Protein AF-X6L8P1-F1 (afdb_monomer_lite)

Structure (mmCIF, N/CA/C/O backbone):
data_AF-X6L8P1-F1
#
_entry.id   AF-X6L8P1-F1
#
loop_
_atom_site.group_PDB
_atom_site.id
_atom_site.type_symbol
_atom_site.label_atom_id
_atom_site.label_alt_id
_atom_site.label_comp_id
_atom_site.label_asym_id
_atom_site.label_entity_id
_atom_site.label_seq_id
_atom_site.pdbx_PDB_ins_code
_atom_site.Cartn_x
_atom_site.Cartn_y
_atom_site.Cartn_z
_atom_site.occupancy
_atom_site.B_iso_or_equiv
_atom_site.auth_seq_id
_atom_site.auth_comp_id
_atom_site.auth_asym_id
_atom_site.auth_atom_id
_atom_site.pdbx_PDB_model_num
ATOM 1 N N . MET A 1 1 ? 16.071 -8.208 -28.354 1.00 39.72 1 MET A N 1
ATOM 2 C CA . MET A 1 1 ? 15.854 -9.675 -28.222 1.00 39.72 1 MET A CA 1
ATOM 3 C C . MET A 1 1 ? 14.429 -10.163 -28.568 1.00 39.72 1 MET A C 1
ATOM 5 O O . MET A 1 1 ? 14.208 -11.366 -28.565 1.00 39.72 1 MET A O 1
ATOM 9 N N . LEU A 1 2 ? 13.468 -9.291 -28.924 1.00 33.44 2 LEU A N 1
ATOM 10 C CA . LEU A 1 2 ? 12.094 -9.692 -29.301 1.00 33.44 2 LEU A CA 1
ATOM 11 C C . LEU A 1 2 ? 11.935 -10.150 -30.769 1.00 33.44 2 LEU A C 1
ATOM 13 O O . LEU A 1 2 ? 10.985 -10.859 -31.088 1.00 33.44 2 LEU A O 1
ATOM 17 N N . TYR A 1 3 ? 12.884 -9.833 -31.655 1.00 43.34 3 TYR A N 1
ATOM 18 C CA . TYR A 1 3 ? 12.776 -10.142 -33.091 1.00 43.34 3 TYR A CA 1
ATOM 19 C C . TYR A 1 3 ? 13.059 -11.621 -33.451 1.00 43.34 3 TYR A C 1
ATOM 21 O O . TYR A 1 3 ? 12.753 -12.075 -34.552 1.00 43.34 3 TYR A O 1
ATOM 29 N N . GLN A 1 4 ? 13.615 -12.415 -32.526 1.00 48.88 4 GLN A N 1
ATOM 30 C CA . GLN A 1 4 ? 14.119 -13.763 -32.832 1.00 48.88 4 GLN A CA 1
ATOM 31 C C . GLN A 1 4 ? 13.060 -14.881 -32.834 1.00 48.88 4 GLN A C 1
ATOM 33 O O . GLN A 1 4 ? 13.310 -15.944 -33.400 1.00 48.88 4 GLN A O 1
ATOM 38 N N . LYS A 1 5 ? 11.863 -14.689 -32.258 1.00 48.88 5 LYS A N 1
ATOM 39 C CA . LYS A 1 5 ? 10.900 -15.803 -32.123 1.00 48.88 5 LYS A CA 1
ATOM 40 C C . LYS A 1 5 ? 10.142 -16.172 -33.408 1.00 48.88 5 LYS A C 1
ATOM 42 O O . LYS A 1 5 ? 9.635 -17.284 -33.478 1.00 48.88 5 LYS A O 1
ATOM 47 N N . LYS A 1 6 ? 10.087 -15.306 -34.433 1.00 48.88 6 LYS A N 1
ATOM 48 C CA . LYS A 1 6 ? 9.298 -15.557 -35.664 1.00 48.88 6 LYS A CA 1
ATOM 49 C C . LYS A 1 6 ? 10.100 -15.984 -36.908 1.00 48.88 6 LYS A C 1
ATOM 51 O O . LYS A 1 6 ? 9.487 -16.433 -37.867 1.00 48.88 6 LYS A O 1
ATOM 56 N N . LYS A 1 7 ? 11.439 -15.883 -36.930 1.00 48.09 7 LYS A N 1
ATOM 57 C CA . LYS A 1 7 ? 12.254 -16.099 -38.155 1.00 48.09 7 LYS A CA 1
ATOM 58 C C . LYS A 1 7 ? 13.484 -17.010 -37.971 1.00 48.09 7 LYS A C 1
ATOM 60 O O . LYS A 1 7 ? 14.499 -16.803 -38.627 1.00 48.09 7 LYS A O 1
ATOM 65 N N . ARG A 1 8 ? 13.416 -18.051 -37.127 1.00 49.47 8 ARG A N 1
ATOM 66 C CA . ARG A 1 8 ? 14.552 -18.978 -36.872 1.00 49.47 8 ARG A CA 1
ATOM 67 C C . ARG A 1 8 ? 15.106 -19.731 -38.102 1.00 49.47 8 ARG A C 1
ATOM 69 O O . ARG A 1 8 ? 16.099 -20.420 -37.945 1.00 49.47 8 ARG A O 1
ATOM 76 N N . LYS A 1 9 ? 14.510 -19.626 -39.300 1.00 58.00 9 LYS A N 1
ATOM 77 C CA . LYS A 1 9 ? 14.924 -20.399 -40.491 1.00 58.00 9 LYS A CA 1
ATOM 78 C C . LYS A 1 9 ? 15.671 -19.622 -41.592 1.00 58.00 9 LYS A C 1
ATOM 80 O O . LYS A 1 9 ? 16.057 -20.253 -42.564 1.00 58.00 9 LYS A O 1
ATOM 85 N N . ARG A 1 10 ? 15.851 -18.292 -41.507 1.00 70.12 10 ARG A N 1
ATOM 86 C CA . ARG A 1 10 ? 16.393 -17.502 -42.645 1.00 70.12 10 ARG A CA 1
ATOM 87 C C . ARG A 1 10 ? 17.865 -17.075 -42.513 1.00 70.12 10 ARG A C 1
ATOM 89 O O . ARG A 1 10 ? 18.493 -16.843 -43.535 1.00 70.12 10 ARG A O 1
ATOM 96 N N . PHE A 1 11 ? 18.418 -16.968 -41.304 1.00 78.75 11 PHE A N 1
ATOM 97 C CA . PHE A 1 11 ? 19.766 -16.418 -41.099 1.00 78.75 11 PHE A CA 1
ATOM 98 C C . PHE A 1 11 ? 20.563 -17.245 -40.087 1.00 78.75 11 PHE A C 1
ATOM 100 O O . PHE A 1 11 ? 20.035 -17.575 -39.027 1.00 78.75 11 PHE A O 1
ATOM 107 N N . ASN A 1 12 ? 21.828 -17.532 -40.415 1.00 83.00 12 ASN A N 1
ATOM 108 C CA . ASN A 1 12 ? 22.762 -18.308 -39.584 1.00 83.00 12 ASN A CA 1
ATOM 109 C C . ASN A 1 12 ? 23.763 -17.429 -38.811 1.00 83.00 12 ASN A C 1
ATOM 111 O O . ASN A 1 12 ? 24.472 -17.926 -37.942 1.00 83.00 12 ASN A O 1
ATOM 115 N N . VAL A 1 13 ? 23.821 -16.129 -39.118 1.00 86.62 13 VAL A N 1
ATOM 116 C CA . VAL A 1 13 ? 24.718 -15.149 -38.488 1.00 86.62 13 VAL A CA 1
ATOM 117 C C . VAL A 1 13 ? 23.888 -13.950 -38.038 1.00 86.62 13 VAL A C 1
ATOM 119 O O . VAL A 1 13 ? 22.963 -13.536 -38.740 1.00 86.62 13 VAL A O 1
ATOM 122 N N . TYR A 1 14 ? 24.207 -13.406 -36.862 1.00 87.50 14 TYR A N 1
ATOM 123 C CA . TYR A 1 14 ? 23.516 -12.259 -36.279 1.00 87.50 14 TYR A CA 1
ATOM 124 C C . TYR A 1 14 ? 24.517 -11.156 -35.931 1.00 87.50 14 TYR A C 1
ATOM 126 O O . TYR A 1 14 ? 25.585 -11.464 -35.398 1.00 87.50 14 TYR A O 1
ATOM 134 N N . PRO A 1 15 ? 24.178 -9.883 -36.197 1.00 91.25 15 PRO A N 1
ATOM 135 C CA . PRO A 1 15 ? 25.047 -8.775 -35.843 1.00 91.25 15 PRO A CA 1
ATOM 136 C C . PRO A 1 15 ? 25.143 -8.622 -34.323 1.00 91.25 15 PRO A C 1
ATOM 138 O O . PRO A 1 15 ? 24.192 -8.901 -33.585 1.00 91.25 15 PRO A O 1
ATOM 141 N N . THR A 1 16 ? 26.293 -8.141 -33.859 1.00 92.69 16 THR A N 1
ATOM 142 C CA . THR A 1 16 ? 26.472 -7.718 -32.469 1.00 92.69 16 THR A CA 1
ATOM 143 C C . THR A 1 16 ? 25.744 -6.399 -32.213 1.00 92.69 16 THR A C 1
ATOM 145 O O . THR A 1 16 ? 25.387 -5.675 -33.145 1.00 92.69 16 THR A O 1
ATOM 148 N N . TYR A 1 17 ? 25.538 -6.068 -30.934 1.00 90.88 17 TYR A N 1
ATOM 149 C CA . TYR A 1 17 ? 24.943 -4.791 -30.529 1.00 90.88 17 TYR A CA 1
ATOM 150 C C . TYR A 1 17 ? 25.702 -3.606 -31.145 1.00 90.88 17 TYR A C 1
ATOM 152 O O . TYR A 1 17 ? 25.098 -2.814 -31.864 1.00 90.88 17 TYR A O 1
ATOM 160 N N . ASP A 1 18 ? 27.026 -3.564 -30.968 1.00 91.50 18 ASP A N 1
ATOM 161 C CA . ASP A 1 18 ? 27.872 -2.447 -31.412 1.00 91.50 18 ASP A CA 1
ATOM 162 C C . ASP A 1 18 ? 27.933 -2.288 -32.939 1.00 91.50 18 ASP A C 1
ATOM 164 O O . ASP A 1 18 ? 28.142 -1.182 -33.428 1.00 91.50 18 ASP A O 1
ATOM 168 N N . PHE A 1 19 ? 27.713 -3.368 -33.699 1.00 92.31 19 PHE A N 1
ATOM 169 C CA . PHE A 1 19 ? 27.563 -3.297 -35.155 1.00 92.31 19 PHE A CA 1
ATOM 170 C C . PHE A 1 19 ? 26.172 -2.786 -35.556 1.00 92.31 19 PHE A C 1
ATOM 172 O O . PHE A 1 19 ? 26.038 -1.917 -36.410 1.00 92.31 19 PHE A O 1
ATOM 179 N N . SER A 1 20 ? 25.120 -3.330 -34.936 1.00 94.38 20 SER A N 1
ATOM 180 C CA . SER A 1 20 ? 23.737 -3.069 -35.349 1.00 94.38 20 SER A CA 1
ATOM 181 C C . SER A 1 20 ? 23.214 -1.684 -34.973 1.00 94.38 20 SER A C 1
ATOM 183 O O . SER A 1 20 ? 22.496 -1.089 -35.768 1.00 94.38 20 SER A O 1
ATOM 185 N N . CYS A 1 21 ? 23.556 -1.164 -33.791 1.00 93.94 21 CYS A N 1
ATOM 186 C CA . CYS A 1 21 ? 22.986 0.081 -33.272 1.00 93.94 21 CYS A CA 1
ATOM 187 C C . CYS A 1 21 ? 23.170 1.292 -34.200 1.00 93.94 21 CYS A C 1
ATOM 189 O O . CYS A 1 21 ? 22.156 1.864 -34.586 1.00 93.94 21 CYS A O 1
ATOM 191 N N . PRO A 1 22 ? 24.395 1.667 -34.619 1.00 94.94 22 PRO A N 1
ATOM 192 C CA . PRO A 1 22 ? 24.588 2.840 -35.475 1.00 94.94 22 PRO A CA 1
ATOM 193 C C . PRO A 1 22 ? 23.905 2.722 -36.840 1.00 94.94 22 PRO A C 1
ATOM 195 O O . PRO A 1 22 ? 23.454 3.721 -37.391 1.00 94.94 22 PRO A O 1
ATOM 198 N N . ILE A 1 23 ? 23.790 1.503 -37.373 1.00 94.50 23 ILE A N 1
ATOM 199 C CA . ILE A 1 23 ? 23.094 1.250 -38.638 1.00 94.50 23 ILE A CA 1
ATOM 200 C C . ILE A 1 23 ? 21.585 1.425 -38.455 1.00 94.50 23 ILE A C 1
ATOM 202 O O . ILE A 1 23 ? 20.949 2.125 -39.238 1.00 94.50 23 ILE A O 1
ATOM 206 N N . VAL A 1 24 ? 21.008 0.811 -37.418 1.00 94.88 24 VAL A N 1
ATOM 207 C CA . VAL A 1 24 ? 19.567 0.888 -37.136 1.00 94.88 24 VAL A CA 1
ATOM 208 C C . VAL A 1 24 ? 19.151 2.317 -36.803 1.00 94.88 24 VAL A C 1
ATOM 210 O O . VAL A 1 24 ? 18.194 2.801 -37.396 1.00 94.88 24 VAL A O 1
ATOM 213 N N . ASP A 1 25 ? 19.891 3.010 -35.936 1.00 95.38 25 ASP A N 1
ATOM 214 C CA . ASP A 1 25 ? 19.576 4.387 -35.545 1.00 95.38 25 ASP A CA 1
ATOM 215 C C . ASP A 1 25 ? 19.545 5.315 -36.771 1.00 95.38 25 ASP A C 1
ATOM 217 O O . ASP A 1 25 ? 18.600 6.083 -36.960 1.00 95.38 25 ASP A O 1
ATOM 221 N N . SER A 1 26 ? 20.536 5.205 -37.661 1.00 94.44 26 SER A N 1
ATOM 222 C CA . SER A 1 26 ? 20.549 5.987 -38.897 1.00 94.44 26 SER A CA 1
ATOM 223 C C . SER A 1 26 ? 19.445 5.583 -39.862 1.00 94.44 26 SER A C 1
ATOM 225 O O . SER A 1 26 ? 18.796 6.465 -40.422 1.00 94.44 26 SER A O 1
ATOM 227 N N . LEU A 1 27 ? 19.185 4.290 -40.065 1.00 93.56 27 LEU A N 1
ATOM 228 C CA . LEU A 1 27 ? 18.099 3.839 -40.942 1.00 93.56 27 LEU A CA 1
ATOM 229 C C . LEU A 1 27 ? 16.732 4.337 -40.457 1.00 93.56 27 LEU A C 1
ATOM 231 O O . LEU A 1 27 ? 15.932 4.780 -41.277 1.00 93.56 27 LEU A O 1
ATOM 235 N N . GLU A 1 28 ? 16.492 4.327 -39.145 1.00 94.00 28 GLU A N 1
ATOM 236 C CA . GLU A 1 28 ? 15.250 4.803 -38.522 1.00 94.00 28 GLU A CA 1
ATOM 237 C C . GLU A 1 28 ? 15.159 6.336 -38.421 1.00 94.00 28 GLU A C 1
ATOM 239 O O . GLU A 1 28 ? 14.114 6.863 -38.046 1.00 94.00 28 GLU A O 1
ATOM 244 N N . GLY A 1 29 ? 16.219 7.069 -38.778 1.00 93.19 29 GLY A N 1
ATOM 245 C CA . GLY A 1 29 ? 16.214 8.534 -38.733 1.00 93.19 29 GLY A CA 1
ATOM 246 C C . GLY A 1 29 ? 16.296 9.105 -37.321 1.00 93.19 29 GLY A C 1
ATOM 247 O O . GLY A 1 29 ? 15.795 10.199 -37.065 1.00 93.19 29 GLY A O 1
ATOM 248 N N . VAL A 1 30 ? 16.925 8.379 -36.394 1.00 95.50 30 VAL A N 1
ATOM 249 C CA . VAL A 1 30 ? 17.181 8.870 -35.040 1.00 95.50 30 VAL A CA 1
ATOM 250 C C . VAL A 1 30 ? 18.067 10.112 -35.120 1.00 95.50 30 VAL A C 1
ATOM 252 O O . VAL A 1 30 ? 19.144 10.085 -35.706 1.00 95.50 30 VAL A O 1
ATOM 255 N N . THR A 1 31 ? 17.625 11.201 -34.492 1.00 95.50 31 THR A N 1
ATOM 256 C CA . THR A 1 31 ? 18.402 12.447 -34.403 1.00 95.50 31 THR A CA 1
ATOM 257 C C . THR A 1 31 ? 19.214 12.519 -33.111 1.00 95.50 31 THR A C 1
ATOM 259 O O . THR A 1 31 ? 20.339 13.009 -33.107 1.00 95.50 31 THR A O 1
ATOM 262 N N . HIS A 1 32 ? 18.656 12.007 -32.009 1.00 95.50 32 HIS A N 1
ATOM 263 C CA . HIS A 1 32 ? 19.245 12.036 -30.672 1.00 95.50 32 HIS A CA 1
ATOM 264 C C . HIS A 1 32 ? 19.178 10.637 -30.054 1.00 95.50 32 HIS A C 1
ATOM 266 O O . HIS A 1 32 ? 18.106 10.167 -29.670 1.00 95.50 32 HIS A O 1
ATOM 272 N N . ALA A 1 33 ? 20.323 9.969 -29.940 1.00 94.25 33 ALA A N 1
ATOM 273 C CA . ALA A 1 33 ? 20.414 8.646 -29.338 1.00 94.25 33 ALA A CA 1
ATOM 274 C C . ALA A 1 33 ? 20.771 8.771 -27.850 1.00 94.25 33 ALA A C 1
ATOM 276 O O . ALA A 1 33 ? 21.935 8.946 -27.477 1.00 94.25 33 ALA A O 1
ATOM 277 N N . PHE A 1 34 ? 19.755 8.678 -26.992 1.00 92.56 34 PHE A N 1
ATOM 278 C CA . PHE A 1 34 ? 19.916 8.688 -25.539 1.00 92.56 34 PHE A CA 1
ATOM 279 C C . PHE A 1 34 ? 20.329 7.303 -25.028 1.00 92.56 34 PHE A C 1
ATOM 281 O O . PHE A 1 34 ? 19.610 6.322 -25.212 1.00 92.56 34 PHE A O 1
ATOM 288 N N . ARG A 1 35 ? 21.472 7.217 -24.341 1.00 91.50 35 ARG A N 1
ATOM 289 C CA . ARG A 1 35 ? 22.036 5.966 -23.809 1.00 91.50 35 ARG A CA 1
ATOM 290 C C . ARG A 1 35 ? 22.464 6.119 -22.349 1.00 91.50 35 ARG A C 1
ATOM 292 O O . ARG A 1 35 ? 22.794 7.216 -21.905 1.00 91.50 35 ARG A O 1
ATOM 299 N N . SER A 1 36 ? 22.481 5.016 -21.598 1.00 90.38 36 SER A N 1
ATOM 300 C CA . SER A 1 36 ? 23.039 5.046 -20.243 1.00 90.38 36 SER A CA 1
ATOM 301 C C . SER A 1 36 ? 24.553 5.280 -20.285 1.00 90.38 36 SER A C 1
ATOM 303 O O . SER A 1 36 ? 25.235 4.902 -21.242 1.00 90.38 36 SER A O 1
ATOM 305 N N . LYS A 1 37 ? 25.086 5.863 -19.210 1.00 87.88 37 LYS A N 1
ATOM 306 C CA . LYS A 1 37 ? 26.514 6.155 -19.018 1.00 87.88 37 LYS A CA 1
ATOM 307 C C . LYS A 1 37 ? 27.428 4.926 -19.162 1.00 87.88 37 LYS A C 1
ATOM 309 O O . LYS A 1 37 ? 28.598 5.044 -19.506 1.00 87.88 37 LYS A O 1
ATOM 314 N N . GLU A 1 38 ? 26.883 3.730 -18.951 1.00 85.25 38 GLU A N 1
ATOM 315 C CA . GLU A 1 38 ? 27.577 2.442 -19.110 1.00 85.25 38 GLU A CA 1
ATOM 316 C C . GLU A 1 38 ? 28.105 2.220 -20.547 1.00 85.25 38 GLU A C 1
ATOM 318 O O . GLU A 1 38 ? 28.984 1.390 -20.758 1.00 85.25 38 GLU A O 1
ATOM 323 N N . TYR A 1 39 ? 27.588 2.956 -21.540 1.00 86.31 39 TYR A N 1
ATOM 324 C CA . TYR A 1 39 ? 28.005 2.875 -22.946 1.00 86.31 39 TYR A CA 1
ATOM 325 C C . TYR A 1 39 ? 28.964 3.996 -23.366 1.00 86.31 39 TYR A C 1
ATOM 327 O O . TYR A 1 39 ? 29.264 4.116 -24.556 1.00 86.31 39 TYR A O 1
ATOM 335 N N . ASN A 1 40 ? 29.446 4.817 -22.428 1.00 85.12 40 ASN A N 1
ATOM 336 C CA . ASN A 1 40 ? 30.285 5.975 -22.739 1.00 85.12 40 ASN A CA 1
ATOM 337 C C . ASN A 1 40 ? 31.539 5.589 -23.521 1.00 85.12 40 ASN A C 1
ATOM 339 O O . ASN A 1 40 ? 31.773 6.138 -24.597 1.00 85.12 40 ASN A O 1
ATOM 343 N N . GLU A 1 41 ? 32.262 4.580 -23.038 1.00 86.31 41 GLU A N 1
ATOM 344 C CA . GLU A 1 41 ? 33.485 4.050 -23.658 1.00 86.31 41 GLU A CA 1
ATOM 345 C C . GLU A 1 41 ? 33.237 3.428 -25.045 1.00 86.31 41 GLU A C 1
ATOM 347 O O . GLU A 1 41 ? 34.164 3.249 -25.826 1.00 86.31 41 GLU A O 1
ATOM 352 N N . ARG A 1 42 ? 31.976 3.136 -25.397 1.00 90.00 42 ARG A N 1
ATOM 353 C CA . ARG A 1 42 ? 31.587 2.592 -26.710 1.00 90.00 42 ARG A CA 1
ATOM 354 C C . ARG A 1 42 ? 31.191 3.667 -27.719 1.00 90.00 42 ARG A C 1
ATOM 356 O O . ARG A 1 42 ? 30.745 3.341 -28.818 1.00 90.00 42 ARG A O 1
ATOM 363 N N . SER A 1 43 ? 31.300 4.946 -27.367 1.00 92.00 43 SER A N 1
ATOM 364 C CA . SER A 1 43 ? 30.916 6.044 -28.264 1.00 92.00 43 SER A CA 1
ATOM 365 C C . SER A 1 43 ? 31.840 6.134 -29.475 1.00 92.00 43 SER A C 1
ATOM 367 O O . SER A 1 43 ? 31.345 6.213 -30.595 1.00 92.00 43 SER A O 1
ATOM 369 N N . ASP A 1 44 ? 33.152 5.993 -29.282 1.00 93.06 44 ASP A N 1
ATOM 370 C CA . ASP A 1 44 ? 34.117 6.003 -30.388 1.00 93.06 44 ASP A CA 1
ATOM 371 C C . ASP A 1 44 ? 33.898 4.819 -31.335 1.00 93.06 44 ASP A C 1
ATOM 373 O O . ASP A 1 44 ? 33.921 4.968 -32.558 1.00 93.06 44 ASP A O 1
ATOM 377 N N . GLN A 1 45 ? 33.604 3.640 -30.774 1.00 94.00 45 GLN A N 1
ATOM 378 C CA . GLN A 1 45 ? 33.260 2.452 -31.554 1.00 94.00 45 GLN A CA 1
ATOM 379 C C . GLN A 1 45 ? 31.974 2.661 -32.363 1.00 94.00 45 GLN A C 1
ATOM 381 O O . GLN A 1 45 ? 31.933 2.301 -33.539 1.00 94.00 45 GLN A O 1
ATOM 386 N N . TYR A 1 46 ? 30.949 3.270 -31.760 1.00 95.44 46 TYR A N 1
ATOM 387 C CA . TYR A 1 46 ? 29.698 3.613 -32.434 1.00 95.44 46 TYR A CA 1
ATOM 388 C C . TYR A 1 46 ? 29.944 4.552 -33.622 1.00 95.44 46 TYR A C 1
ATOM 390 O O . TYR A 1 46 ? 29.508 4.260 -34.734 1.00 95.44 46 TYR A O 1
ATOM 398 N N . LEU A 1 47 ? 30.687 5.645 -33.409 1.00 95.19 47 LEU A N 1
ATOM 399 C CA . LEU A 1 47 ? 30.990 6.635 -34.449 1.00 95.19 47 LEU A CA 1
ATOM 400 C C . LEU A 1 47 ? 31.831 6.036 -35.579 1.00 95.19 47 LEU A C 1
ATOM 402 O O . LEU A 1 47 ? 31.573 6.292 -36.755 1.00 95.19 47 LEU A O 1
ATOM 406 N N . LYS A 1 48 ? 32.812 5.194 -35.239 1.00 95.00 48 LYS A N 1
ATOM 407 C CA . LYS A 1 48 ? 33.628 4.488 -36.229 1.00 95.00 48 LYS A CA 1
ATOM 408 C C . LYS A 1 48 ? 32.781 3.541 -37.074 1.00 95.00 48 LYS A C 1
ATOM 410 O O . LYS A 1 48 ? 32.916 3.543 -38.294 1.00 95.00 48 LYS A O 1
ATOM 415 N N . MET A 1 49 ? 31.902 2.765 -36.443 1.00 95.00 49 MET A N 1
ATOM 416 C CA . MET A 1 49 ? 31.009 1.848 -37.148 1.00 95.00 49 MET A CA 1
ATOM 417 C C . MET A 1 49 ? 30.034 2.601 -38.058 1.00 95.00 49 MET A C 1
ATOM 419 O O . MET A 1 49 ? 29.871 2.229 -39.215 1.00 95.00 49 MET A O 1
ATOM 423 N N . TRP A 1 50 ? 29.456 3.704 -37.576 1.00 96.44 50 TRP A N 1
ATOM 424 C CA . TRP A 1 50 ? 28.619 4.579 -38.394 1.00 96.44 50 TRP A CA 1
ATOM 425 C C . TRP A 1 50 ? 29.376 5.119 -39.615 1.00 96.44 50 TRP A C 1
ATOM 427 O O . TRP A 1 50 ? 28.885 5.042 -40.738 1.00 96.44 50 TRP A O 1
ATOM 437 N N . SER A 1 51 ? 30.601 5.614 -39.413 1.00 96.69 51 SER A N 1
ATOM 438 C CA . SER A 1 51 ? 31.430 6.161 -40.494 1.00 96.69 51 SER A CA 1
ATOM 439 C C . SER A 1 51 ? 31.724 5.125 -41.582 1.00 96.69 51 SER A C 1
ATOM 441 O O . SER A 1 51 ? 31.731 5.459 -42.761 1.00 96.69 51 SER A O 1
ATOM 443 N N . ILE A 1 52 ? 31.945 3.866 -41.193 1.00 95.62 52 ILE A N 1
ATOM 444 C CA . ILE A 1 52 ? 32.242 2.771 -42.126 1.00 95.62 52 ILE A CA 1
ATOM 445 C C . ILE A 1 52 ? 30.980 2.289 -42.849 1.00 95.62 52 ILE A C 1
ATOM 447 O O . ILE A 1 52 ? 31.041 2.000 -44.039 1.00 95.62 52 ILE A O 1
ATOM 451 N N . CYS A 1 53 ? 29.857 2.158 -42.140 1.00 94.38 53 CYS A N 1
ATOM 452 C CA . CYS A 1 53 ? 28.678 1.455 -42.652 1.00 94.38 53 CYS A CA 1
ATOM 453 C C . CYS A 1 53 ? 27.562 2.363 -43.177 1.00 94.38 53 CYS A C 1
ATOM 455 O O . CYS A 1 53 ? 26.702 1.877 -43.904 1.00 94.38 53 CYS A O 1
ATOM 457 N N . CYS A 1 54 ? 27.526 3.637 -42.781 1.00 94.69 54 CYS A N 1
ATOM 458 C CA . CYS A 1 54 ? 26.395 4.527 -43.054 1.00 94.69 54 CYS A CA 1
ATOM 459 C C . CYS A 1 54 ? 26.788 5.794 -43.821 1.00 94.69 54 CYS A C 1
ATOM 461 O O . CYS A 1 54 ? 25.946 6.396 -44.484 1.00 94.69 54 CYS A O 1
ATOM 463 N N . LYS A 1 55 ? 28.041 6.252 -43.723 1.00 94.56 55 LYS A N 1
ATOM 464 C CA . LYS A 1 55 ? 28.449 7.534 -44.309 1.00 94.56 55 LYS A CA 1
ATOM 465 C C . LYS A 1 55 ? 28.365 7.495 -45.839 1.00 94.56 55 LYS A C 1
ATOM 467 O O . LYS A 1 55 ? 29.100 6.759 -46.483 1.00 94.56 55 LYS A O 1
ATOM 472 N N . GLY A 1 56 ? 27.515 8.349 -46.410 1.00 93.31 56 GLY A N 1
ATOM 473 C CA . GLY A 1 56 ? 27.290 8.433 -47.860 1.00 93.31 56 GLY A CA 1
ATOM 474 C C . GLY A 1 56 ? 26.226 7.467 -48.390 1.00 93.31 56 GLY A C 1
ATOM 475 O O . GLY A 1 56 ? 25.802 7.608 -49.536 1.00 93.31 56 GLY A O 1
ATOM 476 N N . GLU A 1 57 ? 25.747 6.550 -47.551 1.00 95.12 57 GLU A N 1
ATOM 477 C CA . GLU A 1 57 ? 24.640 5.658 -47.878 1.00 95.12 57 GLU A CA 1
ATOM 478 C C . GLU A 1 57 ? 23.299 6.397 -47.820 1.00 95.12 57 GLU A C 1
ATOM 480 O O . GLU A 1 57 ? 23.145 7.422 -47.143 1.00 95.12 57 GLU A O 1
ATOM 485 N N . LYS A 1 58 ? 22.308 5.859 -48.537 1.00 93.31 58 LYS A N 1
ATOM 486 C CA . LYS A 1 58 ? 20.964 6.437 -48.636 1.00 93.31 58 LYS A CA 1
ATOM 487 C C . LYS A 1 58 ? 19.902 5.508 -48.061 1.00 93.31 58 LYS A C 1
ATOM 489 O O . LYS A 1 58 ? 19.996 4.287 -48.170 1.00 93.31 58 LYS A O 1
ATOM 494 N N . ARG A 1 59 ? 18.850 6.096 -47.492 1.00 89.19 59 ARG A N 1
ATOM 495 C CA . ARG A 1 59 ? 17.606 5.388 -47.165 1.00 89.19 59 ARG A CA 1
ATOM 496 C C . ARG A 1 59 ? 16.842 5.032 -48.440 1.00 89.19 59 ARG A C 1
ATOM 498 O O . ARG A 1 59 ? 17.153 5.500 -49.535 1.00 89.19 59 ARG A O 1
ATOM 505 N N . SER A 1 60 ? 15.787 4.235 -48.283 1.00 87.69 60 SER A N 1
ATOM 506 C CA . SER A 1 60 ? 14.894 3.855 -49.384 1.00 87.69 60 SER A CA 1
ATOM 507 C C . SER A 1 60 ? 14.190 5.041 -50.051 1.00 87.69 60 SER A C 1
ATOM 509 O O . SER A 1 60 ? 13.782 4.923 -51.200 1.00 87.69 60 SER A O 1
ATOM 511 N N . ASP A 1 61 ? 14.056 6.173 -49.358 1.00 89.38 61 ASP A N 1
ATOM 512 C CA . ASP A 1 61 ? 13.492 7.423 -49.886 1.00 89.38 61 ASP A CA 1
ATOM 513 C C . ASP A 1 61 ? 14.527 8.326 -50.592 1.00 89.38 61 ASP A C 1
ATOM 515 O O . ASP A 1 61 ? 14.188 9.408 -51.064 1.00 89.38 61 ASP A O 1
ATOM 519 N N . GLY A 1 62 ? 15.790 7.895 -50.678 1.00 90.06 62 GLY A N 1
ATOM 520 C CA . GLY A 1 62 ? 16.878 8.647 -51.301 1.00 90.06 62 GLY A CA 1
ATOM 521 C C . GLY A 1 62 ? 17.564 9.678 -50.397 1.00 90.06 62 GLY A C 1
ATOM 522 O O . GLY A 1 62 ? 18.558 10.269 -50.833 1.00 90.06 62 GLY A O 1
ATOM 523 N N . SER A 1 63 ? 17.099 9.876 -49.157 1.00 91.88 63 SER A N 1
ATOM 524 C CA . SER A 1 63 ? 17.768 10.728 -48.164 1.00 91.88 63 SER A CA 1
ATOM 525 C C . SER A 1 63 ? 19.083 10.109 -47.684 1.00 91.88 63 SER A C 1
ATOM 527 O O . SER A 1 63 ? 19.211 8.886 -47.614 1.00 91.88 63 SER A O 1
ATOM 529 N N . LEU A 1 64 ? 20.074 10.940 -47.349 1.00 94.75 64 LEU A N 1
ATOM 530 C CA . LEU A 1 64 ? 21.335 10.462 -46.778 1.00 94.75 64 LEU A CA 1
ATOM 531 C C . LEU A 1 64 ? 21.128 9.951 -45.348 1.00 94.75 64 LEU A C 1
ATOM 533 O O . LEU A 1 64 ? 20.326 10.491 -44.579 1.00 94.75 64 LEU A O 1
ATOM 537 N N . LEU A 1 65 ? 21.880 8.916 -44.982 1.00 95.50 65 LEU A N 1
ATOM 538 C CA . LEU A 1 65 ? 21.985 8.493 -43.594 1.00 95.50 65 LEU A CA 1
ATOM 539 C C . LEU A 1 65 ? 22.776 9.525 -42.791 1.00 95.50 65 LEU A C 1
ATOM 541 O O . LEU A 1 65 ? 23.897 9.890 -43.142 1.00 95.50 65 LEU A O 1
ATOM 545 N N . GLU A 1 66 ? 22.189 9.961 -41.680 1.00 95.00 66 GLU A N 1
ATOM 546 C CA . GLU A 1 66 ? 22.789 10.919 -40.754 1.00 95.00 66 GLU A CA 1
ATOM 547 C C . GLU A 1 66 ? 23.240 10.220 -39.471 1.00 95.00 66 GLU A C 1
ATOM 549 O O . GLU A 1 66 ? 22.645 9.223 -39.045 1.00 95.00 66 GLU A O 1
ATOM 554 N N . CYS A 1 67 ? 24.311 10.734 -38.865 1.00 94.88 67 CYS A N 1
ATOM 555 C CA . CYS A 1 67 ? 24.788 10.254 -37.575 1.00 94.88 67 CYS A CA 1
ATOM 556 C C . CYS A 1 67 ? 23.961 10.908 -36.466 1.00 94.88 67 CYS A C 1
ATOM 558 O O . CYS A 1 67 ? 23.959 12.139 -36.385 1.00 94.88 67 CYS A O 1
ATOM 560 N N . PRO A 1 68 ? 23.310 10.137 -35.580 1.00 95.75 68 PRO A N 1
ATOM 561 C CA . PRO A 1 68 ? 22.622 10.717 -34.438 1.00 95.75 68 PRO A CA 1
ATOM 562 C C . PRO A 1 68 ? 23.608 11.377 -33.475 1.00 95.75 68 PRO A C 1
ATOM 564 O O . PRO A 1 68 ? 24.737 10.912 -33.280 1.00 95.75 68 PRO A O 1
ATOM 567 N N . ILE A 1 69 ? 23.136 12.417 -32.793 1.00 95.06 69 ILE A N 1
ATOM 568 C CA . ILE A 1 69 ? 23.840 13.013 -31.661 1.00 95.06 69 ILE A CA 1
ATOM 569 C C . ILE A 1 69 ? 23.700 12.067 -30.468 1.00 95.06 69 ILE A C 1
ATOM 571 O O . ILE A 1 69 ? 22.593 11.698 -30.068 1.00 95.06 69 ILE A O 1
ATOM 575 N N . LEU A 1 70 ? 24.829 11.663 -29.890 1.00 94.12 70 LEU A N 1
ATOM 576 C CA . LEU A 1 70 ? 24.849 10.749 -28.753 1.00 94.12 70 LEU A CA 1
ATOM 577 C C . LEU A 1 70 ? 24.696 11.531 -27.447 1.00 94.12 70 LEU A C 1
ATOM 579 O O . LEU A 1 70 ? 25.576 12.304 -27.077 1.00 94.12 70 LEU A O 1
ATOM 583 N N . TYR A 1 71 ? 23.616 11.267 -26.713 1.00 92.44 71 TYR A N 1
ATOM 584 C CA . TYR A 1 71 ? 23.407 11.794 -25.366 1.00 92.44 71 TYR A CA 1
ATOM 585 C C . TYR A 1 71 ? 23.523 10.682 -24.335 1.00 92.44 71 TYR A C 1
ATOM 587 O O . TYR A 1 71 ? 23.016 9.576 -24.518 1.00 92.44 71 TYR A O 1
ATOM 595 N N . GLN A 1 72 ? 24.188 10.984 -23.226 1.00 89.69 72 GLN A N 1
ATOM 596 C CA . GLN A 1 72 ? 24.457 10.022 -22.165 1.00 89.69 72 GLN A CA 1
ATOM 597 C C . GLN A 1 72 ? 23.838 10.497 -20.856 1.00 89.69 72 GLN A C 1
ATOM 599 O O . GLN A 1 72 ? 23.948 11.674 -20.510 1.00 89.69 72 GLN A O 1
ATOM 604 N N . PHE A 1 73 ? 23.222 9.577 -20.119 1.00 90.81 73 PHE A N 1
ATOM 605 C CA . PHE A 1 73 ? 22.607 9.849 -18.821 1.00 90.81 73 PHE A CA 1
ATOM 606 C C . PHE A 1 73 ? 22.910 8.728 -17.819 1.00 90.81 73 PHE A C 1
ATOM 608 O O . PHE A 1 73 ? 23.125 7.575 -18.194 1.00 90.81 73 PHE A O 1
ATOM 615 N N . SER A 1 74 ? 22.968 9.054 -16.531 1.00 89.75 74 SER A N 1
ATOM 616 C CA . SER A 1 74 ? 23.155 8.066 -15.472 1.00 89.75 74 SER A CA 1
ATOM 617 C C . SER A 1 74 ? 21.908 7.202 -15.321 1.00 89.75 74 SER A C 1
ATOM 619 O O . SER A 1 74 ? 20.774 7.634 -15.539 1.00 89.75 74 SER A O 1
ATOM 621 N N . ARG A 1 75 ? 22.115 5.934 -14.964 1.00 87.56 75 ARG A N 1
ATOM 622 C CA . ARG A 1 75 ? 21.003 5.039 -14.656 1.00 87.56 75 ARG A CA 1
ATOM 623 C C . ARG A 1 75 ? 20.439 5.408 -13.287 1.00 87.56 75 ARG A C 1
ATOM 625 O O . ARG A 1 75 ? 21.189 5.674 -12.354 1.00 87.56 75 ARG A O 1
ATOM 632 N N . GLN A 1 76 ? 19.118 5.348 -13.160 1.00 86.50 76 GLN A N 1
ATOM 633 C CA . GLN A 1 76 ? 18.465 5.468 -11.866 1.00 86.50 76 GLN A CA 1
ATOM 634 C C . GLN A 1 76 ? 18.800 4.258 -10.985 1.00 86.50 76 GLN A C 1
ATOM 636 O O . GLN A 1 76 ? 18.601 3.111 -11.396 1.00 86.50 76 GLN A O 1
ATOM 641 N N . GLU A 1 77 ? 19.238 4.518 -9.757 1.00 87.62 77 GLU A N 1
ATOM 642 C CA . GLU A 1 77 ? 19.447 3.491 -8.742 1.00 87.62 77 GLU A CA 1
ATOM 643 C C . GLU A 1 77 ? 18.663 3.802 -7.475 1.00 87.62 77 GLU A C 1
ATOM 645 O O . GLU A 1 77 ? 18.356 4.957 -7.171 1.00 87.62 77 GLU A O 1
ATOM 650 N N . PHE A 1 78 ? 18.342 2.751 -6.723 1.00 89.75 78 PHE A N 1
ATOM 651 C CA . PHE A 1 78 ? 17.581 2.872 -5.492 1.00 89.75 78 PHE A CA 1
ATOM 652 C C . PHE A 1 78 ? 18.236 2.102 -4.350 1.00 89.75 78 PHE A C 1
ATOM 654 O O . PHE A 1 78 ? 18.751 0.997 -4.534 1.00 89.75 78 PHE A O 1
ATOM 661 N N . THR A 1 79 ? 18.217 2.674 -3.150 1.00 87.75 79 THR A N 1
ATOM 662 C CA . THR A 1 79 ? 18.684 1.981 -1.945 1.00 87.75 79 THR A CA 1
ATOM 663 C C . THR A 1 79 ? 17.738 0.820 -1.612 1.00 87.75 79 THR A C 1
ATOM 665 O O . THR A 1 79 ? 16.524 0.948 -1.749 1.00 87.75 79 THR A O 1
ATOM 668 N N . ARG A 1 80 ? 18.290 -0.329 -1.180 1.00 86.31 80 ARG A N 1
ATOM 669 C CA . ARG A 1 80 ? 17.548 -1.559 -0.800 1.00 86.31 80 ARG A CA 1
ATOM 670 C C . ARG A 1 80 ? 16.747 -2.226 -1.928 1.00 86.31 80 ARG A C 1
ATOM 672 O O . ARG A 1 80 ? 15.936 -3.117 -1.675 1.00 86.31 80 ARG A O 1
ATOM 679 N N . VAL A 1 81 ? 16.983 -1.827 -3.176 1.00 89.31 81 VAL A N 1
ATOM 680 C CA . VAL A 1 81 ? 16.288 -2.356 -4.351 1.00 89.31 81 VAL A CA 1
ATOM 681 C C . VAL A 1 81 ? 17.305 -2.840 -5.375 1.00 89.31 81 VAL A C 1
ATOM 683 O O . VAL A 1 81 ? 18.179 -2.098 -5.809 1.00 89.31 81 VAL A O 1
ATOM 686 N N . GLU A 1 82 ? 17.171 -4.099 -5.783 1.00 88.31 82 GLU A N 1
ATOM 687 C CA . GLU A 1 82 ? 18.032 -4.713 -6.789 1.00 88.31 82 GLU A CA 1
ATOM 688 C C . GLU A 1 82 ? 17.360 -4.679 -8.167 1.00 88.31 82 GLU A C 1
ATOM 690 O O . GLU A 1 82 ? 16.246 -5.172 -8.326 1.00 88.31 82 GLU A O 1
ATOM 695 N N . LEU A 1 83 ? 18.043 -4.134 -9.176 1.00 89.69 83 LEU A N 1
ATOM 696 C CA . LEU A 1 83 ? 17.536 -4.040 -10.555 1.00 89.69 83 LEU A CA 1
ATOM 697 C C . LEU A 1 83 ? 18.170 -5.081 -11.493 1.00 89.69 83 LEU A C 1
ATOM 699 O O . LEU A 1 83 ? 17.717 -5.266 -12.624 1.00 89.69 83 LEU A O 1
ATOM 703 N N . SER A 1 84 ? 19.210 -5.791 -11.044 1.00 89.25 84 SER A N 1
ATOM 704 C CA . SER A 1 84 ? 19.894 -6.808 -11.837 1.00 89.25 84 SER A CA 1
ATOM 705 C C . SER A 1 84 ? 18.974 -7.977 -12.170 1.00 89.25 84 SER A C 1
ATOM 707 O O . SER A 1 84 ? 18.586 -8.766 -11.304 1.00 89.25 84 SER A O 1
ATOM 709 N N . LYS A 1 85 ? 18.722 -8.171 -13.469 1.00 89.88 85 LYS A N 1
ATOM 710 C CA . LYS A 1 85 ? 17.936 -9.300 -13.983 1.00 89.88 85 LYS A CA 1
ATOM 711 C C . LYS A 1 85 ? 18.434 -10.645 -13.455 1.00 89.88 85 LYS A C 1
ATOM 713 O O . LYS A 1 85 ? 17.612 -11.495 -13.129 1.00 89.88 85 LYS A O 1
ATOM 718 N N . ARG A 1 86 ? 19.754 -10.847 -13.359 1.00 90.62 86 ARG A N 1
ATOM 719 C CA . ARG A 1 86 ? 20.343 -12.103 -12.863 1.00 90.62 86 ARG A CA 1
ATOM 720 C C . ARG A 1 86 ? 19.922 -12.374 -11.418 1.00 90.62 86 ARG A C 1
ATOM 722 O O . ARG A 1 86 ? 19.480 -13.477 -11.119 1.00 90.62 86 ARG A O 1
ATOM 729 N N . LYS A 1 87 ? 20.031 -11.373 -10.540 1.00 88.75 87 LYS A N 1
ATOM 730 C CA . LYS A 1 87 ? 19.671 -11.511 -9.121 1.00 88.75 87 LYS A CA 1
ATOM 731 C C . LYS A 1 87 ? 18.161 -11.650 -8.927 1.00 88.75 87 LYS A C 1
ATOM 733 O O . LYS A 1 87 ? 17.731 -12.493 -8.150 1.00 88.75 87 LYS A O 1
ATOM 738 N N . LEU A 1 88 ? 17.359 -10.891 -9.677 1.00 91.56 88 LEU A N 1
ATOM 739 C CA . LEU A 1 88 ? 15.899 -11.014 -9.633 1.00 91.56 88 LEU A CA 1
ATOM 740 C C . LEU A 1 88 ? 15.414 -12.375 -10.150 1.00 91.56 88 LEU A C 1
ATOM 742 O O . LEU A 1 88 ? 14.536 -12.974 -9.538 1.00 91.56 88 LEU A O 1
ATOM 746 N N . SER A 1 89 ? 16.020 -12.895 -11.223 1.00 91.75 89 SER A N 1
ATOM 747 C CA . SER A 1 89 ? 15.706 -14.242 -11.728 1.00 91.75 89 SER A CA 1
ATOM 748 C C . SER A 1 89 ? 16.046 -15.299 -10.681 1.00 91.75 89 SER A C 1
ATOM 750 O O . SER A 1 89 ? 15.211 -16.142 -10.395 1.00 91.75 89 SER A O 1
ATOM 752 N N . ALA A 1 90 ? 17.195 -15.178 -10.006 1.00 91.19 90 ALA A N 1
ATOM 753 C CA . ALA A 1 90 ? 17.562 -16.095 -8.930 1.00 91.19 90 ALA A CA 1
ATOM 754 C C . ALA A 1 90 ? 16.543 -16.108 -7.772 1.00 91.19 90 ALA A C 1
ATOM 756 O O . ALA A 1 90 ? 16.278 -17.170 -7.220 1.00 91.19 90 ALA A O 1
ATOM 757 N N . LEU A 1 91 ? 15.933 -14.967 -7.414 1.00 90.75 91 LEU A N 1
ATOM 758 C CA . LEU A 1 91 ? 14.861 -14.938 -6.407 1.00 90.75 91 LEU A CA 1
ATOM 759 C C . LEU A 1 91 ? 13.607 -15.697 -6.859 1.00 90.75 91 LEU A C 1
ATOM 761 O O . LEU A 1 91 ? 12.957 -16.344 -6.036 1.00 90.75 91 LEU A O 1
ATOM 765 N N . ILE A 1 92 ? 13.260 -15.588 -8.143 1.00 91.12 92 ILE A N 1
ATOM 766 C CA . ILE A 1 92 ? 12.116 -16.285 -8.740 1.00 91.12 92 ILE A CA 1
ATOM 767 C C . ILE A 1 92 ? 12.405 -17.788 -8.803 1.00 91.12 92 ILE A C 1
ATOM 769 O O . ILE A 1 92 ? 11.588 -18.582 -8.346 1.00 91.12 92 ILE A O 1
ATOM 773 N N . ASP A 1 93 ? 13.585 -18.172 -9.292 1.00 91.44 93 ASP A N 1
ATOM 774 C CA . ASP A 1 93 ? 14.005 -19.569 -9.440 1.00 91.44 93 ASP A CA 1
ATOM 775 C C . ASP A 1 93 ? 14.104 -20.281 -8.078 1.00 91.44 93 ASP A C 1
ATOM 777 O O . ASP A 1 93 ? 13.754 -21.452 -7.958 1.00 91.44 93 ASP A O 1
ATOM 781 N N . GLN A 1 94 ? 14.519 -19.563 -7.028 1.00 90.19 94 GLN A N 1
ATOM 782 C CA . GLN A 1 94 ? 14.543 -20.053 -5.642 1.00 90.19 94 GLN A CA 1
ATOM 783 C C . GLN A 1 94 ? 13.162 -20.041 -4.961 1.00 90.19 94 GLN A C 1
ATOM 785 O O . GLN A 1 94 ? 13.060 -20.397 -3.789 1.00 90.19 94 GLN A O 1
ATOM 790 N N . GLY A 1 95 ? 12.105 -19.576 -5.636 1.00 87.88 95 GLY A N 1
ATOM 791 C CA . GLY A 1 95 ? 10.753 -19.502 -5.076 1.00 87.88 95 GLY A CA 1
ATOM 792 C C . GLY A 1 95 ? 10.576 -18.484 -3.941 1.00 87.88 95 GLY A C 1
ATOM 793 O O . GLY A 1 95 ? 9.566 -18.529 -3.239 1.00 87.88 95 GLY A O 1
ATOM 794 N N . LYS A 1 96 ? 11.523 -17.549 -3.751 1.00 86.62 96 LYS A N 1
ATOM 795 C CA . LYS A 1 96 ? 11.435 -16.478 -2.732 1.00 86.62 96 LYS A CA 1
ATOM 796 C C . LYS A 1 96 ? 10.372 -15.433 -3.088 1.00 86.62 96 LYS A C 1
ATOM 798 O O . LYS A 1 96 ? 9.771 -14.795 -2.217 1.00 86.62 96 LYS A O 1
ATOM 803 N N . VAL A 1 97 ? 10.119 -15.272 -4.383 1.00 90.12 97 VAL A N 1
ATOM 804 C CA . VAL A 1 97 ? 9.050 -14.443 -4.949 1.00 90.12 97 VAL A CA 1
ATOM 805 C C . VAL A 1 97 ? 8.207 -15.268 -5.915 1.00 90.12 97 VAL A C 1
ATOM 807 O O . VAL A 1 97 ? 8.696 -16.227 -6.505 1.00 90.12 97 VAL A O 1
ATOM 810 N N . LYS A 1 98 ? 6.928 -14.912 -6.077 1.00 86.94 98 LYS A N 1
ATOM 811 C CA . LYS A 1 98 ? 5.979 -15.723 -6.865 1.00 86.94 98 LYS A CA 1
ATOM 812 C C . LYS A 1 98 ? 6.243 -15.693 -8.373 1.00 86.94 98 LYS A C 1
ATOM 814 O O . LYS A 1 98 ? 5.867 -16.624 -9.076 1.00 86.94 98 LYS A O 1
ATOM 819 N N . GLY A 1 99 ? 6.833 -14.613 -8.873 1.00 92.69 99 GLY A N 1
ATOM 820 C CA . GLY A 1 99 ? 7.033 -14.374 -10.299 1.00 92.69 99 GLY A CA 1
ATOM 821 C C . GLY A 1 99 ? 7.386 -12.918 -10.577 1.00 92.69 99 GLY A C 1
ATOM 822 O O . GLY A 1 99 ? 7.564 -12.133 -9.650 1.00 92.69 99 GLY A O 1
ATOM 823 N N . TRP A 1 100 ? 7.471 -12.543 -11.855 1.00 93.56 100 TRP A N 1
ATOM 824 C CA . TRP A 1 100 ? 7.856 -11.189 -12.285 1.00 93.56 100 TRP A CA 1
ATOM 825 C C . TRP A 1 100 ? 6.844 -10.091 -11.930 1.00 93.56 100 TRP A C 1
ATOM 827 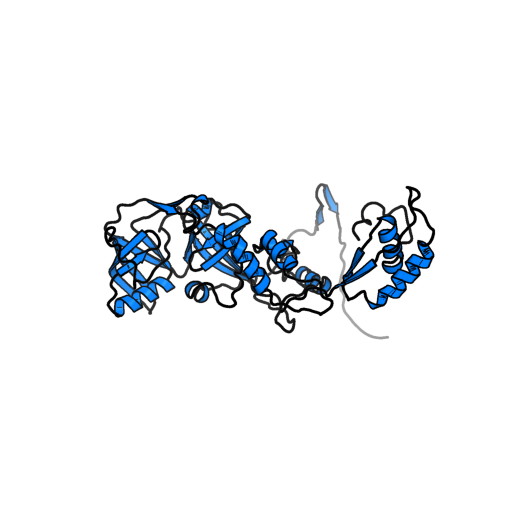O O . TRP A 1 100 ? 7.201 -8.913 -11.939 1.00 93.56 100 TRP A O 1
ATOM 837 N N . ASP A 1 101 ? 5.608 -10.466 -11.609 1.00 94.94 101 ASP A N 1
ATOM 838 C CA . ASP A 1 101 ? 4.534 -9.585 -11.152 1.00 94.94 101 ASP A CA 1
ATOM 839 C C . ASP A 1 101 ? 4.409 -9.543 -9.617 1.00 94.94 101 ASP A C 1
ATOM 841 O O . ASP A 1 101 ? 3.431 -9.002 -9.098 1.00 94.94 101 ASP A O 1
ATOM 845 N N . ASP A 1 102 ? 5.352 -10.138 -8.873 1.00 95.12 102 ASP A N 1
ATOM 846 C CA . ASP A 1 102 ? 5.353 -10.088 -7.410 1.00 95.12 102 ASP A CA 1
ATOM 847 C C . ASP A 1 102 ? 5.470 -8.624 -6.939 1.00 95.12 102 ASP A C 1
ATOM 849 O O . ASP A 1 102 ? 6.367 -7.904 -7.389 1.00 95.12 102 ASP A O 1
ATOM 853 N N . PRO A 1 103 ? 4.590 -8.160 -6.034 1.00 95.00 103 PRO A N 1
ATOM 854 C CA . PRO A 1 103 ? 4.532 -6.758 -5.625 1.00 95.00 103 PRO A CA 1
ATOM 855 C C . PRO A 1 103 ? 5.777 -6.265 -4.869 1.00 95.00 103 PRO A C 1
ATOM 857 O O . PRO A 1 103 ? 5.943 -5.061 -4.685 1.00 95.00 103 PRO A O 1
ATOM 860 N N . ARG A 1 104 ? 6.666 -7.168 -4.436 1.00 92.69 104 ARG A N 1
ATOM 861 C CA . ARG A 1 104 ? 7.957 -6.818 -3.824 1.00 92.69 104 ARG A CA 1
ATOM 862 C C . ARG A 1 104 ? 9.048 -6.525 -4.855 1.00 92.69 104 ARG A C 1
ATOM 864 O O . ARG A 1 104 ? 10.063 -5.929 -4.503 1.00 92.69 104 ARG A O 1
ATOM 871 N N . LEU A 1 105 ? 8.867 -6.945 -6.110 1.00 94.06 105 LEU A N 1
ATOM 872 C CA . LEU A 1 105 ? 9.850 -6.721 -7.165 1.00 94.06 105 LEU A CA 1
ATOM 873 C C . LEU A 1 105 ? 9.751 -5.300 -7.736 1.00 94.06 105 LEU A C 1
ATOM 875 O O . LEU A 1 105 ? 8.648 -4.782 -7.918 1.00 94.06 105 LEU A O 1
ATOM 879 N N . PRO A 1 106 ? 10.885 -4.695 -8.132 1.00 93.44 106 PRO A N 1
ATOM 880 C CA . PRO A 1 106 ? 10.915 -3.370 -8.748 1.00 93.44 106 PRO A CA 1
ATOM 881 C C . PRO A 1 106 ? 10.558 -3.390 -10.243 1.00 93.44 106 PRO A C 1
ATOM 883 O O . PRO A 1 106 ? 10.938 -2.495 -10.995 1.00 93.44 106 PRO A O 1
ATOM 886 N N . THR A 1 107 ? 9.847 -4.418 -10.711 1.00 94.12 107 THR A N 1
ATOM 887 C CA . THR A 1 107 ? 9.293 -4.423 -12.066 1.00 94.12 107 THR A CA 1
ATOM 888 C C . THR A 1 107 ? 8.093 -3.490 -12.133 1.00 94.12 107 THR A C 1
ATOM 890 O O . THR A 1 107 ? 7.370 -3.330 -11.151 1.00 94.12 107 THR A O 1
ATOM 893 N N . ILE A 1 108 ? 7.810 -2.933 -13.315 1.00 93.94 108 ILE A N 1
ATOM 894 C CA . ILE A 1 108 ? 6.594 -2.130 -13.522 1.00 93.94 108 ILE A CA 1
ATOM 895 C C . ILE A 1 108 ? 5.338 -2.924 -13.128 1.00 93.94 108 ILE A C 1
ATOM 897 O O . ILE A 1 108 ? 4.451 -2.389 -12.474 1.00 93.94 108 ILE A O 1
ATOM 901 N N . GLN A 1 109 ? 5.282 -4.216 -13.459 1.00 94.94 109 GLN A N 1
ATOM 902 C CA . GLN A 1 109 ? 4.160 -5.082 -13.086 1.00 94.94 109 GLN A CA 1
ATOM 903 C C . GLN A 1 109 ? 4.041 -5.261 -11.566 1.00 94.94 109 GLN A C 1
ATOM 905 O O . GLN A 1 109 ? 2.941 -5.130 -11.031 1.00 94.94 109 GLN A O 1
ATOM 910 N N . GLY A 1 110 ? 5.157 -5.504 -10.873 1.00 95.56 110 GLY A N 1
ATOM 911 C CA . GLY A 1 110 ? 5.196 -5.660 -9.421 1.00 95.56 110 GLY A CA 1
ATOM 912 C C . GLY A 1 110 ? 4.761 -4.387 -8.699 1.00 95.56 110 GLY A C 1
ATOM 913 O O . GLY A 1 110 ? 3.815 -4.408 -7.914 1.00 95.56 110 GLY A O 1
ATOM 914 N N . ILE A 1 111 ? 5.363 -3.243 -9.021 1.00 95.00 111 ILE A N 1
ATOM 915 C CA . ILE A 1 111 ? 5.048 -1.976 -8.342 1.00 95.00 111 ILE A CA 1
ATOM 916 C C . ILE A 1 111 ? 3.621 -1.491 -8.640 1.00 95.00 111 ILE A C 1
ATOM 918 O O . ILE A 1 111 ? 2.952 -0.985 -7.739 1.00 95.00 111 ILE A O 1
ATOM 922 N N . VAL A 1 112 ? 3.101 -1.706 -9.856 1.00 96.56 112 VAL A N 1
ATOM 923 C CA . VAL A 1 112 ? 1.695 -1.410 -10.190 1.00 96.56 112 VAL A CA 1
ATOM 924 C C . VAL A 1 112 ? 0.754 -2.339 -9.424 1.00 96.56 112 VAL A C 1
ATOM 926 O O . VAL A 1 112 ? -0.243 -1.881 -8.864 1.00 96.56 112 VAL A O 1
ATOM 929 N N . ARG A 1 113 ? 1.083 -3.632 -9.308 1.00 96.81 113 ARG A N 1
ATOM 930 C CA . ARG A 1 113 ? 0.319 -4.566 -8.470 1.00 96.81 113 ARG A CA 1
ATOM 931 C C . ARG A 1 113 ? 0.354 -4.173 -6.990 1.00 96.81 113 ARG A C 1
ATOM 933 O O . ARG A 1 113 ? -0.667 -4.308 -6.317 1.00 96.81 113 ARG A O 1
ATOM 940 N N . ARG A 1 114 ? 1.483 -3.651 -6.499 1.00 95.88 114 ARG A N 1
ATOM 941 C CA . ARG A 1 114 ? 1.617 -3.111 -5.136 1.00 95.88 114 ARG A CA 1
ATOM 942 C C . ARG A 1 114 ? 0.750 -1.874 -4.906 1.00 95.88 114 ARG A C 1
ATOM 944 O O . ARG A 1 114 ? 0.352 -1.644 -3.777 1.00 95.88 114 ARG A O 1
ATOM 951 N N . GLY A 1 115 ? 0.424 -1.115 -5.954 1.00 96.62 115 GLY A N 1
ATOM 952 C CA . GLY A 1 115 ? -0.468 0.049 -5.887 1.00 96.62 115 GLY A CA 1
ATOM 953 C C . GLY A 1 115 ? 0.118 1.354 -6.416 1.00 96.62 115 GLY A C 1
ATOM 954 O O . GLY A 1 115 ? -0.457 2.416 -6.171 1.00 96.62 115 GLY A O 1
ATOM 955 N N . LEU A 1 116 ? 1.242 1.300 -7.136 1.00 97.06 116 LEU A N 1
ATOM 956 C CA . LEU A 1 116 ? 1.797 2.467 -7.812 1.00 97.06 116 LEU A CA 1
ATOM 957 C C . LEU A 1 116 ? 0.905 2.897 -8.985 1.00 97.06 116 LEU A C 1
ATOM 959 O O . LEU A 1 116 ? 0.590 2.096 -9.867 1.00 97.06 116 LEU A O 1
ATOM 963 N N . GLN A 1 117 ? 0.551 4.178 -9.018 1.00 96.81 117 GLN A N 1
ATOM 964 C CA . GLN A 1 117 ? -0.132 4.818 -10.134 1.00 96.81 117 GLN A CA 1
ATOM 965 C C . GLN A 1 117 ? 0.872 5.237 -11.209 1.00 96.81 117 GLN A C 1
ATOM 967 O O . GLN A 1 117 ? 1.928 5.801 -10.915 1.00 96.81 117 GLN A O 1
ATOM 972 N N . LEU A 1 118 ? 0.531 5.002 -12.479 1.00 95.19 118 LEU A N 1
ATOM 973 C CA . LEU A 1 118 ? 1.409 5.359 -13.600 1.00 95.19 118 LEU A CA 1
ATOM 974 C C . LEU A 1 118 ? 1.658 6.866 -13.681 1.00 95.19 118 LEU A C 1
ATOM 976 O O . LEU A 1 118 ? 2.761 7.280 -14.029 1.00 95.19 118 LEU A O 1
ATOM 980 N N . ASP A 1 119 ? 0.676 7.684 -13.313 1.00 95.56 119 ASP A N 1
ATOM 981 C CA . ASP A 1 119 ? 0.837 9.138 -13.307 1.00 95.56 119 ASP A CA 1
ATOM 982 C C . ASP A 1 119 ? 1.827 9.598 -12.238 1.00 95.56 119 ASP A C 1
ATOM 984 O O . ASP A 1 119 ? 2.628 10.497 -12.491 1.00 95.56 119 ASP A O 1
ATOM 988 N N . ALA A 1 120 ? 1.871 8.914 -11.092 1.00 96.12 120 ALA A N 1
ATOM 989 C CA . ALA A 1 120 ? 2.886 9.157 -10.075 1.00 96.12 120 ALA A CA 1
ATOM 990 C C . ALA A 1 120 ? 4.285 8.767 -10.562 1.00 96.12 120 ALA A C 1
ATOM 992 O O . ALA A 1 120 ? 5.235 9.516 -10.346 1.00 96.12 120 ALA A O 1
ATOM 993 N N . LEU A 1 121 ? 4.413 7.634 -11.264 1.00 94.62 121 LEU A N 1
ATOM 994 C CA . LEU A 1 121 ? 5.682 7.215 -11.862 1.00 94.62 121 LEU A CA 1
ATOM 995 C C . LEU A 1 121 ? 6.162 8.217 -12.921 1.00 94.62 121 LEU A C 1
ATOM 997 O O . LEU A 1 121 ? 7.328 8.601 -12.919 1.00 94.62 121 LEU A O 1
ATOM 1001 N N . ARG A 1 122 ? 5.267 8.683 -13.800 1.00 94.25 122 ARG A N 1
ATOM 1002 C CA . ARG A 1 122 ? 5.579 9.708 -14.810 1.00 94.25 122 ARG A CA 1
ATOM 1003 C C . ARG A 1 122 ? 5.997 11.023 -14.165 1.00 94.25 122 ARG A C 1
ATOM 1005 O O . ARG A 1 122 ? 6.969 11.624 -14.611 1.00 94.25 122 ARG A O 1
ATOM 1012 N N . ALA A 1 123 ? 5.285 11.457 -13.126 1.00 94.50 123 ALA A N 1
ATOM 1013 C CA . ALA A 1 123 ? 5.625 12.664 -12.381 1.00 94.50 123 ALA A CA 1
ATOM 1014 C C . ALA A 1 123 ? 6.993 12.532 -11.694 1.00 94.50 123 ALA A C 1
ATOM 1016 O O . ALA A 1 123 ? 7.806 13.446 -11.785 1.00 94.50 123 ALA A O 1
ATOM 1017 N N . PHE A 1 124 ? 7.274 11.378 -11.083 1.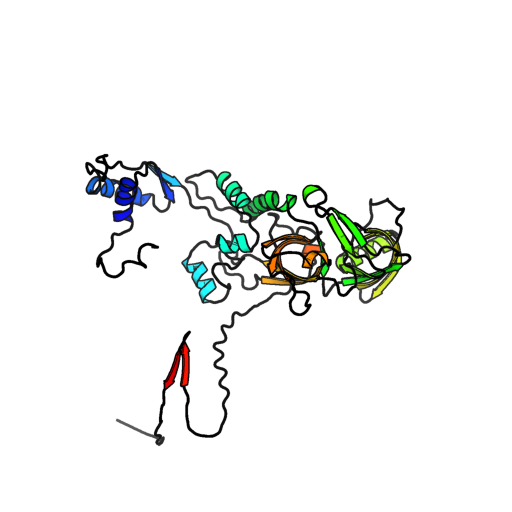00 93.25 124 PHE A N 1
ATOM 1018 C CA . PHE A 1 124 ? 8.568 11.085 -10.472 1.00 93.25 124 PHE A CA 1
ATOM 1019 C C . PHE A 1 124 ? 9.710 11.119 -11.496 1.00 93.25 124 PHE A C 1
ATOM 1021 O O . PHE A 1 124 ? 10.720 11.771 -11.249 1.00 93.25 124 PHE A O 1
ATOM 1028 N N . VAL A 1 125 ? 9.544 10.466 -12.654 1.00 91.00 125 VAL A N 1
ATOM 1029 C CA . VAL A 1 125 ? 10.556 10.451 -13.725 1.00 91.00 125 VAL A CA 1
ATOM 1030 C C . VAL A 1 125 ? 10.751 11.842 -14.326 1.00 91.00 125 VAL A C 1
ATOM 1032 O O . VAL A 1 125 ? 11.883 12.219 -14.587 1.00 91.00 125 VAL A O 1
ATOM 1035 N N . ARG A 1 126 ? 9.683 12.630 -14.505 1.00 90.88 126 ARG A N 1
ATOM 1036 C CA . ARG A 1 126 ? 9.774 14.007 -15.023 1.00 90.88 126 ARG A CA 1
ATOM 1037 C C . ARG A 1 126 ? 10.517 14.945 -14.070 1.00 90.88 126 ARG A C 1
ATOM 1039 O O . ARG A 1 126 ? 11.206 15.845 -14.529 1.00 90.88 126 ARG A O 1
ATOM 1046 N N . ASP A 1 127 ? 10.360 14.740 -12.764 1.00 90.06 127 ASP A N 1
ATOM 1047 C CA . ASP A 1 127 ? 11.105 15.470 -11.733 1.00 90.06 127 ASP A CA 1
ATOM 1048 C C . ASP A 1 127 ? 12.594 15.098 -11.718 1.00 90.06 127 ASP A C 1
ATOM 1050 O O . ASP A 1 127 ? 13.431 15.879 -11.271 1.00 90.06 127 ASP A O 1
ATOM 1054 N N . GLN A 1 128 ? 12.944 13.901 -12.201 1.00 83.81 128 GLN A N 1
ATOM 1055 C CA . GLN A 1 128 ? 14.341 13.520 -12.356 1.00 83.81 128 GLN A CA 1
ATOM 1056 C C . GLN A 1 128 ? 14.913 14.170 -13.619 1.00 83.81 128 GLN A C 1
ATOM 1058 O O . GLN A 1 128 ? 14.543 13.838 -14.743 1.00 83.81 128 GLN A O 1
ATOM 1063 N N . ALA A 1 129 ? 15.857 15.092 -13.435 1.00 78.62 129 ALA A N 1
ATOM 1064 C CA . ALA A 1 129 ? 16.639 15.621 -14.541 1.00 78.62 129 ALA A CA 1
ATOM 1065 C C . ALA A 1 129 ? 17.556 14.530 -15.118 1.00 78.62 129 ALA A C 1
ATOM 1067 O O . ALA A 1 129 ? 18.142 13.732 -14.380 1.00 78.62 129 ALA A O 1
ATOM 1068 N N . MET A 1 130 ? 17.732 14.530 -16.440 1.00 83.69 130 MET A N 1
ATOM 1069 C CA . MET A 1 130 ? 18.730 13.684 -17.092 1.00 83.69 130 MET A CA 1
ATOM 1070 C C . MET A 1 130 ? 20.116 14.261 -16.800 1.00 83.69 130 MET A C 1
ATOM 1072 O O . MET A 1 130 ? 20.527 15.255 -17.393 1.00 83.69 130 MET A O 1
ATOM 1076 N N . THR A 1 131 ? 20.825 13.655 -15.852 1.00 86.94 131 THR A N 1
ATOM 1077 C CA . THR A 1 131 ? 22.195 14.042 -15.492 1.00 86.94 131 THR A CA 1
ATOM 1078 C C . THR A 1 131 ? 23.145 12.885 -15.768 1.00 86.94 131 THR A C 1
ATOM 1080 O O . THR A 1 131 ? 22.718 11.743 -15.887 1.00 86.94 131 THR A O 1
ATOM 1083 N N . GLN A 1 132 ? 24.444 13.157 -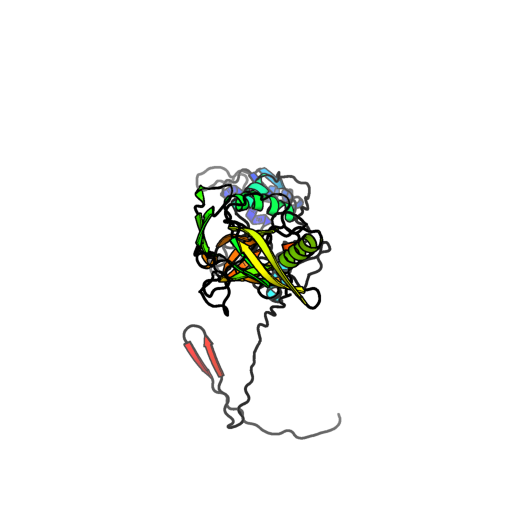15.865 1.00 86.00 132 GLN A N 1
ATOM 1084 C CA . GLN A 1 132 ? 25.475 12.112 -15.960 1.00 86.00 132 GLN A CA 1
ATOM 1085 C C . GLN A 1 132 ? 25.997 11.665 -14.585 1.00 86.00 132 GLN A C 1
ATOM 1087 O O . GLN A 1 132 ? 26.831 10.759 -14.487 1.00 86.00 132 GLN A O 1
ATOM 1092 N N . ARG A 1 133 ? 25.537 12.319 -13.512 1.00 86.62 133 ARG A N 1
ATOM 1093 C CA . ARG A 1 133 ? 25.929 11.999 -12.144 1.00 86.62 133 ARG A CA 1
ATOM 1094 C C . ARG A 1 133 ? 25.094 10.828 -11.658 1.00 86.62 133 ARG A C 1
ATOM 1096 O O . ARG A 1 133 ? 23.867 10.858 -11.740 1.00 86.62 133 ARG A O 1
ATOM 1103 N N . ASP A 1 134 ? 25.766 9.810 -11.145 1.00 83.94 134 ASP A N 1
ATOM 1104 C CA . ASP A 1 134 ? 25.092 8.647 -10.587 1.00 83.94 134 ASP A CA 1
ATOM 1105 C C . ASP A 1 134 ? 24.296 9.073 -9.349 1.00 83.94 134 ASP A C 1
ATOM 1107 O O . ASP A 1 134 ? 24.794 9.804 -8.486 1.00 83.94 134 ASP A O 1
ATOM 1111 N N . ASN A 1 135 ? 23.024 8.680 -9.315 1.00 80.62 135 ASN A N 1
ATOM 1112 C CA . ASN A 1 135 ? 22.076 9.107 -8.298 1.00 80.62 135 ASN A CA 1
ATOM 1113 C C . ASN A 1 135 ? 21.395 7.880 -7.698 1.00 80.62 135 ASN A C 1
ATOM 1115 O O . ASN A 1 135 ? 20.613 7.198 -8.365 1.00 80.62 135 ASN A O 1
ATOM 1119 N N . LYS A 1 136 ? 21.708 7.614 -6.430 1.00 86.94 136 LYS A N 1
ATOM 1120 C CA . LYS A 1 136 ? 21.087 6.553 -5.645 1.00 86.94 136 LYS A CA 1
ATOM 1121 C C . LYS A 1 136 ? 20.042 7.180 -4.735 1.00 86.94 136 LYS A C 1
ATOM 1123 O O . LYS A 1 136 ? 20.386 7.914 -3.813 1.00 86.94 136 LYS A O 1
ATOM 1128 N N . GLN A 1 137 ? 18.773 6.916 -5.025 1.00 87.69 137 GLN A N 1
ATOM 1129 C CA . GLN A 1 137 ? 17.649 7.522 -4.316 1.00 87.69 137 GLN A CA 1
ATOM 1130 C C . GLN A 1 137 ? 16.962 6.543 -3.372 1.00 87.69 137 GLN A C 1
ATOM 1132 O O . GLN A 1 137 ? 16.953 5.332 -3.580 1.00 87.69 137 GLN A O 1
ATOM 1137 N N . GLU A 1 138 ? 16.313 7.082 -2.349 1.00 88.31 138 GLU A N 1
ATOM 1138 C CA . GLU A 1 138 ? 15.429 6.287 -1.507 1.00 88.31 138 GLU A CA 1
ATOM 1139 C C . GLU A 1 138 ? 14.115 5.986 -2.230 1.00 88.31 138 GLU A C 1
ATOM 1141 O O . GLU A 1 138 ? 13.519 6.843 -2.894 1.00 88.31 138 GLU A O 1
ATOM 1146 N N . TRP A 1 139 ? 13.644 4.751 -2.070 1.00 87.75 139 TRP A N 1
ATOM 1147 C CA . TRP A 1 139 ? 12.411 4.265 -2.692 1.00 87.75 139 TRP A CA 1
ATOM 1148 C C . TRP A 1 139 ? 11.169 5.035 -2.204 1.00 87.75 139 TRP A C 1
ATOM 1150 O O . TRP A 1 139 ? 10.199 5.206 -2.943 1.00 87.75 139 TRP A O 1
ATOM 1160 N N . ASP A 1 140 ? 11.227 5.584 -0.989 1.00 89.62 140 ASP A N 1
ATOM 1161 C CA . ASP A 1 140 ? 10.166 6.374 -0.354 1.00 89.62 140 ASP A CA 1
ATOM 1162 C C . ASP A 1 140 ? 9.806 7.651 -1.128 1.00 89.62 140 ASP A C 1
ATOM 1164 O O . ASP A 1 140 ? 8.647 8.091 -1.109 1.00 89.62 140 ASP A O 1
ATOM 1168 N N . LYS A 1 141 ? 10.760 8.230 -1.879 1.00 91.06 141 LYS A N 1
ATOM 1169 C CA . LYS A 1 141 ? 10.480 9.402 -2.720 1.00 91.06 141 LYS A CA 1
ATOM 1170 C C . LYS A 1 141 ? 9.413 9.059 -3.759 1.00 91.06 141 LYS A C 1
ATOM 1172 O O . LYS A 1 141 ? 8.442 9.799 -3.878 1.00 91.06 141 LYS A O 1
ATOM 1177 N N . LEU A 1 142 ? 9.520 7.915 -4.442 1.00 93.38 142 LEU A N 1
ATOM 1178 C CA . LEU A 1 142 ? 8.527 7.465 -5.428 1.00 93.38 142 LEU A CA 1
ATOM 1179 C C . LEU A 1 142 ? 7.130 7.308 -4.802 1.00 93.38 142 LEU A C 1
ATOM 1181 O O . LEU A 1 142 ? 6.133 7.767 -5.363 1.00 93.38 142 LEU A O 1
ATOM 1185 N N . TRP A 1 143 ? 7.050 6.722 -3.608 1.00 94.75 143 TRP A N 1
ATOM 1186 C CA . TRP A 1 143 ? 5.780 6.540 -2.901 1.00 94.75 143 TRP A CA 1
ATOM 1187 C C . TRP A 1 143 ? 5.161 7.851 -2.417 1.00 94.75 143 TRP A C 1
ATOM 1189 O O . TRP A 1 143 ? 3.938 7.975 -2.396 1.00 94.75 143 TRP A O 1
ATOM 1199 N N . SER A 1 144 ? 5.979 8.866 -2.138 1.00 94.94 144 SER A N 1
ATOM 1200 C CA . SER A 1 144 ? 5.493 10.219 -1.847 1.00 94.94 144 SER A CA 1
ATOM 1201 C C . SER A 1 144 ? 4.781 10.849 -3.053 1.00 94.94 144 SER A C 1
ATOM 1203 O O . SER A 1 144 ? 3.749 11.501 -2.882 1.00 94.94 144 SER A O 1
ATOM 1205 N N . TYR A 1 145 ? 5.275 10.631 -4.283 1.00 95.56 145 TYR A N 1
ATOM 1206 C CA . TYR A 1 145 ? 4.544 11.020 -5.503 1.00 95.56 145 TYR A CA 1
ATOM 1207 C C . TYR A 1 145 ? 3.259 10.206 -5.644 1.00 95.56 145 TYR A C 1
ATOM 1209 O O . TYR A 1 145 ? 2.215 10.765 -5.977 1.00 95.56 145 TYR A O 1
ATOM 1217 N N . ASN A 1 146 ? 3.312 8.907 -5.338 1.00 97.06 146 ASN A N 1
ATOM 1218 C CA . ASN A 1 146 ? 2.138 8.040 -5.410 1.00 97.06 146 ASN A CA 1
ATOM 1219 C C . ASN A 1 146 ? 1.018 8.495 -4.481 1.00 97.06 146 ASN A C 1
ATOM 1221 O O . ASN A 1 146 ? -0.135 8.570 -4.898 1.00 97.06 146 ASN A O 1
ATOM 1225 N N . LYS A 1 147 ? 1.360 8.871 -3.248 1.00 95.88 147 LYS A N 1
ATOM 1226 C CA . LYS A 1 147 ? 0.404 9.387 -2.272 1.00 95.88 147 LYS A CA 1
ATOM 1227 C C . LYS A 1 147 ? -0.361 10.595 -2.803 1.00 95.88 147 LYS A C 1
ATOM 1229 O O . LYS A 1 147 ? -1.572 10.639 -2.642 1.00 95.88 147 LYS A O 1
ATOM 1234 N N . LYS A 1 148 ? 0.309 11.541 -3.470 1.00 95.50 148 LYS A N 1
ATOM 1235 C CA . LYS A 1 148 ? -0.347 12.735 -4.039 1.00 95.50 148 LYS A CA 1
ATOM 1236 C C . LYS A 1 148 ? -1.426 12.383 -5.069 1.00 95.50 148 LYS A C 1
ATOM 1238 O O . LYS A 1 148 ? -2.392 13.123 -5.201 1.00 95.50 148 LYS A O 1
ATOM 1243 N N . VAL A 1 149 ? -1.265 11.263 -5.777 1.00 96.06 149 VAL A N 1
ATOM 1244 C CA . VAL A 1 149 ? -2.243 10.767 -6.758 1.00 96.06 149 VAL A CA 1
ATOM 1245 C C . VAL A 1 149 ? -3.331 9.928 -6.084 1.00 96.06 149 VAL A C 1
ATOM 1247 O O . VAL A 1 149 ? -4.506 10.071 -6.404 1.00 96.06 149 VAL A O 1
ATOM 1250 N N . VAL A 1 150 ? -2.952 9.063 -5.142 1.00 96.00 150 VAL A N 1
ATOM 1251 C CA . VAL A 1 150 ? -3.854 8.105 -4.487 1.00 96.00 150 VAL A CA 1
ATOM 1252 C C . VAL A 1 150 ? -4.755 8.761 -3.441 1.00 96.00 150 VAL A C 1
ATOM 1254 O O . VAL A 1 150 ? -5.934 8.426 -3.356 1.00 96.00 150 VAL A O 1
ATOM 1257 N N . ASP A 1 151 ? -4.227 9.682 -2.640 1.00 95.31 151 ASP A N 1
ATOM 1258 C CA . ASP A 1 151 ? -4.948 10.301 -1.528 1.00 95.31 151 ASP A CA 1
ATOM 1259 C C . ASP A 1 151 ? -6.298 10.931 -1.926 1.00 95.31 151 ASP A C 1
ATOM 1261 O O . ASP A 1 151 ? -7.295 10.558 -1.306 1.00 95.31 151 ASP A O 1
ATOM 1265 N N . PRO A 1 152 ? -6.395 11.772 -2.980 1.00 94.69 152 PRO A N 1
ATOM 1266 C CA . PRO A 1 152 ? -7.661 12.412 -3.359 1.00 94.69 152 PRO A CA 1
ATOM 1267 C C . PRO A 1 152 ? -8.710 11.457 -3.955 1.00 94.69 152 PRO A C 1
ATOM 1269 O O . PRO A 1 152 ? -9.888 11.822 -4.044 1.00 94.69 152 PRO A O 1
ATOM 1272 N N . ILE A 1 153 ? -8.308 10.254 -4.386 1.00 92.56 153 ILE A N 1
ATOM 1273 C CA . ILE A 1 153 ? -9.197 9.263 -5.020 1.00 92.56 153 ILE A CA 1
ATOM 1274 C C . ILE A 1 153 ? -9.536 8.083 -4.097 1.00 92.56 153 ILE A C 1
ATOM 1276 O O . ILE A 1 153 ? -10.564 7.427 -4.287 1.00 92.56 153 ILE A O 1
ATOM 1280 N N . ALA A 1 154 ? -8.714 7.793 -3.090 1.00 96.19 154 ALA A N 1
ATOM 1281 C CA . ALA A 1 154 ? -8.885 6.628 -2.231 1.00 96.19 154 ALA A CA 1
ATOM 1282 C C . ALA A 1 154 ? -10.041 6.824 -1.241 1.00 96.19 154 ALA A C 1
ATOM 1284 O O . ALA A 1 154 ? -9.934 7.601 -0.292 1.00 96.19 154 ALA A O 1
ATOM 1285 N N . GLY A 1 155 ? -11.131 6.071 -1.423 1.00 96.94 155 GLY A N 1
ATOM 1286 C CA . GLY A 1 155 ? -12.256 6.076 -0.483 1.00 96.94 155 GLY A CA 1
ATOM 1287 C C . GLY A 1 155 ? -11.820 5.651 0.922 1.00 96.94 155 GLY A C 1
ATOM 1288 O O . GLY A 1 155 ? -10.901 4.843 1.071 1.00 96.94 155 GLY A O 1
ATOM 1289 N N . ARG A 1 156 ? -12.448 6.214 1.955 1.00 96.81 156 ARG A N 1
ATOM 1290 C CA . ARG A 1 156 ? -12.127 5.956 3.362 1.00 96.81 156 ARG A CA 1
ATOM 1291 C C . ARG A 1 156 ? -13.024 4.853 3.893 1.00 96.81 156 ARG A C 1
ATOM 1293 O O . ARG A 1 156 ? -14.241 4.988 3.848 1.00 96.81 156 ARG A O 1
ATOM 1300 N N . TYR A 1 157 ? -12.434 3.795 4.431 1.00 97.38 157 TYR A N 1
ATOM 1301 C CA . TYR A 1 157 ? -13.129 2.624 4.966 1.00 97.38 157 TYR A CA 1
ATOM 1302 C C . TYR A 1 157 ? -12.659 2.329 6.389 1.00 97.38 157 TYR A C 1
ATOM 1304 O O . TYR A 1 157 ? -11.542 2.687 6.774 1.00 97.38 157 TYR A O 1
ATOM 1312 N N . LEU A 1 158 ? -13.511 1.685 7.181 1.00 97.19 158 LEU A N 1
ATOM 1313 C CA . LEU A 1 158 ? -13.181 1.226 8.524 1.00 97.19 158 LEU A CA 1
ATOM 1314 C C . LEU A 1 158 ? -12.884 -0.276 8.513 1.00 97.19 158 LEU A C 1
ATOM 1316 O O . LEU A 1 158 ? -13.537 -1.057 7.818 1.00 97.19 158 LEU A O 1
ATOM 1320 N N . CYS A 1 159 ? -11.899 -0.686 9.303 1.00 96.81 159 CYS A N 1
ATOM 1321 C CA . CYS A 1 159 ? -11.676 -2.088 9.623 1.00 96.81 159 CYS A CA 1
ATOM 1322 C C . CYS A 1 159 ? -11.051 -2.223 11.009 1.00 96.81 159 CYS A C 1
ATOM 1324 O O . CYS A 1 159 ? -10.382 -1.301 11.477 1.00 96.81 159 CYS A O 1
ATOM 1326 N N . VAL A 1 160 ? -11.242 -3.385 11.626 1.00 96.56 160 VAL A N 1
ATOM 1327 C CA . VAL A 1 160 ? -10.671 -3.751 12.925 1.00 96.56 160 VAL A CA 1
ATOM 1328 C C . VAL A 1 160 ? -9.912 -5.072 12.829 1.00 96.56 160 VAL A C 1
ATOM 1330 O O . VAL A 1 160 ? -10.247 -5.913 11.992 1.00 96.56 160 VAL A O 1
ATOM 1333 N N . SER A 1 161 ? -8.911 -5.292 13.680 1.00 95.00 161 SER A N 1
ATOM 1334 C CA . SER A 1 161 ? -8.210 -6.576 13.767 1.00 95.00 161 SER A CA 1
ATOM 1335 C C . SER A 1 161 ? -9.179 -7.731 14.037 1.00 95.00 161 SER A C 1
ATOM 1337 O O . SER A 1 161 ? -10.105 -7.613 14.838 1.00 95.00 161 SER A O 1
ATOM 1339 N N . ALA A 1 162 ? -8.977 -8.880 13.388 1.00 93.25 162 ALA A N 1
ATOM 1340 C CA . ALA A 1 162 ? -9.799 -10.054 13.661 1.00 93.25 162 ALA A CA 1
ATOM 1341 C C . ALA A 1 162 ? -9.479 -10.676 15.029 1.00 93.25 162 ALA A C 1
ATOM 1343 O O . ALA A 1 162 ? -10.372 -11.232 15.660 1.00 93.25 162 ALA A O 1
ATOM 1344 N N . GLU A 1 163 ? -8.236 -10.581 15.493 1.00 91.50 163 GLU A N 1
ATOM 1345 C CA . GLU A 1 163 ? -7.792 -11.205 16.746 1.00 91.50 163 GLU A CA 1
ATOM 1346 C C . GLU A 1 163 ? -7.866 -10.249 17.933 1.00 91.50 163 GLU A C 1
ATOM 1348 O O . GLU A 1 163 ? -8.291 -10.630 19.017 1.00 91.50 163 GLU A O 1
ATOM 1353 N N . LYS A 1 164 ? -7.467 -8.993 17.717 1.00 92.94 164 LYS A N 1
ATOM 1354 C CA . LYS A 1 164 ? -7.365 -7.962 18.753 1.00 92.94 164 LYS A CA 1
ATOM 1355 C C . LYS A 1 164 ? -8.515 -6.965 18.626 1.00 92.94 164 LYS A C 1
ATOM 1357 O O . LYS A 1 164 ? -8.296 -5.804 18.282 1.00 92.94 164 LYS A O 1
ATOM 1362 N N . ARG A 1 165 ? -9.741 -7.429 18.874 1.00 95.12 165 ARG A N 1
ATOM 1363 C CA . ARG A 1 165 ? -10.952 -6.594 18.856 1.00 95.12 165 ARG A CA 1
ATOM 1364 C C . ARG A 1 165 ? -11.709 -6.652 20.174 1.00 95.12 165 ARG A C 1
ATOM 1366 O O . ARG A 1 165 ? -11.790 -7.707 20.792 1.00 95.12 165 ARG A O 1
ATOM 1373 N N . VAL A 1 166 ? -12.346 -5.540 20.519 1.00 97.31 166 VAL A N 1
ATOM 1374 C CA . VAL A 1 166 ? -13.189 -5.388 21.711 1.00 97.31 166 VAL A CA 1
ATOM 1375 C C . VAL A 1 166 ? -14.631 -5.204 21.298 1.00 97.31 166 VAL A C 1
ATOM 1377 O O . VAL A 1 166 ? -14.926 -4.516 20.319 1.00 97.31 166 VAL A O 1
ATOM 1380 N N . THR A 1 167 ? -15.534 -5.806 22.064 1.00 97.56 167 THR A N 1
ATOM 1381 C CA . THR A 1 167 ? -16.972 -5.626 21.867 1.00 97.56 167 THR A CA 1
ATOM 1382 C C . THR A 1 167 ? -17.446 -4.372 22.591 1.00 97.56 167 THR A C 1
ATOM 1384 O O . THR A 1 167 ? -17.248 -4.233 23.798 1.00 97.56 167 THR A O 1
ATOM 1387 N N . VAL A 1 168 ? -18.105 -3.475 21.860 1.00 98.06 168 VAL A N 1
ATOM 1388 C CA . VAL A 1 168 ? -18.783 -2.303 22.416 1.00 98.06 168 VAL A CA 1
ATOM 1389 C C . VAL A 1 168 ? -20.285 -2.484 22.248 1.00 98.06 168 VAL A C 1
ATOM 1391 O O . VAL A 1 168 ? -20.779 -2.626 21.129 1.00 98.06 168 VAL A O 1
ATOM 1394 N N . GLU A 1 169 ? -21.006 -2.490 23.364 1.00 97.81 169 GLU A N 1
ATOM 1395 C CA . GLU A 1 169 ? -22.465 -2.537 23.400 1.00 97.81 169 GLU A CA 1
ATOM 1396 C C . GLU A 1 169 ? -23.014 -1.123 23.582 1.00 97.81 169 GLU A C 1
ATOM 1398 O O . GLU A 1 169 ? -22.728 -0.459 24.577 1.00 97.81 169 GLU A O 1
ATOM 1403 N N . ILE A 1 170 ? -23.787 -0.665 22.605 1.00 96.94 170 ILE A N 1
ATOM 1404 C CA . ILE A 1 170 ? -24.352 0.674 22.546 1.00 96.94 170 ILE A CA 1
ATOM 1405 C C . ILE A 1 170 ? -25.822 0.591 22.963 1.00 96.94 170 ILE A C 1
ATOM 1407 O O . ILE A 1 170 ? -26.666 0.050 22.239 1.00 96.94 170 ILE A O 1
ATOM 1411 N N . LYS A 1 171 ? -26.134 1.135 24.141 1.00 94.88 171 LYS A N 1
ATOM 1412 C CA . LYS A 1 171 ? -27.510 1.371 24.588 1.00 94.88 171 LYS A CA 1
ATOM 1413 C C . LYS A 1 171 ? -28.174 2.406 23.686 1.00 94.88 171 LYS A C 1
ATOM 1415 O O . LYS A 1 171 ? -27.505 3.051 22.888 1.00 94.88 171 LYS A O 1
ATOM 1420 N N . ASN A 1 172 ? -29.502 2.511 23.779 1.00 92.75 172 ASN A N 1
ATOM 1421 C CA . ASN A 1 172 ? -30.329 3.506 23.078 1.00 92.75 172 ASN A CA 1
ATOM 1422 C C . ASN A 1 172 ? -30.042 3.693 21.567 1.00 92.75 172 ASN A C 1
ATOM 1424 O O . ASN A 1 172 ? -30.373 4.734 21.002 1.00 92.75 172 ASN A O 1
ATOM 1428 N N . MET A 1 173 ? -29.452 2.688 20.906 1.00 92.12 173 MET A N 1
ATOM 1429 C CA . MET A 1 173 ? -29.167 2.722 19.477 1.00 92.12 173 MET A CA 1
ATOM 1430 C C . MET A 1 173 ? -30.421 2.356 18.685 1.00 92.12 173 MET A C 1
ATOM 1432 O O . MET A 1 173 ? -30.861 1.205 18.715 1.00 92.12 173 MET A O 1
ATOM 1436 N N . ASN A 1 174 ? -30.948 3.344 17.963 1.00 85.69 174 ASN A N 1
ATOM 1437 C CA . ASN A 1 174 ? -32.140 3.224 17.118 1.00 85.69 174 ASN A CA 1
ATOM 1438 C C . ASN A 1 174 ? -31.828 3.448 15.623 1.00 85.69 174 ASN A C 1
ATOM 1440 O O . ASN A 1 174 ? -32.745 3.580 14.821 1.00 85.69 174 ASN A O 1
ATOM 1444 N N . LEU A 1 175 ? -30.545 3.552 15.255 1.00 84.31 175 LEU A N 1
ATOM 1445 C CA . LEU A 1 175 ? -30.097 3.722 13.873 1.00 84.31 175 LEU A CA 1
ATOM 1446 C C . LEU A 1 175 ? -29.657 2.376 13.297 1.00 84.31 175 LEU A C 1
ATOM 1448 O O . LEU A 1 175 ? -28.772 1.736 13.864 1.00 84.31 175 LEU A O 1
ATOM 1452 N N . ASP A 1 176 ? -30.201 2.010 12.137 1.00 82.25 176 ASP A N 1
ATOM 1453 C CA . ASP A 1 176 ? -29.768 0.822 11.384 1.00 82.25 176 ASP A CA 1
ATOM 1454 C C . ASP A 1 176 ? -28.628 1.140 10.399 1.00 82.25 176 ASP A C 1
ATOM 1456 O O . ASP A 1 176 ? -27.831 0.276 10.017 1.00 82.25 176 ASP A O 1
ATOM 1460 N N . GLY A 1 177 ? -28.499 2.408 9.999 1.00 87.31 177 GLY A N 1
ATOM 1461 C CA . GLY A 1 177 ? -27.448 2.848 9.095 1.00 87.31 177 GLY A CA 1
ATOM 1462 C C . GLY A 1 177 ? -27.238 4.357 9.076 1.00 87.31 177 GLY A C 1
ATOM 1463 O O . GLY A 1 177 ? -28.122 5.138 9.422 1.00 87.31 177 GLY A O 1
ATOM 1464 N N . LEU A 1 178 ? -26.040 4.761 8.657 1.00 91.31 178 LEU A N 1
ATOM 1465 C CA . LEU A 1 178 ? -25.620 6.150 8.548 1.00 91.31 178 LEU A CA 1
ATOM 1466 C C . LEU A 1 178 ? -24.953 6.403 7.195 1.00 91.31 178 LEU A C 1
ATOM 1468 O O . LEU A 1 178 ? -23.940 5.783 6.864 1.00 91.31 178 LEU A O 1
ATOM 1472 N N . SER A 1 179 ? -25.489 7.357 6.438 1.00 94.00 179 SER A N 1
ATOM 1473 C CA . SER A 1 179 ? -24.869 7.845 5.204 1.00 94.00 179 SER A CA 1
ATOM 1474 C C . SER A 1 179 ? -23.715 8.786 5.528 1.00 94.00 179 SER A C 1
ATOM 1476 O O . SER A 1 179 ? -23.907 9.820 6.164 1.00 94.00 179 SER A O 1
ATOM 1478 N N . VAL A 1 180 ? -22.514 8.441 5.068 1.00 94.75 180 VAL A N 1
ATOM 1479 C CA . VAL A 1 180 ? -21.297 9.230 5.291 1.00 94.75 180 VAL A CA 1
ATOM 1480 C C . VAL A 1 180 ? -20.573 9.473 3.967 1.00 94.75 180 VAL A C 1
ATOM 1482 O O . VAL A 1 180 ? -20.626 8.616 3.078 1.00 94.75 180 VAL A O 1
ATOM 1485 N N . PRO A 1 181 ? -19.861 10.601 3.807 1.00 95.25 181 PRO A N 1
ATOM 1486 C CA . PRO A 1 181 ? -19.015 10.817 2.640 1.00 95.25 181 PRO A CA 1
ATOM 1487 C C . PRO A 1 181 ? -17.994 9.686 2.485 1.00 95.25 181 PRO A C 1
ATOM 1489 O O . PRO A 1 181 ? -17.330 9.303 3.452 1.00 95.25 181 PRO A O 1
ATOM 1492 N N . LEU A 1 182 ? -17.825 9.172 1.264 1.00 95.38 182 LEU A N 1
ATOM 1493 C CA . LEU A 1 182 ? -16.789 8.176 0.991 1.00 95.38 182 LEU A CA 1
ATOM 1494 C C . LEU A 1 182 ? -15.388 8.792 1.116 1.00 95.38 182 LEU A C 1
ATOM 1496 O O . LEU A 1 182 ? -14.446 8.116 1.526 1.00 95.38 182 LEU A O 1
ATOM 1500 N N . HIS A 1 183 ? -15.243 10.077 0.785 1.00 95.56 183 HIS A N 1
ATOM 1501 C CA . HIS A 1 183 ? -14.012 10.835 0.980 1.00 95.56 183 HIS A CA 1
ATOM 1502 C C . HIS A 1 183 ? -14.307 12.185 1.654 1.00 95.56 183 HIS A C 1
ATOM 1504 O O . HIS A 1 183 ? -15.138 12.937 1.145 1.00 95.56 183 HIS A O 1
ATOM 1510 N N . PRO A 1 184 ? -13.614 12.546 2.753 1.00 90.44 184 PRO A N 1
ATOM 1511 C CA . PRO A 1 184 ? -13.959 13.718 3.563 1.00 90.44 184 PRO A CA 1
ATOM 1512 C C . PRO A 1 184 ? -13.798 15.046 2.818 1.00 90.44 184 PRO A C 1
ATOM 1514 O O . PRO A 1 184 ? -14.570 15.968 3.043 1.00 90.44 184 PRO A O 1
ATOM 1517 N N . GLN A 1 185 ? -12.808 15.150 1.926 1.00 91.19 185 GLN A N 1
ATOM 1518 C CA . GLN A 1 185 ? -12.530 16.383 1.173 1.00 91.19 185 GLN A CA 1
ATOM 1519 C C . GLN A 1 185 ? -12.982 16.311 -0.292 1.00 91.19 185 GLN A C 1
ATOM 1521 O O . GLN A 1 185 ? -12.748 17.250 -1.042 1.00 91.19 185 GLN A O 1
ATOM 1526 N N . ASN A 1 186 ? -13.575 15.194 -0.735 1.00 90.75 186 ASN A N 1
ATOM 1527 C CA . ASN A 1 186 ? -13.912 15.000 -2.147 1.00 90.75 186 ASN A CA 1
ATOM 1528 C C . ASN A 1 186 ? -15.339 14.449 -2.310 1.00 90.75 186 ASN A C 1
ATOM 1530 O O . ASN A 1 186 ? -15.516 13.234 -2.436 1.00 90.75 186 ASN A O 1
ATOM 1534 N N . PRO A 1 187 ? -16.353 15.334 -2.343 1.00 90.50 187 PRO A N 1
ATOM 1535 C CA . PRO A 1 187 ? -17.755 14.941 -2.485 1.00 90.50 187 PRO A CA 1
ATOM 1536 C C . PRO A 1 187 ? -18.059 14.153 -3.768 1.00 90.50 187 PRO A C 1
ATOM 1538 O O . PRO A 1 187 ? -18.973 13.336 -3.774 1.00 90.50 187 PRO A O 1
ATOM 1541 N N . SER A 1 188 ? -17.271 14.331 -4.840 1.00 92.25 188 SER A N 1
ATOM 1542 C CA . SER A 1 188 ? -17.461 13.607 -6.112 1.00 92.25 188 SER A CA 1
ATOM 1543 C C . SER A 1 188 ? -17.273 12.090 -5.992 1.00 92.25 188 SER A C 1
ATOM 1545 O O . SER A 1 188 ? -17.739 11.337 -6.843 1.00 92.25 188 SER A O 1
ATOM 1547 N N . ARG A 1 189 ? -16.623 11.619 -4.917 1.00 92.38 189 ARG A N 1
ATOM 1548 C CA . ARG A 1 189 ? -16.491 10.186 -4.606 1.00 92.38 189 ARG A CA 1
ATOM 1549 C C . ARG A 1 189 ? -17.788 9.572 -4.079 1.00 92.38 189 ARG A C 1
ATOM 1551 O O . ARG A 1 189 ? -17.845 8.359 -3.913 1.00 92.38 189 ARG A O 1
ATOM 1558 N N . GLY A 1 190 ? -18.812 10.387 -3.840 1.00 92.88 190 GLY A N 1
ATOM 1559 C CA . GLY A 1 190 ? -20.112 9.946 -3.368 1.00 92.88 190 GLY A CA 1
ATOM 1560 C C . GLY A 1 190 ? -20.121 9.617 -1.879 1.00 92.88 190 GLY A C 1
ATOM 1561 O O . GLY A 1 190 ? -19.289 10.080 -1.091 1.00 92.88 190 GLY A O 1
ATOM 1562 N N . ILE A 1 191 ? -21.103 8.812 -1.500 1.00 94.44 191 ILE A N 1
ATOM 1563 C CA . ILE A 1 191 ? -21.380 8.421 -0.122 1.00 94.44 191 ILE A CA 1
ATOM 1564 C C . ILE A 1 191 ? -21.301 6.905 0.024 1.00 94.44 191 ILE A C 1
ATOM 1566 O O . ILE A 1 191 ? -21.447 6.159 -0.943 1.00 94.44 191 ILE A O 1
ATOM 1570 N N . LYS A 1 192 ? -21.104 6.453 1.257 1.00 94.19 192 LYS A N 1
ATOM 1571 C CA . LYS A 1 192 ? -21.268 5.058 1.659 1.00 94.19 192 LYS A CA 1
ATOM 1572 C C . LYS A 1 192 ? -22.209 4.987 2.855 1.00 94.19 192 LYS A C 1
ATOM 1574 O O . LYS A 1 192 ? -22.326 5.948 3.615 1.00 94.19 192 LYS A O 1
ATOM 1579 N N . VAL A 1 193 ? -22.836 3.833 3.043 1.00 92.94 193 VAL A N 1
ATOM 1580 C CA . VAL A 1 193 ? -23.685 3.568 4.207 1.00 92.94 193 VAL A CA 1
ATOM 1581 C C . VAL A 1 193 ? -22.901 2.731 5.212 1.00 92.94 193 VAL A C 1
ATOM 1583 O O . VAL A 1 193 ? -22.481 1.610 4.916 1.00 92.94 193 VAL A O 1
ATOM 1586 N N . LEU A 1 194 ? -22.694 3.279 6.406 1.00 92.81 194 LEU A N 1
ATOM 1587 C CA . LEU A 1 194 ? -22.203 2.531 7.557 1.00 92.81 194 LEU A CA 1
ATOM 1588 C C . LEU A 1 194 ? -23.389 1.860 8.231 1.00 92.81 194 LEU A C 1
ATOM 1590 O O . LEU A 1 194 ? -24.303 2.546 8.672 1.00 92.81 194 LEU A O 1
ATOM 1594 N N . HIS A 1 195 ? -23.369 0.536 8.328 1.00 89.75 195 HIS A N 1
ATOM 1595 C CA . HIS A 1 195 ? -24.384 -0.196 9.078 1.00 89.75 195 HIS A CA 1
ATOM 1596 C C . HIS A 1 195 ? -24.042 -0.095 10.560 1.00 89.75 195 HIS A C 1
ATOM 1598 O O . HIS A 1 195 ? -22.911 -0.403 10.946 1.00 89.75 195 HIS A O 1
ATOM 1604 N N . VAL A 1 196 ? -24.996 0.350 11.370 1.00 88.75 196 VAL A N 1
ATOM 1605 C CA . VAL A 1 196 ? -24.836 0.498 12.819 1.00 88.75 196 VAL A CA 1
ATOM 1606 C C . VAL A 1 196 ? -25.776 -0.500 13.482 1.00 88.75 196 VAL A C 1
ATOM 1608 O O . VAL A 1 196 ? -26.860 -0.774 12.985 1.00 88.75 196 VAL A O 1
ATOM 1611 N N . GLY A 1 197 ? -25.343 -1.085 14.591 1.00 88.38 197 GLY A N 1
ATOM 1612 C CA . GLY A 1 197 ? -26.195 -1.925 15.420 1.00 88.38 197 GLY A CA 1
ATOM 1613 C C . GLY A 1 197 ? -25.911 -1.672 16.891 1.00 88.38 197 GLY A C 1
ATOM 1614 O O . GLY A 1 197 ? -25.012 -0.907 17.242 1.00 88.38 197 GLY A O 1
ATOM 1615 N N . LYS A 1 198 ? -26.644 -2.366 17.764 1.00 94.19 198 LYS A N 1
ATOM 1616 C CA . LYS A 1 198 ? -26.429 -2.315 19.221 1.00 94.19 198 LYS A CA 1
ATOM 1617 C C . LYS A 1 198 ? -25.055 -2.831 19.643 1.00 94.19 198 LYS A C 1
ATOM 1619 O O . LYS A 1 198 ? -24.612 -2.547 20.746 1.00 94.19 198 LYS A O 1
ATOM 1624 N N . VAL A 1 199 ? -24.392 -3.607 18.790 1.00 95.69 199 VAL A N 1
ATOM 1625 C CA . VAL A 1 199 ? -23.073 -4.169 19.067 1.00 95.69 199 VAL A CA 1
ATOM 1626 C C . VAL A 1 199 ? -22.136 -3.839 17.915 1.00 95.69 199 VAL A C 1
ATOM 1628 O O . VAL A 1 199 ? -22.437 -4.101 16.747 1.00 95.69 199 VAL A O 1
ATOM 1631 N N . VAL A 1 200 ? -20.982 -3.275 18.253 1.00 96.88 200 VAL A N 1
ATOM 1632 C CA . VAL A 1 200 ? -19.899 -2.982 17.314 1.00 96.88 200 VAL A CA 1
ATOM 1633 C C . VAL A 1 200 ? -18.586 -3.540 17.846 1.00 96.88 200 VAL A C 1
ATOM 1635 O O . VAL A 1 200 ? -18.423 -3.773 19.045 1.00 96.88 200 VAL A O 1
ATOM 1638 N N . TRP A 1 201 ? -17.635 -3.752 16.947 1.00 97.75 201 TRP A N 1
ATOM 1639 C CA . TRP A 1 201 ? -16.263 -4.073 17.300 1.00 97.75 201 TRP A CA 1
ATOM 1640 C C . TRP A 1 201 ? -15.364 -2.868 17.093 1.00 97.75 201 TRP A C 1
ATOM 1642 O O . TRP A 1 201 ? -15.473 -2.190 16.072 1.00 97.75 201 TRP A O 1
ATOM 1652 N N . ILE A 1 202 ? -14.450 -2.651 18.034 1.00 97.62 202 ILE A N 1
ATOM 1653 C CA . ILE A 1 202 ? -13.355 -1.680 17.933 1.00 97.62 202 ILE A CA 1
ATOM 1654 C C . ILE A 1 202 ? -12.009 -2.396 18.049 1.00 97.62 202 ILE A C 1
ATOM 1656 O O . ILE A 1 202 ? -11.941 -3.547 18.478 1.00 97.62 202 ILE A O 1
ATOM 1660 N N . GLU A 1 203 ? -10.931 -1.715 17.680 1.00 95.94 203 GLU A N 1
ATOM 1661 C CA . GLU A 1 203 ? -9.568 -2.212 17.893 1.00 95.94 203 GLU A CA 1
ATOM 1662 C C . GLU A 1 203 ? -9.225 -2.276 19.384 1.00 95.94 203 GLU A C 1
ATOM 1664 O O . GLU A 1 203 ? -9.510 -1.335 20.126 1.00 95.94 203 GLU A O 1
ATOM 1669 N N . GLN A 1 204 ? -8.517 -3.329 19.803 1.00 95.69 204 GLN A N 1
ATOM 1670 C CA . GLN A 1 204 ? -7.978 -3.443 21.166 1.00 95.69 204 GLN A CA 1
ATOM 1671 C C . GLN A 1 204 ? -7.110 -2.244 21.547 1.00 95.69 204 GLN A C 1
ATOM 1673 O O . GLN A 1 204 ? -7.184 -1.746 22.663 1.00 95.69 204 GLN A O 1
ATOM 1678 N N . PHE A 1 205 ? -6.297 -1.771 20.604 1.00 94.62 205 PHE A N 1
ATOM 1679 C CA . PHE A 1 205 ? -5.432 -0.614 20.803 1.00 94.62 205 PHE A CA 1
ATOM 1680 C C . PHE A 1 205 ? -6.241 0.648 21.133 1.00 94.62 205 PHE A C 1
ATOM 1682 O O . PHE A 1 205 ? -5.914 1.368 22.071 1.00 94.62 205 PHE A O 1
ATOM 1689 N N . ASP A 1 206 ? -7.336 0.886 20.405 1.00 96.06 206 ASP A N 1
ATOM 1690 C CA . ASP A 1 206 ? -8.210 2.030 20.666 1.00 96.06 206 ASP A CA 1
ATOM 1691 C C . ASP A 1 206 ? -8.963 1.858 21.990 1.00 96.06 206 ASP A C 1
ATOM 1693 O O . ASP A 1 206 ? -9.110 2.822 22.735 1.00 96.06 206 ASP A O 1
ATOM 1697 N N . ALA A 1 207 ? -9.385 0.634 22.318 1.00 96.88 207 ALA A N 1
ATOM 1698 C CA . ALA A 1 207 ? -10.011 0.324 23.599 1.00 96.88 207 ALA A CA 1
ATOM 1699 C C . ALA A 1 207 ? -9.073 0.586 24.788 1.00 96.88 207 ALA A C 1
ATOM 1701 O O . ALA A 1 207 ? -9.514 1.119 25.804 1.00 96.88 207 ALA A O 1
ATOM 1702 N N . GLN A 1 208 ? -7.785 0.264 24.652 1.00 95.69 208 GLN A N 1
ATOM 1703 C CA . GLN A 1 208 ? -6.787 0.513 25.688 1.00 95.69 208 GLN A CA 1
ATOM 1704 C C . GLN A 1 208 ? -6.552 2.014 25.899 1.00 95.69 208 GLN A C 1
ATOM 1706 O O . GLN A 1 208 ? -6.583 2.475 27.036 1.00 95.69 208 GLN A O 1
ATOM 1711 N N . LEU A 1 209 ? -6.438 2.797 24.820 1.00 94.88 209 LEU A N 1
ATOM 1712 C CA . LEU A 1 209 ? -6.377 4.261 24.918 1.00 94.88 209 LEU A CA 1
ATOM 1713 C C . LEU A 1 209 ? -7.632 4.841 25.587 1.00 94.88 209 LEU A C 1
ATOM 1715 O O . LEU A 1 209 ? -7.543 5.766 26.387 1.00 94.88 209 LEU A O 1
ATOM 1719 N N . ILE A 1 210 ? -8.811 4.293 25.277 1.00 97.06 210 ILE A N 1
ATOM 1720 C CA . ILE A 1 210 ? -10.067 4.693 25.924 1.00 97.06 210 ILE A CA 1
ATOM 1721 C C . ILE A 1 210 ? -10.036 4.375 27.424 1.00 97.06 210 ILE A C 1
ATOM 1723 O O . ILE A 1 210 ? -10.451 5.216 28.215 1.00 97.06 210 ILE A O 1
ATOM 1727 N N . ARG A 1 211 ? -9.536 3.198 27.824 1.00 96.19 211 ARG A N 1
ATOM 1728 C CA . ARG A 1 211 ? -9.376 2.822 29.237 1.00 96.19 211 ARG A CA 1
ATOM 1729 C C . ARG A 1 211 ? -8.453 3.795 29.972 1.00 96.19 211 ARG A C 1
ATOM 1731 O O . ARG A 1 211 ? -8.835 4.294 31.025 1.00 96.19 211 ARG A O 1
ATOM 1738 N N . GLU A 1 212 ? -7.287 4.091 29.405 1.00 95.12 212 GLU A N 1
ATOM 1739 C CA . GLU A 1 212 ? -6.303 5.004 30.003 1.00 95.12 212 GLU A CA 1
ATOM 1740 C C . GLU A 1 212 ? -6.866 6.419 30.195 1.00 95.12 212 GLU A C 1
ATOM 1742 O O . GLU A 1 212 ? -6.631 7.053 31.221 1.00 95.12 212 GLU A O 1
ATOM 1747 N N . GLU A 1 213 ? -7.633 6.929 29.229 1.00 95.62 213 GLU A N 1
ATOM 1748 C CA . GLU A 1 213 ? -8.280 8.240 29.351 1.00 95.62 213 GLU A CA 1
ATOM 1749 C C . GLU A 1 213 ? -9.470 8.209 30.326 1.00 95.62 213 GLU A C 1
ATOM 1751 O O . GLU A 1 213 ? -9.675 9.163 31.079 1.00 95.62 213 GLU A O 1
ATOM 1756 N N . HIS A 1 214 ? -10.218 7.104 30.382 1.00 94.75 214 HIS A N 1
ATOM 1757 C CA . HIS A 1 214 ? -11.292 6.899 31.358 1.00 94.75 214 HIS A CA 1
ATOM 1758 C C . HIS A 1 214 ? -10.766 6.894 32.799 1.00 94.75 214 HIS A C 1
ATOM 1760 O O . HIS A 1 214 ? -11.350 7.537 33.667 1.00 94.75 214 HIS A O 1
ATOM 1766 N N . GLU A 1 215 ? -9.620 6.259 33.053 1.00 93.38 215 GLU A N 1
ATOM 1767 C CA . GLU A 1 215 ? -8.935 6.297 34.355 1.00 93.38 215 GLU A CA 1
ATOM 1768 C C . GLU A 1 215 ? -8.484 7.723 34.744 1.00 93.38 215 GLU A C 1
ATOM 1770 O O . GLU A 1 215 ? -8.406 8.043 35.929 1.00 93.38 215 GLU A O 1
ATOM 1775 N N . LYS A 1 216 ? -8.275 8.618 33.765 1.00 95.06 216 LYS A N 1
ATOM 1776 C CA . LYS A 1 216 ? -7.997 10.056 33.974 1.00 95.06 216 LYS A CA 1
ATOM 1777 C C . LYS A 1 216 ? -9.262 10.921 34.095 1.00 95.06 216 LYS A C 1
ATOM 1779 O O . LYS A 1 216 ? -9.158 12.143 34.187 1.00 95.06 216 LYS A O 1
ATOM 1784 N N . GLY A 1 217 ? -10.451 10.316 34.084 1.00 94.44 217 GLY A N 1
ATOM 1785 C CA . GLY A 1 217 ? -11.742 10.997 34.229 1.00 94.44 217 GLY A CA 1
ATOM 1786 C C . GLY A 1 217 ? -12.461 11.336 32.917 1.00 94.44 217 GLY A C 1
ATOM 1787 O O . GLY A 1 217 ? -13.517 11.971 32.954 1.00 94.44 217 GLY A O 1
ATOM 1788 N N . GLN A 1 218 ? -11.941 10.924 31.754 1.00 95.31 218 GLN A N 1
ATOM 1789 C CA . GLN A 1 218 ? -12.637 11.085 30.474 1.00 95.31 218 GLN A CA 1
ATOM 1790 C C . GLN A 1 218 ? -13.649 9.951 30.256 1.00 95.31 218 GLN A C 1
ATOM 1792 O O . GLN A 1 218 ? -13.329 8.889 29.729 1.00 95.31 218 GLN A O 1
ATOM 1797 N N . ASN A 1 219 ? -14.914 10.206 30.585 1.00 95.31 219 ASN A N 1
ATOM 1798 C CA . ASN A 1 219 ? -15.985 9.209 30.460 1.00 95.31 219 ASN A CA 1
ATOM 1799 C C . ASN A 1 219 ? -16.637 9.157 29.070 1.00 95.31 219 ASN A C 1
ATOM 1801 O O . ASN A 1 219 ? -17.655 8.489 28.892 1.00 95.31 219 ASN A O 1
ATOM 1805 N N . GLN A 1 220 ? -16.104 9.875 28.078 1.00 97.00 220 GLN A N 1
ATOM 1806 C CA . GLN A 1 220 ? -16.667 9.935 26.731 1.00 97.00 220 GLN A CA 1
ATOM 1807 C C . GLN A 1 220 ? -15.606 9.698 25.658 1.00 97.00 220 GLN A C 1
ATOM 1809 O O . GLN A 1 220 ? -14.496 10.225 25.719 1.00 97.00 220 GLN A O 1
ATOM 1814 N N . PHE A 1 221 ? -15.982 8.977 24.606 1.00 97.62 221 PHE A N 1
ATOM 1815 C CA . PHE A 1 221 ? -15.151 8.797 23.417 1.00 97.62 221 PHE A CA 1
ATOM 1816 C C . PHE A 1 221 ? -15.981 8.914 22.140 1.00 97.62 221 PHE A C 1
ATOM 1818 O O . PHE A 1 221 ? -17.202 9.070 22.183 1.00 97.62 221 PHE A O 1
ATOM 1825 N N . ILE A 1 222 ? -15.313 8.902 20.989 1.00 97.44 222 ILE A N 1
ATOM 1826 C CA . ILE A 1 222 ? -15.951 9.082 19.685 1.00 97.44 222 ILE A CA 1
ATOM 1827 C C . ILE A 1 222 ? -15.854 7.787 18.890 1.00 97.44 222 ILE A C 1
ATOM 1829 O O . ILE A 1 222 ? -14.758 7.290 18.618 1.00 97.44 222 ILE A O 1
ATOM 1833 N N . LEU A 1 223 ? -17.003 7.290 18.442 1.00 96.56 223 LEU A N 1
ATOM 1834 C CA . LEU A 1 223 ? -17.072 6.291 17.383 1.00 96.56 223 LEU A CA 1
ATOM 1835 C C . LEU A 1 223 ? -17.040 7.021 16.042 1.00 96.56 223 LEU A C 1
ATOM 1837 O O . LEU A 1 223 ? -17.910 7.843 15.745 1.00 96.56 223 LEU A O 1
ATOM 1841 N N . MET A 1 224 ? -16.007 6.752 15.241 1.00 95.31 224 MET A N 1
ATOM 1842 C CA . MET A 1 224 ? -15.740 7.494 14.009 1.00 95.31 224 MET A CA 1
ATOM 1843 C C . MET A 1 224 ? -16.961 7.545 13.081 1.00 95.31 224 MET A C 1
ATOM 1845 O O . MET A 1 224 ? -17.583 6.523 12.805 1.00 95.31 224 MET A O 1
ATOM 1849 N N . ASN A 1 225 ? -17.289 8.744 12.598 1.00 93.75 225 ASN A N 1
ATOM 1850 C CA . ASN A 1 225 ? -18.489 9.087 11.826 1.00 93.75 225 ASN A CA 1
ATOM 1851 C C . ASN A 1 225 ? -19.843 8.911 12.539 1.00 93.75 225 ASN A C 1
ATOM 1853 O O . ASN A 1 225 ? -20.794 9.541 12.103 1.00 93.75 225 ASN A O 1
ATOM 1857 N N . LEU A 1 226 ? -19.951 8.128 13.616 1.00 93.81 226 LEU A N 1
ATOM 1858 C CA . LEU A 1 226 ? -21.209 7.915 14.341 1.00 93.81 226 LEU A CA 1
ATOM 1859 C C . LEU A 1 226 ? -21.495 9.030 15.359 1.00 93.81 226 LEU A C 1
ATOM 1861 O O . LEU A 1 226 ? -22.600 9.568 15.397 1.00 93.81 226 LEU A O 1
ATOM 1865 N N . GLY A 1 227 ? -20.509 9.383 16.188 1.00 94.56 227 GLY A N 1
ATOM 1866 C CA . GLY A 1 227 ? -20.642 10.455 17.178 1.00 94.56 227 GLY A CA 1
ATOM 1867 C C . GLY A 1 227 ? -20.065 10.120 18.551 1.00 94.56 227 GLY A C 1
ATOM 1868 O O . GLY A 1 227 ? -19.277 9.184 18.702 1.00 94.56 227 GLY A O 1
ATOM 1869 N N . VAL A 1 228 ? -20.435 10.934 19.543 1.00 96.75 228 VAL A N 1
ATOM 1870 C CA . VAL A 1 228 ? -19.971 10.804 20.929 1.00 96.75 228 VAL A CA 1
ATOM 1871 C C . VAL A 1 228 ? -20.774 9.723 21.653 1.00 96.75 228 VAL A C 1
ATOM 1873 O O . VAL A 1 228 ? -21.999 9.653 21.544 1.00 96.75 228 VAL A O 1
ATOM 1876 N N . VAL A 1 229 ? -20.073 8.894 22.420 1.00 97.25 229 VAL A N 1
ATOM 1877 C CA . VAL A 1 229 ? -20.656 7.898 23.320 1.00 97.25 229 VAL A CA 1
ATOM 1878 C C . VAL A 1 229 ? -20.122 8.101 24.735 1.00 97.25 229 VAL A C 1
ATOM 1880 O O . VAL A 1 229 ? -18.969 8.494 24.921 1.00 97.25 229 VAL A O 1
ATOM 1883 N N . GLN A 1 230 ? -20.967 7.844 25.728 1.00 97.38 230 GLN A N 1
ATOM 1884 C CA . GLN A 1 230 ? -20.615 7.882 27.144 1.00 97.38 230 GLN A CA 1
ATOM 1885 C C . GLN A 1 230 ? -20.391 6.470 27.667 1.00 97.38 230 GLN A C 1
ATOM 1887 O O . GLN A 1 230 ? -21.197 5.586 27.404 1.00 97.38 230 GLN A O 1
ATOM 1892 N N . ILE A 1 231 ? -19.308 6.266 28.407 1.00 98.06 231 ILE A N 1
ATOM 1893 C CA . ILE A 1 231 ? -18.961 4.991 29.026 1.00 98.06 231 ILE A CA 1
ATOM 1894 C C . ILE A 1 231 ? -19.847 4.791 30.256 1.00 98.06 231 ILE A C 1
ATOM 1896 O O . ILE A 1 231 ? -19.789 5.573 31.200 1.00 98.06 231 ILE A O 1
ATOM 1900 N N . ASP A 1 232 ? -20.646 3.727 30.247 1.00 97.38 232 ASP A N 1
ATOM 1901 C CA . ASP A 1 232 ? -21.436 3.311 31.409 1.00 97.38 232 ASP A CA 1
ATOM 1902 C C . ASP A 1 232 ? -20.691 2.259 32.233 1.00 97.38 232 ASP A C 1
ATOM 1904 O O . ASP A 1 232 ? -20.794 2.206 33.457 1.00 97.38 232 ASP A O 1
ATOM 1908 N N . ARG A 1 233 ? -19.984 1.355 31.544 1.00 96.88 233 ARG A N 1
ATOM 1909 C CA . ARG A 1 233 ? -19.195 0.288 32.159 1.00 96.88 233 ARG A CA 1
ATOM 1910 C C . ARG A 1 233 ? -18.060 -0.117 31.229 1.00 96.88 233 ARG A C 1
ATOM 1912 O O . ARG A 1 233 ? -18.284 -0.361 30.046 1.00 96.88 233 ARG A O 1
ATOM 1919 N N . LEU A 1 234 ? -16.868 -0.279 31.790 1.00 96.94 234 LEU A N 1
ATOM 1920 C CA . LEU A 1 234 ? -15.700 -0.834 31.114 1.00 96.94 234 LEU A CA 1
ATOM 1921 C C . LEU A 1 234 ? -15.254 -2.086 31.870 1.00 96.94 234 LEU A C 1
ATOM 1923 O O . LEU A 1 234 ? -15.102 -2.052 33.089 1.00 96.94 234 LEU A O 1
ATOM 1927 N N . VAL A 1 235 ? -15.101 -3.196 31.151 1.00 95.81 235 VAL A N 1
ATOM 1928 C CA . VAL A 1 235 ? -14.659 -4.482 31.698 1.00 95.81 235 VAL A CA 1
ATOM 1929 C C . VAL A 1 235 ? -13.301 -4.816 31.101 1.00 95.81 235 VAL A C 1
ATOM 1931 O O . VAL A 1 235 ? -13.144 -4.843 29.878 1.00 95.81 235 VAL A O 1
ATOM 1934 N N . SER A 1 236 ? -12.330 -5.074 31.969 1.00 93.31 236 SER A N 1
ATOM 1935 C CA . SER A 1 236 ? -10.969 -5.451 31.599 1.00 93.31 236 SER A CA 1
ATOM 1936 C C . SER A 1 236 ? -10.480 -6.622 32.444 1.00 93.31 236 SER A C 1
ATOM 1938 O O . SER A 1 236 ? -10.776 -6.685 33.636 1.00 93.31 236 SER A O 1
ATOM 1940 N N . SER A 1 237 ? -9.692 -7.502 31.835 1.00 92.25 237 SER A N 1
ATOM 1941 C CA . SER A 1 237 ? -9.065 -8.669 32.459 1.00 92.25 237 SER A CA 1
ATOM 1942 C C . SER A 1 237 ? -7.655 -8.837 31.899 1.00 92.25 237 SER A C 1
ATOM 1944 O O . SER A 1 237 ? -7.441 -8.596 30.712 1.00 92.25 237 SER A O 1
ATOM 1946 N N . ASN A 1 238 ? -6.686 -9.237 32.731 1.00 88.19 238 ASN A N 1
ATOM 1947 C CA . ASN A 1 238 ? -5.284 -9.441 32.327 1.00 88.19 238 ASN A CA 1
ATOM 1948 C C . ASN A 1 238 ? -4.707 -8.275 31.493 1.00 88.19 238 ASN A C 1
ATOM 1950 O O . ASN A 1 238 ? -4.102 -8.485 30.442 1.00 88.19 238 ASN A O 1
ATOM 1954 N N . ASP A 1 239 ? -4.969 -7.037 31.922 1.00 85.81 239 ASP A N 1
ATOM 1955 C CA . ASP A 1 239 ? -4.586 -5.800 31.225 1.00 85.81 239 ASP A CA 1
ATOM 1956 C C . ASP A 1 239 ? -5.104 -5.635 29.789 1.00 85.81 239 ASP A C 1
ATOM 1958 O O . ASP A 1 239 ? -4.629 -4.788 29.036 1.00 85.81 239 ASP A O 1
ATOM 1962 N N . GLN A 1 240 ? -6.134 -6.387 29.410 1.00 91.81 240 GLN A N 1
ATOM 1963 C CA . GLN A 1 240 ? -6.849 -6.224 28.153 1.00 91.81 240 GLN A CA 1
ATOM 1964 C C . GLN A 1 240 ? -8.288 -5.788 28.427 1.00 91.81 240 GLN A C 1
ATOM 1966 O O . GLN A 1 240 ? -8.972 -6.328 29.294 1.00 91.81 240 GLN A O 1
ATOM 1971 N N . VAL A 1 241 ? -8.773 -4.803 27.673 1.00 95.31 241 VAL A N 1
ATOM 1972 C CA . VAL A 1 241 ? -10.201 -4.470 27.649 1.00 95.31 241 VAL A CA 1
ATOM 1973 C C . VAL A 1 241 ? -10.954 -5.606 26.960 1.00 95.31 241 VAL A C 1
ATOM 1975 O O . VAL A 1 241 ? -10.590 -5.993 25.855 1.00 95.31 241 VAL A O 1
ATOM 1978 N N . GLU A 1 242 ? -11.994 -6.135 27.598 1.00 95.50 242 GLU A N 1
ATOM 1979 C CA . GLU A 1 242 ? -12.814 -7.227 27.057 1.00 95.50 242 GLU A CA 1
ATOM 1980 C C . GLU A 1 242 ? -14.122 -6.702 26.458 1.00 95.50 242 GLU A C 1
ATOM 1982 O O . GLU A 1 242 ? -14.556 -7.122 25.379 1.00 95.50 242 GLU A O 1
ATOM 1987 N N . LYS A 1 243 ? -14.763 -5.761 27.162 1.00 97.12 243 LYS A N 1
ATOM 1988 C CA . LYS A 1 243 ? -16.065 -5.215 26.781 1.00 97.12 243 LYS A CA 1
ATOM 1989 C C . LYS A 1 243 ? -16.240 -3.790 27.290 1.00 97.12 243 LYS A C 1
ATOM 1991 O O . LYS A 1 243 ? -15.866 -3.474 28.417 1.00 97.12 243 LYS A O 1
ATOM 1996 N N . ILE A 1 244 ? -16.886 -2.953 26.485 1.00 98.12 244 ILE A N 1
ATOM 1997 C CA . ILE A 1 244 ? -17.323 -1.612 26.887 1.00 98.12 244 ILE A CA 1
ATOM 1998 C C . ILE A 1 244 ? -18.834 -1.511 26.665 1.00 98.12 244 ILE A C 1
ATOM 2000 O O . ILE A 1 244 ? -19.342 -1.918 25.624 1.00 98.12 244 ILE A O 1
ATOM 2004 N N . ILE A 1 245 ? -19.562 -0.991 27.645 1.00 98.19 245 ILE A N 1
ATOM 2005 C CA . ILE A 1 245 ? -20.985 -0.668 27.536 1.00 98.19 245 ILE A CA 1
ATOM 2006 C C . ILE A 1 245 ? -21.100 0.848 27.538 1.00 98.19 245 ILE A C 1
ATOM 2008 O O . ILE A 1 245 ? -20.556 1.510 28.426 1.00 98.19 245 ILE A O 1
ATOM 2012 N N . VAL A 1 246 ? -21.794 1.384 26.541 1.00 98.19 246 VAL A N 1
ATOM 2013 C CA . VAL A 1 246 ? -21.887 2.821 26.313 1.00 98.19 246 VAL A CA 1
ATOM 2014 C C . VAL A 1 246 ? -23.315 3.268 26.027 1.00 98.19 246 VAL A C 1
ATOM 2016 O O . VAL A 1 246 ? -24.116 2.504 25.495 1.00 98.19 246 VAL A O 1
ATOM 2019 N N . THR A 1 247 ? -23.603 4.533 26.307 1.00 97.62 247 THR A N 1
ATOM 2020 C CA . THR A 1 247 ? -24.827 5.233 25.897 1.00 97.62 247 THR A CA 1
ATOM 2021 C C . THR A 1 247 ? -24.499 6.182 24.740 1.00 97.62 247 THR A C 1
ATOM 2023 O O . THR A 1 247 ? -23.533 6.946 24.816 1.00 97.62 247 THR A O 1
ATOM 2026 N N . TYR A 1 248 ? -25.270 6.137 23.648 1.00 96.25 248 TYR A N 1
ATOM 2027 C CA . TYR A 1 248 ? -25.076 7.033 22.501 1.00 96.25 248 TYR A CA 1
ATOM 2028 C C . TYR A 1 248 ? -25.662 8.420 22.780 1.00 96.25 248 TYR A C 1
ATOM 2030 O O . TYR A 1 248 ? -26.811 8.531 23.213 1.00 96.25 248 TYR A O 1
ATOM 2038 N N . LEU A 1 249 ? -24.879 9.474 22.519 1.00 95.00 249 LEU A N 1
ATOM 2039 C CA . LEU A 1 249 ? -25.245 10.872 22.760 1.00 95.00 249 LEU A CA 1
ATOM 2040 C C . LEU A 1 249 ? -25.329 11.648 21.426 1.00 95.00 249 LEU A C 1
ATOM 2042 O O . LEU A 1 249 ? -24.392 12.380 21.096 1.00 95.00 249 LEU A O 1
ATOM 2046 N N . PRO A 1 250 ? -26.419 11.510 20.643 1.00 90.44 250 PRO A N 1
ATOM 2047 C CA . PRO A 1 250 ? -26.530 12.107 19.305 1.00 90.44 250 PRO A CA 1
ATOM 2048 C C . PRO A 1 250 ? -26.441 13.641 19.306 1.00 90.44 250 PRO A C 1
ATOM 2050 O O . PRO A 1 250 ? -25.868 14.229 18.389 1.00 90.44 250 PRO A O 1
ATOM 2053 N N . ASP A 1 251 ? -26.952 14.289 20.355 1.00 91.25 251 ASP A N 1
ATOM 2054 C CA . ASP A 1 251 ? -26.968 15.753 20.467 1.00 91.25 251 ASP A CA 1
ATOM 2055 C C . ASP A 1 251 ? -25.614 16.336 20.909 1.00 91.25 251 ASP A C 1
ATOM 2057 O O . ASP A 1 251 ? -25.362 17.537 20.776 1.00 91.25 251 ASP A O 1
ATOM 2061 N N . ASN A 1 252 ? -24.702 15.494 21.407 1.00 90.69 252 ASN A N 1
ATOM 2062 C CA . ASN A 1 252 ? -23.392 15.926 21.871 1.00 90.69 252 ASN A CA 1
ATOM 2063 C C . ASN A 1 252 ? -22.413 16.072 20.695 1.00 90.69 252 ASN A C 1
ATOM 2065 O O . ASN A 1 252 ? -21.835 15.104 20.199 1.00 90.69 252 ASN A O 1
ATOM 2069 N N . LYS A 1 253 ? -22.177 17.324 20.287 1.00 88.12 253 LYS A N 1
ATOM 2070 C CA . LYS A 1 253 ? -21.236 17.690 19.211 1.00 88.12 253 LYS A CA 1
ATOM 2071 C C . LYS A 1 253 ? -19.841 18.078 19.713 1.00 88.12 253 LYS A C 1
ATOM 2073 O O . LYS A 1 253 ? -19.055 18.685 18.983 1.00 88.12 253 LYS A O 1
ATOM 2078 N N . GLN A 1 254 ? -19.501 17.768 20.963 1.00 86.94 254 GLN A N 1
ATOM 2079 C CA . GLN A 1 254 ? -18.194 18.100 21.520 1.00 86.94 254 GLN A CA 1
ATOM 2080 C C . GLN A 1 254 ? -17.148 17.058 21.101 1.00 86.94 254 GLN A C 1
ATOM 2082 O O . GLN A 1 254 ? -16.833 16.135 21.847 1.00 86.94 254 GLN A O 1
ATOM 2087 N N . TYR A 1 255 ? -16.563 17.228 19.916 1.00 86.31 255 TYR A N 1
ATOM 2088 C CA . TYR A 1 255 ? -15.590 16.269 19.370 1.00 86.31 255 TYR A CA 1
ATOM 2089 C C . TYR A 1 255 ? -14.132 16.491 19.808 1.00 86.31 255 TYR A C 1
ATOM 2091 O O . TYR A 1 255 ? -13.253 15.695 19.488 1.00 86.31 255 TYR A O 1
ATOM 2099 N N . LYS A 1 256 ? -13.839 17.591 20.508 1.00 87.38 256 LYS A N 1
ATOM 2100 C CA . LYS A 1 256 ? -12.474 17.912 20.949 1.00 87.38 256 LYS A CA 1
ATOM 2101 C C . LYS A 1 256 ? -12.094 17.099 22.191 1.00 87.38 256 LYS A C 1
ATOM 2103 O O . LYS A 1 256 ? -12.951 16.844 23.033 1.00 87.38 256 LYS A O 1
ATOM 2108 N N . GLN A 1 257 ? -10.802 16.768 22.305 1.00 86.69 257 GLN A N 1
ATOM 2109 C CA . GLN A 1 257 ? -10.182 16.156 23.496 1.00 86.69 257 GLN A CA 1
ATOM 2110 C C . GLN A 1 257 ? -10.811 14.820 23.930 1.00 86.69 257 GLN A C 1
ATOM 2112 O O . GLN A 1 257 ? -10.841 14.489 25.112 1.00 86.69 257 GLN A O 1
ATOM 2117 N N . LYS A 1 258 ? -11.327 14.050 22.968 1.00 92.81 258 LYS A N 1
ATOM 2118 C CA . LYS A 1 258 ? -11.864 12.708 23.197 1.00 92.81 258 LYS A CA 1
ATOM 2119 C C . LYS A 1 258 ? -11.107 11.699 22.337 1.00 92.81 258 LYS A C 1
ATOM 2121 O O . LYS A 1 258 ? -10.806 12.017 21.181 1.00 92.81 258 LYS A O 1
ATOM 2126 N N . PRO A 1 259 ? -10.817 10.494 22.852 1.00 94.94 259 PRO A N 1
ATOM 2127 C CA . PRO A 1 259 ? -10.244 9.437 22.033 1.00 94.94 259 PRO A CA 1
ATOM 2128 C C . PRO A 1 259 ? -11.217 9.049 20.909 1.00 94.94 259 PRO A C 1
ATOM 2130 O O . PRO A 1 259 ? -12.438 9.056 21.088 1.00 94.94 259 PRO A O 1
ATOM 2133 N N . ILE A 1 260 ? -10.673 8.738 19.729 1.00 95.88 260 ILE A N 1
ATOM 2134 C CA . ILE A 1 260 ? -11.448 8.374 18.534 1.00 95.88 260 ILE A CA 1
ATOM 2135 C C . ILE A 1 260 ? -11.124 6.934 18.145 1.00 95.88 260 ILE A C 1
ATOM 2137 O O . ILE A 1 260 ? -9.974 6.620 17.807 1.00 95.88 260 ILE A O 1
ATOM 2141 N N . ALA A 1 261 ? -12.159 6.097 18.123 1.00 96.94 261 ALA A N 1
ATOM 2142 C CA . ALA A 1 261 ? -12.076 4.699 17.736 1.00 96.94 261 ALA A CA 1
ATOM 2143 C C . ALA A 1 261 ? -12.661 4.460 16.340 1.00 96.94 261 ALA A C 1
ATOM 2145 O O . ALA A 1 261 ? -13.754 4.934 16.001 1.00 96.94 261 ALA A O 1
ATOM 2146 N N . THR A 1 262 ? -11.940 3.685 15.530 1.00 95.88 262 THR A N 1
ATOM 2147 C CA . THR A 1 262 ? -12.516 3.054 14.335 1.00 95.88 262 THR A CA 1
ATOM 2148 C C . THR A 1 262 ? -13.302 1.818 14.746 1.00 95.88 262 THR A C 1
ATOM 2150 O O . THR A 1 262 ? -12.898 1.102 15.661 1.00 95.88 262 THR A O 1
ATOM 2153 N N . TRP A 1 263 ? -14.411 1.553 14.061 1.00 96.69 263 TRP A N 1
ATOM 2154 C CA . TRP A 1 263 ? -15.326 0.480 14.428 1.00 96.69 263 TRP A CA 1
ATOM 2155 C C . TRP A 1 263 ? -15.916 -0.204 13.197 1.00 96.69 263 TRP A C 1
ATOM 2157 O O . TRP A 1 263 ? -15.922 0.359 12.102 1.00 96.69 263 TRP A O 1
ATOM 2167 N N . VAL A 1 264 ? -16.421 -1.419 13.386 1.00 96.62 264 VAL A N 1
ATOM 2168 C CA . VAL A 1 264 ? -17.237 -2.142 12.401 1.00 96.62 264 VAL A CA 1
ATOM 2169 C C . VAL A 1 264 ? -18.440 -2.776 13.102 1.00 96.62 264 VAL A C 1
ATOM 2171 O O . VAL A 1 264 ? -18.339 -3.116 14.283 1.00 96.62 264 VAL A O 1
ATOM 2174 N N . PRO A 1 265 ? -19.588 -2.942 12.428 1.00 94.75 265 PRO A N 1
ATOM 2175 C CA . PRO A 1 265 ? -20.750 -3.567 13.049 1.00 94.75 265 PRO A CA 1
ATOM 2176 C C . PRO A 1 265 ? -20.488 -5.035 13.390 1.00 94.75 265 PRO A C 1
ATOM 2178 O O . PRO A 1 265 ? -19.835 -5.754 12.636 1.00 94.75 265 PRO A O 1
ATOM 2181 N N . HIS A 1 266 ? -21.044 -5.509 14.503 1.00 92.62 266 HIS A N 1
ATOM 2182 C CA . HIS A 1 266 ? -21.046 -6.931 14.827 1.00 92.62 266 HIS A CA 1
ATOM 2183 C C . HIS A 1 266 ? -22.190 -7.637 14.082 1.00 92.62 266 HIS A C 1
ATOM 2185 O O . HIS A 1 266 ? -23.266 -7.850 14.636 1.00 92.62 266 HIS A O 1
ATOM 2191 N N . ASN A 1 267 ? -21.993 -7.954 12.798 1.00 86.69 267 ASN A N 1
ATOM 2192 C CA . ASN A 1 267 ? -22.987 -8.678 12.001 1.00 86.69 267 ASN A CA 1
ATOM 2193 C C . ASN A 1 267 ? -22.367 -9.527 10.873 1.00 86.69 267 ASN A C 1
ATOM 2195 O O . ASN A 1 267 ? -21.180 -9.414 10.548 1.00 86.69 267 ASN A O 1
ATOM 2199 N N . HIS A 1 268 ? -23.200 -10.370 10.255 1.00 84.00 268 HIS A N 1
ATOM 2200 C CA . HIS A 1 268 ? -22.814 -11.277 9.166 1.00 84.00 268 HIS A CA 1
ATOM 2201 C C . HIS A 1 268 ? -22.495 -10.573 7.836 1.00 84.00 268 HIS A C 1
ATOM 2203 O O . HIS A 1 268 ? -21.948 -11.204 6.937 1.00 84.00 268 HIS A O 1
ATOM 2209 N N . HIS A 1 269 ? -22.807 -9.281 7.704 1.00 86.81 269 HIS A N 1
ATOM 2210 C CA . HIS A 1 269 ? -22.553 -8.505 6.486 1.00 86.81 269 HIS A CA 1
ATOM 2211 C C . HIS A 1 269 ? -21.143 -7.906 6.439 1.00 86.81 269 HIS A C 1
ATOM 2213 O O . HIS A 1 269 ? -20.761 -7.307 5.435 1.00 86.81 269 HIS A O 1
ATOM 2219 N N . THR A 1 270 ? -20.358 -8.049 7.510 1.00 93.38 270 THR A N 1
ATOM 2220 C CA . THR A 1 270 ? -18.962 -7.606 7.529 1.00 93.38 270 THR A CA 1
ATOM 2221 C C . THR A 1 270 ? -18.102 -8.352 6.508 1.00 93.38 270 THR A C 1
ATOM 2223 O O . THR A 1 270 ? -18.303 -9.534 6.215 1.00 93.38 270 THR A O 1
ATOM 2226 N N . ALA A 1 271 ? -17.113 -7.648 5.958 1.00 94.94 271 ALA A N 1
ATOM 2227 C CA . ALA A 1 271 ? -16.191 -8.213 4.985 1.00 94.94 271 ALA A CA 1
ATOM 2228 C C . ALA A 1 271 ? -14.914 -8.688 5.680 1.00 94.94 271 ALA A C 1
ATOM 2230 O O . ALA A 1 271 ? -14.224 -7.906 6.334 1.00 94.94 271 ALA A O 1
ATOM 2231 N N . TRP A 1 272 ? -14.560 -9.960 5.515 1.00 96.38 272 TRP A N 1
ATOM 2232 C CA . TRP A 1 272 ? -13.273 -10.463 5.988 1.00 96.38 272 TRP A CA 1
ATOM 2233 C C . TRP A 1 272 ? -12.177 -10.064 5.010 1.00 96.38 272 TRP A C 1
ATOM 2235 O O . TRP A 1 272 ? -12.271 -10.319 3.806 1.00 96.38 272 TRP A O 1
ATOM 2245 N N . VAL A 1 273 ? -11.125 -9.442 5.535 1.00 97.25 273 VAL A N 1
ATOM 2246 C CA . VAL A 1 273 ? -10.007 -8.950 4.738 1.00 97.25 273 VAL A CA 1
ATOM 2247 C C . VAL A 1 273 ? -8.681 -9.423 5.305 1.00 97.25 273 VAL A C 1
ATOM 2249 O O . VAL A 1 273 ? -8.475 -9.529 6.510 1.00 97.25 273 VAL A O 1
ATOM 2252 N N . LYS A 1 274 ? -7.751 -9.682 4.403 1.00 96.81 274 LYS A N 1
ATOM 2253 C CA . LYS A 1 274 ? -6.361 -9.980 4.679 1.00 96.81 274 LYS A CA 1
ATOM 2254 C C . LYS A 1 274 ? -5.538 -8.796 4.205 1.00 96.81 274 LYS A C 1
ATOM 2256 O O . LYS A 1 274 ? -5.432 -8.545 3.002 1.00 96.81 274 LYS A O 1
ATOM 2261 N N . LEU A 1 275 ? -4.987 -8.070 5.165 1.00 96.69 275 LEU A N 1
ATOM 2262 C CA . LEU A 1 275 ? -4.104 -6.942 4.927 1.00 96.69 275 LEU A CA 1
ATOM 2263 C C . LEU A 1 275 ? -2.688 -7.484 4.754 1.00 96.69 275 LEU A C 1
ATOM 2265 O O . LEU A 1 275 ? -2.173 -8.162 5.639 1.00 96.69 275 LEU A O 1
ATOM 2269 N N . VAL A 1 276 ? -2.095 -7.234 3.592 1.00 95.88 276 VAL A N 1
ATOM 2270 C CA . VAL A 1 276 ? -0.753 -7.692 3.235 1.00 95.88 276 VAL A CA 1
ATOM 2271 C C . VAL A 1 276 ? 0.196 -6.509 3.269 1.00 95.88 276 VAL A C 1
ATOM 2273 O O . VAL A 1 276 ? 0.074 -5.589 2.462 1.00 95.88 276 VAL A O 1
ATOM 2276 N N . GLU A 1 277 ? 1.174 -6.558 4.159 1.00 93.12 277 GLU A N 1
ATOM 2277 C CA . GLU A 1 277 ? 2.269 -5.600 4.221 1.00 93.12 277 GLU A CA 1
ATOM 2278 C C . GLU A 1 277 ? 3.555 -6.234 3.692 1.00 93.12 277 GLU A C 1
ATOM 2280 O O . GLU A 1 277 ? 3.850 -7.406 3.934 1.00 93.12 277 GLU A O 1
ATOM 2285 N N . LEU A 1 278 ? 4.296 -5.456 2.906 1.00 91.69 278 LEU A N 1
ATOM 2286 C CA . LEU A 1 278 ? 5.450 -5.931 2.155 1.00 91.69 278 LEU A CA 1
ATOM 2287 C C . LEU A 1 278 ? 6.685 -5.129 2.536 1.00 91.69 278 LEU A C 1
ATOM 2289 O O . LEU A 1 278 ? 6.675 -3.899 2.418 1.00 91.69 278 LEU A O 1
ATOM 2293 N N . ASP A 1 279 ? 7.744 -5.835 2.906 1.00 88.19 279 ASP A N 1
ATOM 2294 C CA . ASP A 1 279 ? 9.044 -5.239 3.213 1.00 88.19 279 ASP A CA 1
ATOM 2295 C C . ASP A 1 279 ? 10.013 -5.349 2.019 1.00 88.19 279 ASP A C 1
ATOM 2297 O O . ASP A 1 279 ? 9.715 -5.967 0.988 1.00 88.19 279 ASP A O 1
ATOM 2301 N N . TYR A 1 280 ? 11.175 -4.713 2.138 1.00 88.12 280 TYR A N 1
ATOM 2302 C CA . TYR A 1 280 ? 12.266 -4.783 1.177 1.00 88.12 280 TYR A CA 1
ATOM 2303 C C . TYR A 1 280 ? 12.797 -6.213 1.040 1.00 88.12 280 TYR A C 1
ATOM 2305 O O . TYR A 1 280 ? 12.946 -6.939 2.015 1.00 88.12 280 TYR A O 1
ATOM 2313 N N . LEU A 1 281 ? 13.147 -6.611 -0.185 1.00 89.31 281 LEU A N 1
ATOM 2314 C CA . LEU A 1 281 ? 13.774 -7.915 -0.445 1.00 89.31 281 LEU A CA 1
ATOM 2315 C C . LEU A 1 281 ? 15.251 -7.954 -0.045 1.00 89.31 281 LEU A C 1
ATOM 2317 O O . LEU A 1 281 ? 15.816 -9.040 0.081 1.00 89.31 281 LEU A O 1
ATOM 2321 N N . PHE A 1 282 ? 15.874 -6.787 0.125 1.00 88.88 282 PHE A N 1
ATOM 2322 C CA . PHE A 1 282 ? 17.296 -6.651 0.396 1.00 88.88 282 PHE A CA 1
ATOM 2323 C C . PHE A 1 282 ? 17.562 -5.604 1.479 1.00 88.88 282 PHE A C 1
ATOM 2325 O O . PHE A 1 282 ? 16.865 -4.595 1.575 1.00 88.88 282 PHE A O 1
ATOM 2332 N N . THR A 1 283 ? 18.617 -5.814 2.261 1.00 86.75 283 THR A N 1
ATOM 2333 C CA . THR A 1 283 ? 19.183 -4.789 3.143 1.00 86.75 283 THR A CA 1
ATOM 2334 C C . THR A 1 283 ? 19.914 -3.711 2.331 1.00 86.75 283 THR A C 1
ATOM 2336 O O . THR A 1 283 ? 20.117 -3.849 1.122 1.00 86.75 283 THR A O 1
ATOM 2339 N N . ALA A 1 284 ? 20.346 -2.627 2.985 1.00 83.75 284 ALA A N 1
ATOM 2340 C CA . ALA A 1 284 ? 21.137 -1.575 2.332 1.00 83.75 284 ALA A CA 1
ATOM 2341 C C . ALA A 1 284 ? 22.458 -2.106 1.738 1.00 83.75 284 ALA A C 1
ATOM 2343 O O . ALA A 1 284 ? 22.873 -1.643 0.675 1.00 83.75 284 ALA A O 1
ATOM 2344 N N . ASP A 1 285 ? 23.038 -3.131 2.370 1.00 83.50 285 ASP A N 1
ATOM 2345 C CA . ASP A 1 285 ? 24.257 -3.824 1.928 1.00 83.50 285 ASP A CA 1
ATOM 2346 C C . ASP A 1 285 ? 23.990 -4.904 0.863 1.00 83.50 285 ASP A C 1
ATOM 2348 O O . ASP A 1 285 ? 24.894 -5.630 0.456 1.00 83.50 285 ASP A O 1
ATOM 2352 N N . GLY A 1 286 ? 22.736 -5.059 0.423 1.00 81.19 286 GLY A N 1
ATOM 2353 C CA . GLY A 1 286 ? 22.355 -6.000 -0.630 1.00 81.19 286 GLY A CA 1
ATOM 2354 C C . GLY A 1 286 ? 22.201 -7.455 -0.179 1.00 81.19 286 GLY A C 1
ATOM 2355 O O . GLY A 1 286 ? 22.147 -8.346 -1.029 1.00 81.19 286 GLY A O 1
ATOM 2356 N N . LYS A 1 287 ? 22.109 -7.726 1.131 1.00 84.94 287 LYS A N 1
ATOM 2357 C CA . LYS A 1 287 ? 21.812 -9.074 1.645 1.00 84.94 287 LYS A CA 1
ATOM 2358 C C . LYS A 1 287 ? 20.310 -9.357 1.543 1.00 84.94 287 LYS A C 1
ATOM 2360 O O . LYS A 1 287 ? 19.527 -8.460 1.848 1.00 84.94 287 LYS A O 1
ATOM 2365 N N . PRO A 1 288 ? 19.884 -10.559 1.121 1.00 84.44 288 PRO A N 1
ATOM 2366 C CA . PRO A 1 288 ? 18.466 -10.887 1.014 1.00 84.44 288 PRO A CA 1
ATOM 2367 C C . PRO A 1 288 ? 17.800 -10.946 2.395 1.00 84.44 288 PRO A C 1
ATOM 2369 O O . PRO A 1 288 ? 18.404 -11.426 3.352 1.00 84.44 288 PRO A O 1
ATOM 2372 N N . ILE A 1 289 ? 16.547 -10.503 2.474 1.00 86.12 289 ILE A N 1
ATOM 2373 C CA . ILE A 1 289 ? 15.707 -10.574 3.676 1.00 86.12 289 ILE A CA 1
ATOM 2374 C C . ILE A 1 289 ? 14.721 -11.734 3.511 1.00 86.12 289 ILE A C 1
ATOM 2376 O O . ILE A 1 289 ? 14.067 -11.861 2.475 1.00 86.12 289 ILE A O 1
ATOM 2380 N N . GLU A 1 290 ? 14.620 -12.601 4.519 1.00 77.19 290 GLU A N 1
ATOM 2381 C CA . GLU A 1 290 ? 13.777 -13.801 4.434 1.00 77.19 290 GLU A CA 1
ATOM 2382 C C . GLU A 1 290 ? 12.288 -13.492 4.626 1.00 77.19 290 GLU A C 1
ATOM 2384 O O . GLU A 1 290 ? 11.441 -13.978 3.875 1.00 77.19 290 GLU A O 1
ATOM 2389 N N . GLN A 1 291 ? 11.959 -12.648 5.604 1.00 81.75 291 GLN A N 1
ATOM 2390 C CA . GLN A 1 291 ? 10.585 -12.393 6.029 1.00 81.75 291 GLN A CA 1
ATOM 2391 C C . GLN A 1 291 ? 10.110 -11.033 5.526 1.00 81.75 291 GLN A C 1
ATOM 2393 O O . GLN A 1 291 ? 10.294 -10.009 6.169 1.00 81.75 291 GLN A O 1
ATOM 2398 N N . THR A 1 292 ? 9.508 -11.031 4.338 1.00 86.94 292 THR A N 1
ATOM 2399 C CA . THR A 1 292 ? 9.117 -9.795 3.628 1.00 86.94 292 THR A CA 1
ATOM 2400 C C . THR A 1 292 ? 7.634 -9.742 3.282 1.00 86.94 292 THR A C 1
ATOM 2402 O O . THR A 1 292 ? 7.188 -8.822 2.597 1.00 86.94 292 THR A O 1
ATOM 2405 N N . TRP A 1 293 ? 6.872 -10.744 3.724 1.00 90.56 293 TRP A N 1
ATOM 2406 C CA . TRP A 1 293 ? 5.440 -10.873 3.491 1.00 90.56 293 TRP A CA 1
ATOM 2407 C C . TRP A 1 293 ? 4.728 -11.042 4.827 1.00 90.56 293 TRP A C 1
ATOM 2409 O O . TRP A 1 293 ? 4.823 -12.086 5.477 1.00 90.56 293 TRP A O 1
ATOM 2419 N N . LEU A 1 294 ? 4.013 -9.999 5.219 1.00 90.94 294 LEU A N 1
ATOM 2420 C CA . LEU A 1 294 ? 3.310 -9.911 6.483 1.00 90.94 294 LEU A CA 1
ATOM 2421 C C . LEU A 1 294 ? 1.810 -9.900 6.203 1.00 90.94 294 LEU A C 1
ATOM 2423 O O . LEU A 1 294 ? 1.341 -9.102 5.396 1.00 90.94 294 LEU A O 1
ATOM 2427 N N . GLU A 1 295 ? 1.057 -10.794 6.837 1.00 93.06 295 GLU A N 1
ATOM 2428 C CA . GLU A 1 295 ? -0.401 -10.841 6.721 1.00 93.06 295 GLU A CA 1
ATOM 2429 C C . GLU A 1 295 ? -1.046 -10.533 8.078 1.00 93.06 295 GLU A C 1
ATOM 2431 O O . GLU A 1 295 ? -0.650 -11.070 9.112 1.00 93.06 295 GLU A O 1
ATOM 2436 N N . THR A 1 296 ? -2.084 -9.702 8.064 1.00 93.44 296 THR A N 1
ATOM 2437 C CA . THR A 1 296 ? -2.965 -9.469 9.212 1.00 93.44 296 THR A CA 1
ATOM 2438 C C . THR A 1 296 ? -4.401 -9.725 8.782 1.00 93.44 296 THR A C 1
ATOM 2440 O O . THR A 1 296 ? -4.880 -9.146 7.803 1.00 93.44 296 THR A O 1
ATOM 2443 N N . LEU A 1 297 ? -5.104 -10.593 9.509 1.00 95.50 297 LEU A N 1
ATOM 2444 C CA . LEU A 1 297 ? -6.533 -10.805 9.300 1.00 95.50 297 LEU A CA 1
ATOM 2445 C C . LEU A 1 297 ? -7.321 -9.693 10.001 1.00 95.50 297 LEU A C 1
ATOM 2447 O O . LEU A 1 297 ? -7.096 -9.400 11.176 1.00 95.50 297 LEU A O 1
ATOM 2451 N N . ALA A 1 298 ? -8.250 -9.080 9.280 1.00 96.56 298 ALA A N 1
ATOM 2452 C CA . ALA A 1 298 ? -9.078 -7.991 9.768 1.00 96.56 298 ALA A CA 1
ATOM 2453 C C . ALA A 1 298 ? -10.534 -8.171 9.313 1.00 96.56 298 ALA A C 1
ATOM 2455 O O . ALA A 1 298 ? -10.838 -8.912 8.374 1.00 96.56 298 ALA A O 1
ATOM 2456 N N . ILE A 1 299 ? -11.437 -7.476 9.991 1.00 96.50 299 ILE A N 1
ATOM 2457 C CA . ILE A 1 299 ? -12.859 -7.401 9.668 1.00 96.50 299 ILE A CA 1
ATOM 2458 C C . ILE A 1 299 ? -13.139 -5.966 9.249 1.00 96.50 299 ILE A C 1
ATOM 2460 O O . ILE A 1 299 ? -12.866 -5.032 10.000 1.00 96.50 299 ILE A O 1
ATOM 2464 N N . ALA A 1 300 ? -13.653 -5.784 8.042 1.00 97.00 300 ALA A N 1
ATOM 2465 C CA . ALA A 1 300 ? -13.939 -4.488 7.459 1.00 97.00 300 ALA A CA 1
ATOM 2466 C C . ALA A 1 300 ? -15.448 -4.233 7.360 1.00 97.00 300 ALA A C 1
ATOM 2468 O O . ALA A 1 300 ? -16.270 -5.155 7.405 1.00 97.00 300 ALA A O 1
ATOM 2469 N N . GLU A 1 301 ? -15.809 -2.959 7.230 1.00 95.31 301 GLU A N 1
ATOM 2470 C CA . GLU A 1 301 ? -17.193 -2.542 7.009 1.00 95.31 301 GLU A CA 1
ATOM 2471 C C . GLU A 1 301 ? -17.811 -3.192 5.746 1.00 95.31 301 GLU A C 1
ATOM 2473 O O . GLU A 1 301 ? -17.090 -3.468 4.782 1.00 95.31 301 GLU A O 1
ATOM 2478 N N . PRO A 1 302 ? -19.141 -3.421 5.708 1.00 93.44 302 PRO A N 1
ATOM 2479 C CA . PRO A 1 302 ? -19.798 -4.160 4.621 1.00 93.44 302 PRO A CA 1
ATOM 2480 C C . PRO A 1 302 ? -19.551 -3.615 3.207 1.00 93.44 302 PRO A C 1
ATOM 2482 O O . PRO A 1 302 ? -19.460 -4.383 2.251 1.00 93.44 302 PRO A O 1
ATOM 2485 N N . SER A 1 303 ? -19.394 -2.298 3.061 1.00 94.06 303 SER A N 1
ATOM 2486 C CA . SER A 1 303 ? -19.125 -1.605 1.790 1.00 94.06 303 SER A CA 1
ATOM 2487 C C . SER A 1 303 ? -17.850 -2.083 1.085 1.00 94.06 303 SER A C 1
ATOM 2489 O O . SER A 1 303 ? -17.746 -1.958 -0.132 1.00 94.06 303 SER A O 1
ATOM 2491 N N . VAL A 1 304 ? -16.902 -2.689 1.807 1.00 95.56 304 VAL A N 1
ATOM 2492 C CA . VAL A 1 304 ? -15.686 -3.294 1.229 1.00 95.56 304 VAL A CA 1
ATOM 2493 C C . VAL A 1 304 ? -16.010 -4.456 0.285 1.00 95.56 304 VAL A C 1
ATOM 2495 O O . VAL A 1 304 ? -15.233 -4.738 -0.624 1.00 95.56 304 VAL A O 1
ATOM 2498 N N . SER A 1 305 ? -17.169 -5.103 0.447 1.00 93.69 305 SER A N 1
ATOM 2499 C CA . SER A 1 305 ? -17.636 -6.160 -0.461 1.00 93.69 305 SER A CA 1
ATOM 2500 C C . SER A 1 305 ? -17.910 -5.678 -1.889 1.00 93.69 305 SER A C 1
ATOM 2502 O O . SER A 1 305 ? -17.897 -6.486 -2.812 1.00 93.69 305 SER A O 1
ATOM 2504 N N . LEU A 1 306 ? -18.113 -4.370 -2.080 1.00 94.19 306 LEU A N 1
ATOM 2505 C CA . LEU A 1 306 ? -18.372 -3.759 -3.386 1.00 94.19 306 LEU A CA 1
ATOM 2506 C C . LEU A 1 306 ? -17.085 -3.448 -4.164 1.00 94.19 306 LEU A C 1
ATOM 2508 O O . LEU A 1 306 ? -17.150 -3.046 -5.324 1.00 94.19 306 LEU A O 1
ATOM 2512 N N . LEU A 1 307 ? -15.919 -3.598 -3.531 1.00 96.50 307 LEU A N 1
ATOM 2513 C CA . LEU A 1 307 ? -14.643 -3.255 -4.145 1.00 96.50 307 LEU A CA 1
ATOM 2514 C C . LEU A 1 307 ? -14.211 -4.299 -5.173 1.00 96.50 307 LEU A C 1
ATOM 2516 O O . LEU A 1 307 ? -14.251 -5.509 -4.940 1.00 96.50 307 LEU A O 1
ATOM 2520 N N . SER A 1 308 ? -13.704 -3.803 -6.292 1.00 97.06 308 SER A N 1
ATOM 2521 C CA . SER A 1 308 ? -13.163 -4.593 -7.387 1.00 97.06 308 SER A CA 1
ATOM 2522 C C . SER A 1 308 ? -11.645 -4.718 -7.303 1.00 97.06 308 SER A C 1
ATOM 2524 O O . SER A 1 308 ? -10.942 -3.945 -6.649 1.00 97.06 308 SER A O 1
ATOM 2526 N N . ARG A 1 309 ? -11.100 -5.718 -8.003 1.00 97.50 309 ARG A N 1
ATOM 2527 C CA . ARG A 1 309 ? -9.649 -5.889 -8.117 1.00 97.50 309 ARG A CA 1
ATOM 2528 C C . ARG A 1 309 ? -9.015 -4.632 -8.714 1.00 97.50 309 ARG A C 1
ATOM 2530 O O . ARG A 1 309 ? -9.376 -4.213 -9.806 1.00 97.50 309 ARG A O 1
ATOM 2537 N N . GLY A 1 310 ? -7.994 -4.112 -8.044 1.00 96.69 310 GLY A N 1
ATOM 2538 C CA . GLY A 1 310 ? -7.273 -2.913 -8.454 1.00 96.69 310 GLY A CA 1
ATOM 2539 C C . GLY A 1 310 ? -7.746 -1.629 -7.788 1.00 96.69 310 GLY A C 1
ATOM 2540 O O . GLY A 1 310 ? -6.983 -0.663 -7.820 1.00 96.69 310 GLY A O 1
ATOM 2541 N N . ASP A 1 311 ? -8.909 -1.634 -7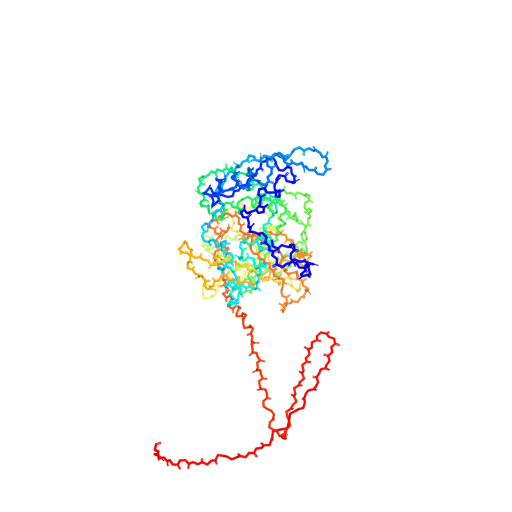.133 1.00 97.44 311 ASP A N 1
ATOM 2542 C CA . ASP A 1 311 ? -9.377 -0.481 -6.370 1.00 97.44 311 ASP A CA 1
ATOM 2543 C C . ASP A 1 311 ? -8.390 -0.139 -5.258 1.00 97.44 311 ASP A C 1
ATOM 2545 O O . ASP A 1 311 ? -7.822 -1.023 -4.606 1.00 97.44 311 ASP A O 1
ATOM 2549 N N . ILE A 1 312 ? -8.190 1.162 -5.047 1.00 97.12 312 ILE A N 1
ATOM 2550 C CA . ILE A 1 312 ? -7.357 1.681 -3.969 1.00 97.12 312 ILE A CA 1
ATOM 2551 C C . ILE A 1 312 ? -8.238 2.378 -2.946 1.00 97.12 312 ILE A C 1
ATOM 2553 O O . ILE A 1 312 ? -9.043 3.255 -3.265 1.00 97.12 312 ILE A O 1
ATOM 2557 N N . VAL A 1 313 ? -8.047 1.983 -1.697 1.00 97.50 313 VAL A N 1
ATOM 2558 C CA . VAL A 1 313 ? -8.795 2.462 -0.543 1.00 97.50 313 VAL A CA 1
ATOM 2559 C C . VAL A 1 313 ? -7.841 2.902 0.550 1.00 97.50 313 VAL A C 1
ATOM 2561 O O . VAL A 1 313 ? -6.676 2.508 0.573 1.00 97.50 313 VAL A O 1
ATOM 2564 N N . GLN A 1 314 ? -8.333 3.713 1.478 1.00 97.50 314 GLN A N 1
ATOM 2565 C CA . GLN A 1 314 ? -7.652 3.961 2.737 1.00 97.50 314 GLN A CA 1
ATOM 2566 C C . GLN A 1 314 ? -8.464 3.341 3.868 1.00 97.50 314 GLN A C 1
ATOM 2568 O O . GLN A 1 314 ? -9.601 3.746 4.110 1.00 97.50 314 GLN A O 1
ATOM 2573 N N . PHE A 1 315 ? -7.861 2.404 4.597 1.00 97.62 315 PHE A N 1
ATOM 2574 C CA . PHE A 1 315 ? -8.373 2.027 5.906 1.00 97.62 315 PHE A CA 1
ATOM 2575 C C . PHE A 1 315 ? -7.931 3.080 6.913 1.00 97.62 315 PHE A C 1
ATOM 2577 O O . PHE A 1 315 ? -6.731 3.315 7.098 1.00 97.62 315 PHE A O 1
ATOM 2584 N N . VAL A 1 316 ? -8.899 3.756 7.530 1.00 95.06 316 VAL A N 1
ATOM 2585 C CA . VAL A 1 316 ? -8.617 4.874 8.434 1.00 95.06 316 VAL A CA 1
ATOM 2586 C C . VAL A 1 316 ? -7.731 4.394 9.589 1.00 95.06 316 VAL A C 1
ATOM 2588 O O . VAL A 1 316 ? -7.901 3.289 10.091 1.00 95.06 316 VAL A O 1
ATOM 2591 N N . LYS A 1 317 ? -6.725 5.201 9.955 1.00 92.50 317 LYS A N 1
ATOM 2592 C CA . LYS A 1 317 ? -5.639 4.874 10.905 1.00 92.50 317 LYS A CA 1
ATOM 2593 C C . LYS A 1 317 ? -4.719 3.707 10.495 1.00 92.50 317 LYS A C 1
ATOM 2595 O O . LYS A 1 317 ? -3.701 3.519 11.149 1.00 92.50 317 LYS A O 1
ATOM 2600 N N . ARG A 1 318 ? -4.973 2.961 9.417 1.00 91.56 318 ARG A N 1
ATOM 2601 C CA . ARG A 1 318 ? -4.114 1.836 8.992 1.00 91.56 318 ARG A CA 1
ATOM 2602 C C . ARG A 1 318 ? -3.247 2.161 7.784 1.00 91.56 318 ARG A C 1
ATOM 2604 O O . ARG A 1 318 ? -2.055 1.869 7.813 1.00 91.56 318 ARG A O 1
ATOM 2611 N N . GLY A 1 319 ? -3.816 2.789 6.757 1.00 94.94 319 GLY A N 1
ATOM 2612 C CA . GLY A 1 319 ? -3.069 3.163 5.561 1.00 94.94 319 GLY A CA 1
ATOM 2613 C C . GLY A 1 319 ? -3.819 2.984 4.257 1.00 94.94 319 GLY A C 1
ATOM 2614 O O . GLY A 1 319 ? -5.020 2.720 4.249 1.00 94.94 319 GLY A O 1
ATOM 2615 N N . PHE A 1 320 ? -3.092 3.145 3.153 1.00 97.31 320 PHE A N 1
ATOM 2616 C CA . PHE A 1 320 ? -3.604 2.888 1.813 1.00 97.31 320 PHE A CA 1
ATOM 2617 C C . PHE A 1 320 ? -3.417 1.425 1.445 1.00 97.31 320 PHE A C 1
ATOM 2619 O O . PHE A 1 320 ? -2.388 0.828 1.749 1.00 97.31 320 PHE A O 1
ATOM 2626 N N . PHE A 1 321 ? -4.400 0.862 0.758 1.00 98.06 321 PHE A N 1
ATOM 2627 C CA . PHE A 1 321 ? -4.387 -0.523 0.329 1.00 98.06 321 PHE A CA 1
ATOM 2628 C C . PHE A 1 321 ? -4.983 -0.655 -1.070 1.00 98.06 321 PHE A C 1
ATOM 2630 O O . PHE A 1 321 ? -5.972 -0.001 -1.392 1.00 98.06 321 PHE A O 1
ATOM 2637 N N . ARG A 1 322 ? -4.398 -1.530 -1.889 1.00 98.00 322 ARG A N 1
ATOM 2638 C CA . ARG A 1 322 ? -4.923 -1.927 -3.196 1.00 98.00 322 ARG A CA 1
ATOM 2639 C C . ARG A 1 322 ? -5.528 -3.321 -3.114 1.00 98.00 322 ARG A C 1
ATOM 2641 O O . ARG A 1 322 ? -4.873 -4.245 -2.639 1.00 98.00 322 ARG A O 1
ATOM 2648 N N . VAL A 1 323 ? -6.733 -3.503 -3.643 1.00 98.38 323 VAL A N 1
ATOM 2649 C CA . VAL A 1 323 ? -7.394 -4.811 -3.722 1.00 98.38 323 VAL A CA 1
ATOM 2650 C C . VAL A 1 323 ? -6.659 -5.711 -4.724 1.00 98.38 323 VAL A C 1
ATOM 2652 O O . VAL A 1 323 ? -6.727 -5.499 -5.935 1.00 98.38 323 VAL A O 1
ATOM 2655 N N . ASP A 1 324 ? -5.951 -6.735 -4.241 1.00 97.62 324 ASP A N 1
ATOM 2656 C CA . ASP A 1 324 ? -5.332 -7.769 -5.087 1.00 97.62 324 ASP A CA 1
ATOM 2657 C C . ASP A 1 324 ? -6.329 -8.885 -5.417 1.00 97.62 324 ASP A C 1
ATOM 2659 O O . ASP A 1 324 ? -6.339 -9.395 -6.543 1.00 97.62 324 ASP A O 1
ATOM 2663 N N . LYS A 1 325 ? -7.202 -9.205 -4.453 1.00 97.00 325 LYS A N 1
ATOM 2664 C CA . LYS A 1 325 ? -8.328 -10.134 -4.582 1.00 97.00 325 LYS A CA 1
ATOM 2665 C C . LYS A 1 325 ? -9.577 -9.537 -3.907 1.00 97.00 325 LYS A C 1
ATOM 2667 O O . LYS A 1 325 ? -9.485 -9.214 -2.723 1.00 97.00 325 LYS A O 1
ATOM 2672 N N . PRO A 1 326 ? -10.714 -9.394 -4.613 1.00 96.44 326 PRO A N 1
ATOM 2673 C CA . PRO A 1 326 ? -11.949 -8.862 -4.035 1.00 96.44 326 PRO A CA 1
ATOM 2674 C C . PRO A 1 326 ? -12.610 -9.862 -3.073 1.00 96.44 326 PRO A C 1
ATOM 2676 O O . PRO A 1 326 ? -12.255 -11.043 -3.050 1.00 96.44 326 PRO A O 1
ATOM 2679 N N . TYR A 1 327 ? -13.561 -9.382 -2.269 1.00 94.50 327 TYR A N 1
ATOM 2680 C CA . TYR A 1 327 ? -14.316 -10.224 -1.340 1.00 94.50 327 TYR A CA 1
ATOM 2681 C C . TYR A 1 327 ? -15.451 -10.950 -2.066 1.00 94.50 327 TYR A C 1
ATOM 2683 O O . TYR A 1 327 ? -16.226 -10.318 -2.774 1.00 94.50 327 TYR A O 1
ATOM 2691 N N . PHE A 1 328 ? -15.597 -12.257 -1.837 1.00 89.62 328 PHE A N 1
ATOM 2692 C CA . PHE A 1 328 ? -16.677 -13.066 -2.423 1.00 89.62 328 PHE A CA 1
ATOM 2693 C C . PHE A 1 328 ? -17.677 -13.592 -1.378 1.00 89.62 328 PHE A C 1
ATOM 2695 O O . PHE A 1 328 ? -18.359 -14.588 -1.611 1.00 89.62 328 PHE A O 1
ATOM 2702 N N . GLY A 1 329 ? -17.765 -12.944 -0.209 1.00 86.19 329 GLY A N 1
ATOM 2703 C CA . GLY A 1 329 ? -18.801 -13.231 0.792 1.00 86.19 329 GLY A CA 1
ATOM 2704 C C . GLY A 1 329 ? -18.497 -14.374 1.765 1.00 86.19 329 GLY A C 1
ATOM 2705 O O . GLY A 1 329 ? -19.380 -14.755 2.527 1.00 86.19 329 GLY A O 1
ATOM 2706 N N . ARG A 1 330 ? -17.279 -14.934 1.761 1.00 85.31 330 ARG A N 1
ATOM 2707 C CA . ARG A 1 330 ? -16.896 -16.066 2.625 1.00 85.31 330 ARG A CA 1
ATOM 2708 C C . ARG A 1 330 ? -15.727 -15.705 3.528 1.00 85.31 330 ARG A C 1
ATOM 2710 O O . ARG A 1 330 ? -14.724 -15.176 3.058 1.00 85.31 330 ARG A O 1
ATOM 2717 N N . LYS A 1 331 ? -15.824 -16.052 4.812 1.00 84.88 331 LYS A N 1
ATOM 2718 C CA . LYS A 1 331 ? -14.757 -15.824 5.799 1.00 84.88 331 LYS A CA 1
ATOM 2719 C C . LYS A 1 331 ? -13.497 -16.630 5.480 1.00 84.88 331 LYS A C 1
ATOM 2721 O O . LYS A 1 331 ? -12.389 -16.147 5.692 1.00 84.88 331 LYS A O 1
ATOM 2726 N N . GLU A 1 332 ? -13.673 -17.849 4.980 1.00 88.25 332 GLU A N 1
ATOM 2727 C CA . GLU A 1 332 ? -12.599 -18.782 4.621 1.00 88.25 332 GLU A CA 1
ATOM 2728 C C . GLU A 1 332 ? -11.807 -18.280 3.411 1.00 88.25 332 GLU A C 1
ATOM 2730 O O . GLU A 1 332 ? -10.659 -18.676 3.208 1.00 88.25 332 GLU A O 1
ATOM 2735 N N . ASP A 1 333 ? -12.413 -17.382 2.629 1.00 90.19 333 ASP A N 1
ATOM 2736 C CA . ASP A 1 333 ? -11.807 -16.765 1.463 1.00 90.19 333 ASP A CA 1
ATOM 2737 C C . ASP A 1 333 ? -11.873 -15.227 1.530 1.00 90.19 333 ASP A C 1
ATOM 2739 O O . ASP A 1 333 ? -12.628 -14.591 0.783 1.00 90.19 333 ASP A O 1
ATOM 2743 N N . PRO A 1 334 ? -11.104 -14.611 2.451 1.00 95.00 334 PRO A N 1
ATOM 2744 C CA . PRO A 1 334 ? -11.138 -13.171 2.657 1.00 95.00 334 PRO A CA 1
ATOM 2745 C C . PRO A 1 334 ? -10.610 -12.422 1.429 1.00 95.00 334 PRO A C 1
ATOM 2747 O O . PRO A 1 334 ? -9.770 -12.927 0.673 1.00 95.00 334 PRO A O 1
ATOM 2750 N N . ALA A 1 335 ? -11.033 -11.165 1.270 1.00 97.19 335 ALA A N 1
ATOM 2751 C CA . ALA A 1 335 ? -10.393 -10.273 0.307 1.00 97.19 335 ALA A CA 1
ATOM 2752 C C . ALA A 1 335 ? -8.913 -10.106 0.658 1.00 97.19 335 ALA A C 1
ATOM 2754 O O . ALA A 1 335 ? -8.547 -10.102 1.830 1.00 97.19 335 ALA A O 1
ATOM 2755 N N . VAL A 1 336 ? -8.056 -9.918 -0.340 1.00 97.56 336 VAL A N 1
ATOM 2756 C CA . VAL A 1 336 ? -6.625 -9.674 -0.130 1.00 97.56 336 VAL A CA 1
ATOM 2757 C C . VAL A 1 336 ? -6.314 -8.268 -0.594 1.00 97.56 336 VAL A C 1
ATOM 2759 O O . VAL A 1 336 ? -6.502 -7.954 -1.771 1.00 97.56 336 VAL A O 1
ATOM 2762 N N . LEU A 1 337 ? -5.819 -7.433 0.316 1.00 98.31 337 LEU A N 1
ATOM 2763 C CA . LEU A 1 337 ? -5.434 -6.067 0.005 1.00 98.31 337 LEU A CA 1
ATOM 2764 C C . LEU A 1 337 ? -3.966 -5.833 0.353 1.00 98.31 337 LEU A C 1
ATOM 2766 O O . LEU A 1 337 ? -3.528 -6.133 1.458 1.00 98.31 337 LEU A O 1
ATOM 2770 N N . ILE A 1 338 ? -3.210 -5.292 -0.599 1.00 97.69 338 ILE A N 1
ATOM 2771 C CA . ILE A 1 338 ? -1.779 -5.014 -0.462 1.00 97.69 338 ILE A CA 1
ATOM 2772 C C . ILE A 1 338 ? -1.595 -3.570 -0.016 1.00 97.69 338 ILE A C 1
ATOM 2774 O O . ILE A 1 338 ? -2.143 -2.660 -0.636 1.00 97.69 338 ILE A O 1
ATOM 2778 N N . PHE A 1 339 ? -0.810 -3.359 1.034 1.00 96.88 339 PHE A N 1
ATOM 2779 C CA . PHE A 1 339 ? -0.456 -2.039 1.530 1.00 96.88 339 PHE A CA 1
ATOM 2780 C C . PHE A 1 339 ? 0.314 -1.236 0.477 1.00 96.88 339 PHE A C 1
ATOM 2782 O O . PHE A 1 339 ? 1.326 -1.688 -0.074 1.00 96.88 339 PHE A O 1
ATOM 2789 N N . VAL A 1 340 ? -0.161 -0.017 0.238 1.00 96.25 340 VAL A N 1
ATOM 2790 C CA . VAL A 1 340 ? 0.453 0.967 -0.648 1.00 96.25 340 VAL A CA 1
ATOM 2791 C C . VAL A 1 340 ? 1.238 1.951 0.222 1.00 96.25 340 VAL A C 1
ATOM 2793 O O . VAL A 1 340 ? 0.623 2.683 1.003 1.00 96.25 340 VAL A O 1
ATOM 2796 N N . PRO A 1 341 ? 2.577 2.003 0.110 1.00 93.50 341 PRO A N 1
ATOM 2797 C CA . PRO A 1 341 ? 3.368 2.939 0.895 1.00 93.50 341 PRO A CA 1
ATOM 2798 C C . PRO A 1 341 ? 3.027 4.392 0.563 1.00 93.50 341 PRO A C 1
ATOM 2800 O O . PRO A 1 341 ? 2.668 4.727 -0.568 1.00 93.50 341 PRO A O 1
ATOM 2803 N N . ASP A 1 342 ? 3.177 5.263 1.558 1.00 89.50 342 ASP A N 1
ATOM 2804 C CA . ASP A 1 342 ? 2.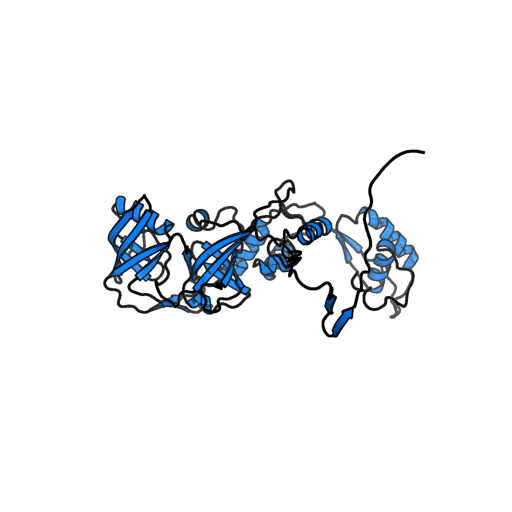835 6.682 1.461 1.00 89.50 342 ASP A CA 1
ATOM 2805 C C . ASP A 1 342 ? 4.074 7.602 1.447 1.00 89.50 342 ASP A C 1
ATOM 2807 O O . ASP A 1 342 ? 3.941 8.827 1.454 1.00 89.50 342 ASP A O 1
ATOM 2811 N N . GLY A 1 343 ? 5.269 7.001 1.407 1.00 84.44 343 GLY A N 1
ATOM 2812 C CA . GLY A 1 343 ? 6.561 7.684 1.346 1.00 84.44 343 GLY A CA 1
ATOM 2813 C C . GLY A 1 343 ? 7.114 8.148 2.692 1.00 84.44 343 GLY A C 1
ATOM 2814 O O . GLY A 1 343 ? 8.139 8.825 2.721 1.00 84.44 343 GLY A O 1
ATOM 2815 N N . LYS A 1 344 ? 6.460 7.808 3.809 1.00 82.19 344 LYS A N 1
ATOM 2816 C CA . LYS A 1 344 ? 7.003 8.032 5.151 1.00 82.19 344 LYS A CA 1
ATOM 2817 C C . LYS A 1 344 ? 7.710 6.779 5.661 1.00 82.19 344 LYS A C 1
ATOM 2819 O O . LYS A 1 344 ? 7.235 5.667 5.461 1.00 82.19 344 LYS A O 1
ATOM 2824 N N . SER A 1 345 ? 8.798 6.983 6.403 1.00 68.44 345 SER A N 1
ATOM 2825 C CA . SER A 1 345 ? 9.508 5.910 7.111 1.00 68.44 345 SER A CA 1
ATOM 2826 C C . SER A 1 345 ? 8.768 5.419 8.361 1.00 68.44 345 SER A C 1
ATOM 2828 O O . SER A 1 345 ? 8.966 4.286 8.789 1.00 68.44 345 SER A O 1
ATOM 2830 N N . LYS A 1 346 ? 7.910 6.264 8.951 1.00 63.09 346 LYS A N 1
ATOM 2831 C CA . LYS A 1 346 ? 7.038 5.912 10.081 1.00 63.09 346 LYS A CA 1
ATOM 2832 C C . LYS A 1 346 ? 5.671 5.454 9.586 1.00 63.09 346 LYS A C 1
ATOM 2834 O O . LYS A 1 346 ? 5.151 6.001 8.612 1.00 63.09 346 LYS A O 1
ATOM 2839 N N . ALA A 1 347 ? 5.073 4.507 10.309 1.00 68.19 347 ALA A N 1
ATOM 2840 C CA . ALA A 1 347 ? 3.709 4.057 10.063 1.00 68.19 347 ALA A CA 1
ATOM 2841 C C . ALA A 1 347 ? 2.716 5.234 10.079 1.00 68.19 347 ALA A C 1
ATOM 2843 O O . ALA A 1 347 ? 2.933 6.257 10.734 1.00 68.19 347 ALA A O 1
ATOM 2844 N N . MET A 1 348 ? 1.595 5.086 9.365 1.00 67.94 348 MET A N 1
ATOM 2845 C CA . MET A 1 348 ? 0.606 6.164 9.236 1.00 67.94 348 MET A CA 1
ATOM 2846 C C . MET A 1 348 ? -0.016 6.564 10.583 1.00 67.94 348 MET A C 1
ATOM 2848 O O . MET A 1 348 ? -0.429 7.712 10.751 1.00 67.94 348 MET A O 1
ATOM 2852 N N . SER A 1 349 ? -0.099 5.628 11.529 1.00 68.25 349 SER A N 1
ATOM 2853 C CA . SER A 1 349 ? -0.554 5.883 12.894 1.00 68.25 349 SER A CA 1
ATOM 2854 C C . SER A 1 349 ? 0.043 4.872 13.877 1.00 68.25 349 SER A C 1
ATOM 2856 O O . SER A 1 349 ? 0.487 3.798 13.467 1.00 68.25 349 SER A O 1
ATOM 2858 N N . ALA A 1 350 ? -0.047 5.176 15.174 1.00 70.44 350 ALA A N 1
ATOM 2859 C CA . ALA A 1 350 ? 0.337 4.255 16.243 1.00 70.44 350 ALA A CA 1
ATOM 2860 C C . ALA A 1 350 ? -0.454 2.929 16.213 1.00 70.44 350 ALA A C 1
ATOM 2862 O O . ALA A 1 350 ? 0.096 1.883 16.538 1.00 70.44 350 ALA A O 1
ATOM 2863 N N . LEU A 1 351 ? -1.709 2.932 15.738 1.00 69.94 351 LEU A N 1
ATOM 2864 C CA . LEU A 1 351 ? -2.494 1.703 15.550 1.00 69.94 351 LEU A CA 1
ATOM 2865 C C . LEU A 1 351 ? -1.876 0.798 14.472 1.00 69.94 351 LEU A C 1
ATOM 2867 O O . LEU A 1 351 ? -1.831 -0.423 14.618 1.00 69.94 351 LEU A O 1
ATOM 2871 N N . SER A 1 352 ? -1.419 1.394 13.369 1.00 68.56 352 SER A N 1
ATOM 2872 C CA . SER A 1 352 ? -0.757 0.664 12.279 1.00 68.56 352 SER A CA 1
ATOM 2873 C C . SER A 1 352 ? 0.557 0.032 12.760 1.00 68.56 352 SER A C 1
ATOM 2875 O O . SER A 1 352 ? 0.874 -1.100 12.400 1.00 68.56 352 SER A O 1
ATOM 2877 N N . GLU A 1 353 ? 1.275 0.730 13.641 1.00 75.31 353 GLU A N 1
ATOM 2878 C CA . GLU A 1 353 ? 2.506 0.248 14.272 1.00 75.31 353 GLU A CA 1
ATOM 2879 C C . GLU A 1 353 ? 2.250 -0.8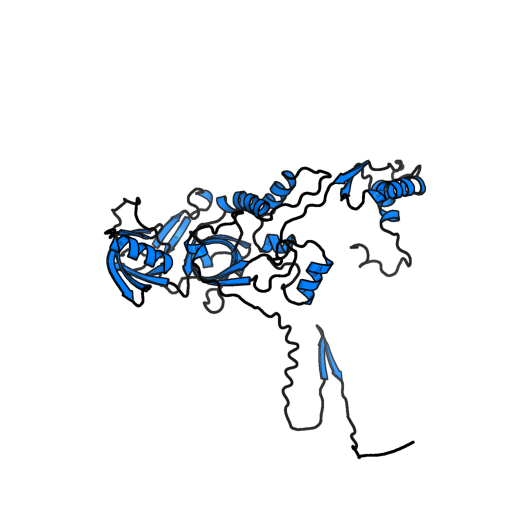74 15.294 1.00 75.31 353 GLU A C 1
ATOM 2881 O O . GLU A 1 353 ? 2.930 -1.894 15.262 1.00 75.31 353 GLU A O 1
ATOM 2886 N N . ALA A 1 354 ? 1.218 -0.741 16.133 1.00 65.62 354 ALA A N 1
ATOM 2887 C CA . ALA A 1 354 ? 0.851 -1.722 17.160 1.00 65.62 354 ALA A CA 1
ATOM 2888 C C . ALA A 1 354 ? 0.118 -2.970 16.621 1.00 65.62 354 ALA A C 1
ATOM 2890 O O . ALA A 1 354 ? -0.205 -3.890 17.379 1.00 65.62 354 ALA A O 1
ATOM 2891 N N . THR A 1 355 ? -0.199 -3.008 15.324 1.00 74.50 355 THR A N 1
ATOM 2892 C CA . THR A 1 355 ? -0.912 -4.132 14.710 1.00 74.50 355 THR A CA 1
ATOM 2893 C C . THR A 1 355 ? -0.026 -5.381 14.684 1.00 74.50 355 THR A C 1
ATOM 2895 O O . THR A 1 355 ? 1.072 -5.358 14.133 1.00 74.50 355 THR A O 1
ATOM 2898 N N . ASN A 1 356 ? -0.544 -6.506 15.191 1.00 72.00 356 ASN A N 1
ATOM 2899 C CA . ASN A 1 356 ? 0.117 -7.803 15.044 1.00 72.00 356 ASN A CA 1
ATOM 2900 C C . ASN A 1 356 ? 0.170 -8.218 13.569 1.00 72.00 356 ASN A C 1
ATOM 2902 O O . ASN A 1 356 ? -0.856 -8.304 12.886 1.00 72.00 356 ASN A O 1
ATOM 2906 N N . LYS A 1 357 ? 1.379 -8.509 13.101 1.00 79.62 357 LYS A N 1
ATOM 2907 C CA . LYS A 1 357 ? 1.665 -8.927 11.733 1.00 79.62 357 LYS A CA 1
ATOM 2908 C C . LYS A 1 357 ? 2.204 -10.344 11.776 1.00 79.62 357 LYS A C 1
ATOM 2910 O O . LYS A 1 357 ? 3.221 -10.597 12.417 1.00 79.62 357 LYS A O 1
ATOM 2915 N N . PHE A 1 358 ? 1.523 -11.264 11.106 1.00 71.88 358 PHE A N 1
ATOM 2916 C CA . PHE A 1 358 ? 1.998 -12.634 11.005 1.00 71.88 358 PHE A CA 1
ATOM 2917 C C . PHE A 1 358 ? 2.921 -12.751 9.814 1.00 71.88 358 PHE A C 1
ATOM 2919 O O . PHE A 1 358 ? 2.558 -12.414 8.685 1.00 71.88 358 PHE A O 1
ATOM 2926 N N . ILE A 1 359 ? 4.123 -13.251 10.069 1.00 72.25 359 ILE A N 1
ATOM 2927 C CA . ILE A 1 359 ? 5.040 -13.602 9.000 1.00 72.25 359 ILE A CA 1
ATOM 2928 C C . ILE A 1 359 ? 4.456 -14.788 8.259 1.00 72.25 359 ILE A C 1
ATOM 2930 O O . ILE A 1 359 ? 4.221 -15.855 8.828 1.00 72.25 359 ILE A O 1
ATOM 2934 N N . VAL A 1 360 ? 4.262 -14.606 6.962 1.00 65.25 360 VAL A N 1
ATOM 2935 C CA . VAL A 1 360 ? 3.848 -15.691 6.096 1.00 65.25 360 VAL A CA 1
ATOM 2936 C C . VAL A 1 360 ? 5.055 -16.160 5.319 1.00 65.25 360 VAL A C 1
ATOM 2938 O O . VAL A 1 360 ? 5.384 -15.656 4.245 1.00 65.25 360 VAL A O 1
ATOM 2941 N N . THR A 1 361 ? 5.678 -17.209 5.843 1.00 54.75 361 THR A N 1
ATOM 2942 C CA . THR A 1 361 ? 6.582 -18.053 5.070 1.00 54.75 361 THR A CA 1
ATOM 2943 C C . THR A 1 361 ? 5.718 -18.901 4.144 1.00 54.75 361 THR A C 1
ATOM 2945 O O . THR A 1 361 ? 5.496 -20.090 4.363 1.00 54.75 361 THR A O 1
ATOM 2948 N N . ARG A 1 362 ? 5.146 -18.287 3.100 1.00 49.38 362 ARG A N 1
ATOM 2949 C CA . ARG A 1 362 ? 4.631 -19.062 1.970 1.00 49.38 362 ARG A CA 1
ATOM 2950 C C . ARG A 1 362 ? 5.853 -19.657 1.298 1.00 49.38 362 ARG A C 1
ATOM 2952 O O . ARG A 1 362 ? 6.398 -19.082 0.362 1.00 49.38 362 ARG A O 1
ATOM 2959 N N . PHE A 1 363 ? 6.271 -20.819 1.785 1.00 41.72 363 PHE A N 1
ATOM 2960 C CA . PHE A 1 363 ? 7.022 -21.745 0.974 1.00 41.72 363 PHE A CA 1
ATOM 2961 C C . PHE A 1 363 ? 6.179 -21.937 -0.286 1.00 41.72 363 PHE A C 1
ATOM 2963 O O . PHE A 1 363 ? 5.152 -22.617 -0.265 1.00 41.72 363 PHE A O 1
ATOM 2970 N N . CYS A 1 364 ? 6.613 -21.365 -1.409 1.00 34.34 364 CYS A N 1
ATOM 2971 C CA . CYS A 1 364 ? 6.479 -22.105 -2.649 1.00 34.34 364 CYS A CA 1
ATOM 2972 C C . CYS A 1 364 ? 7.374 -23.334 -2.492 1.00 34.34 364 CYS A C 1
ATOM 2974 O O . CYS A 1 364 ? 8.403 -23.466 -3.141 1.00 34.34 364 CYS A O 1
ATOM 2976 N N . ASN A 1 365 ? 6.930 -24.281 -1.664 1.00 28.78 365 ASN A N 1
ATOM 2977 C CA . ASN A 1 365 ? 7.021 -25.641 -2.102 1.00 28.78 365 ASN A CA 1
ATOM 2978 C C . ASN A 1 365 ? 6.178 -25.642 -3.381 1.00 28.78 365 ASN A C 1
ATOM 2980 O O . ASN A 1 365 ? 4.971 -25.874 -3.367 1.00 28.78 365 ASN A O 1
ATOM 2984 N N . VAL A 1 366 ? 6.844 -25.451 -4.521 1.00 31.88 366 VAL A N 1
ATOM 2985 C CA . VAL A 1 366 ? 6.707 -26.494 -5.524 1.00 31.88 366 VAL A CA 1
ATOM 2986 C C . VAL A 1 366 ? 7.056 -27.753 -4.751 1.00 31.88 366 VAL A C 1
ATOM 2988 O O . VAL A 1 366 ? 8.217 -28.129 -4.617 1.00 31.88 366 VAL A O 1
ATOM 2991 N N . VAL A 1 367 ? 6.042 -28.345 -4.116 1.00 28.95 367 VAL A N 1
ATOM 2992 C CA . VAL A 1 367 ? 6.144 -29.725 -3.733 1.00 28.95 367 VAL A CA 1
ATOM 2993 C C . VAL A 1 367 ? 6.322 -30.349 -5.108 1.00 28.95 367 VAL A C 1
ATOM 2995 O O . VAL A 1 367 ? 5.372 -30.486 -5.879 1.00 28.95 367 VAL A O 1
ATOM 2998 N N . LEU A 1 368 ? 7.553 -30.742 -5.415 1.00 30.67 368 LEU A N 1
ATOM 2999 C CA . LEU A 1 368 ? 7.773 -32.075 -5.931 1.00 30.67 368 LEU A CA 1
ATOM 3000 C C . LEU A 1 368 ? 7.066 -33.020 -4.950 1.00 30.67 368 LEU A C 1
ATOM 3002 O O . LEU A 1 368 ? 7.693 -33.705 -4.153 1.00 30.67 368 LEU A O 1
ATOM 3006 N N . SER A 1 369 ? 5.728 -33.016 -4.957 1.00 26.91 369 SER A N 1
ATOM 3007 C CA . SER A 1 369 ? 4.926 -34.036 -4.316 1.00 26.91 369 SER A CA 1
ATOM 3008 C C . SER A 1 369 ? 4.956 -35.165 -5.314 1.00 26.91 369 SER A C 1
ATOM 3010 O O . SER A 1 369 ? 3.980 -35.497 -5.972 1.00 26.91 369 SER A O 1
ATOM 3012 N N . LYS A 1 370 ? 6.116 -35.814 -5.375 1.00 29.33 370 LYS A N 1
ATOM 3013 C CA . LYS A 1 370 ? 6.106 -37.262 -5.411 1.00 29.33 370 LYS A CA 1
ATOM 3014 C C . LYS A 1 370 ? 5.478 -37.705 -4.086 1.00 29.33 370 LYS A C 1
ATOM 3016 O O . LYS A 1 370 ? 6.168 -38.106 -3.158 1.00 29.33 370 LYS A O 1
ATOM 3021 N N . LYS A 1 371 ? 4.153 -37.563 -3.976 1.00 25.72 371 LYS A N 1
ATOM 3022 C CA . LYS A 1 371 ? 3.364 -38.419 -3.102 1.00 25.72 371 LYS A CA 1
ATOM 3023 C C . LYS A 1 371 ? 3.441 -39.788 -3.764 1.00 25.72 371 LYS A C 1
ATOM 3025 O O . LYS A 1 371 ? 2.664 -40.097 -4.657 1.00 25.72 371 LYS A O 1
ATOM 3030 N N . PHE A 1 372 ? 4.458 -40.554 -3.387 1.00 27.41 372 PHE A N 1
ATOM 3031 C CA . PHE A 1 372 ? 4.417 -41.995 -3.548 1.00 27.41 372 PHE A CA 1
ATOM 3032 C C . PHE A 1 372 ? 3.397 -42.503 -2.538 1.00 27.41 372 PHE A C 1
ATOM 3034 O O . PHE A 1 372 ? 3.691 -42.655 -1.357 1.00 27.41 372 PHE A O 1
ATOM 3041 N N . THR A 1 373 ? 2.166 -42.692 -2.989 1.00 24.55 373 THR A N 1
ATOM 3042 C CA . THR A 1 373 ? 1.266 -43.648 -2.353 1.00 24.55 373 THR A CA 1
ATOM 3043 C C . THR A 1 373 ? 1.700 -45.021 -2.835 1.00 24.55 373 THR A C 1
ATOM 3045 O O . THR A 1 373 ? 1.448 -45.380 -3.983 1.00 24.55 373 THR A O 1
ATOM 3048 N N . PHE A 1 374 ? 2.416 -45.740 -1.974 1.00 24.62 374 PHE A N 1
ATOM 3049 C CA . PHE A 1 374 ? 2.596 -47.176 -2.114 1.00 24.62 374 PHE A CA 1
ATOM 3050 C C . PHE A 1 374 ? 1.236 -47.828 -1.866 1.00 24.62 374 PHE A C 1
ATOM 3052 O O . PHE A 1 374 ? 0.683 -47.708 -0.775 1.00 24.62 374 PHE A O 1
ATOM 3059 N N . TYR A 1 375 ? 0.687 -48.452 -2.901 1.00 25.77 375 TYR A N 1
ATOM 3060 C CA . TYR A 1 375 ? -0.287 -49.519 -2.736 1.00 25.77 375 TYR A CA 1
ATOM 3061 C C . TYR A 1 375 ? 0.474 -50.809 -3.014 1.00 25.77 375 TYR A C 1
ATOM 3063 O O . TYR A 1 375 ? 0.849 -51.078 -4.155 1.00 25.77 375 TYR A O 1
ATOM 3071 N N . ASP A 1 376 ? 0.774 -51.541 -1.944 1.00 27.97 376 ASP A N 1
ATOM 3072 C CA . ASP A 1 376 ? 1.146 -52.944 -2.037 1.00 27.97 376 ASP A CA 1
ATOM 3073 C C . ASP A 1 376 ? -0.082 -53.707 -2.530 1.00 27.97 376 ASP A C 1
ATOM 3075 O O . ASP A 1 376 ? -1.104 -53.738 -1.853 1.00 27.97 376 ASP A O 1
ATOM 3079 N N . GLU A 1 377 ? 0.005 -54.212 -3.759 1.00 30.47 377 GLU A N 1
ATOM 3080 C CA . GLU A 1 377 ? -0.398 -55.550 -4.207 1.00 30.47 377 GLU A CA 1
ATOM 3081 C C . GLU A 1 377 ? -0.503 -55.543 -5.745 1.00 30.47 377 GLU A C 1
ATOM 3083 O O . GLU A 1 377 ? -1.241 -54.756 -6.332 1.00 30.47 377 GLU A O 1
ATOM 3088 N N . LEU A 1 378 ? 0.243 -56.460 -6.379 1.00 30.41 378 LEU A N 1
ATOM 3089 C CA . LEU A 1 378 ? 0.392 -56.730 -7.824 1.00 30.41 378 LEU A CA 1
ATOM 3090 C C . LEU A 1 378 ? 1.486 -55.927 -8.569 1.00 30.41 378 LEU A C 1
ATOM 3092 O O . LEU A 1 378 ? 1.382 -54.736 -8.846 1.00 30.41 378 LEU A O 1
ATOM 3096 N N . ASN A 1 379 ? 2.536 -56.658 -8.972 1.00 31.27 379 ASN A N 1
ATOM 3097 C CA . ASN A 1 379 ? 3.678 -56.224 -9.790 1.00 31.27 379 ASN A CA 1
ATOM 3098 C C . ASN A 1 379 ? 3.270 -55.779 -11.215 1.00 31.27 379 ASN A C 1
ATOM 3100 O O . ASN A 1 379 ? 3.505 -56.492 -12.192 1.00 31.27 379 ASN A O 1
ATOM 3104 N N . MET A 1 380 ? 2.696 -54.584 -11.360 1.00 30.17 380 MET A N 1
ATOM 3105 C CA . MET A 1 380 ? 2.520 -53.916 -12.655 1.00 30.17 380 MET A CA 1
ATOM 3106 C C . MET A 1 380 ? 2.644 -52.394 -12.501 1.00 30.17 380 MET A C 1
ATOM 3108 O O . MET A 1 380 ? 1.876 -51.768 -11.777 1.00 30.17 380 MET A O 1
ATOM 3112 N N . PHE A 1 381 ? 3.605 -51.779 -13.200 1.00 33.62 381 PHE A N 1
ATOM 3113 C CA . PHE A 1 381 ? 3.811 -50.327 -13.171 1.00 33.62 381 PHE A CA 1
ATOM 3114 C C . PHE A 1 381 ? 3.083 -49.648 -14.335 1.00 33.62 381 PHE A C 1
ATOM 3116 O O . PHE A 1 381 ? 3.351 -49.942 -15.499 1.00 33.62 381 PHE A O 1
ATOM 3123 N N . PHE A 1 382 ? 2.209 -48.690 -14.021 1.00 29.95 382 PHE A N 1
ATOM 3124 C CA . PHE A 1 382 ? 1.571 -47.810 -15.000 1.00 29.95 382 PHE A CA 1
ATOM 3125 C C . PHE A 1 382 ? 2.202 -46.416 -14.954 1.00 29.95 382 PHE A C 1
ATOM 3127 O O . PHE A 1 382 ? 2.256 -45.788 -13.897 1.00 29.95 382 PHE A O 1
ATOM 3134 N N . LEU A 1 383 ? 2.631 -45.898 -16.108 1.00 29.09 383 LEU A N 1
ATOM 3135 C CA . LEU A 1 383 ? 3.022 -44.498 -16.268 1.00 29.09 383 LEU A CA 1
ATOM 3136 C C . LEU A 1 383 ? 2.038 -43.814 -17.225 1.00 29.09 383 LEU A C 1
ATOM 3138 O O . LEU A 1 383 ? 2.008 -44.124 -18.417 1.00 29.09 383 LEU A O 1
ATOM 3142 N N . VAL A 1 384 ? 1.238 -42.882 -16.701 1.00 27.67 384 VAL A N 1
ATOM 3143 C CA . VAL A 1 384 ? 0.318 -42.050 -17.492 1.00 27.67 384 VAL A CA 1
ATOM 3144 C C . VAL A 1 384 ? 0.820 -40.610 -17.465 1.00 27.67 384 VAL A C 1
ATOM 3146 O O . VAL A 1 384 ? 0.882 -39.983 -16.407 1.00 27.67 384 VAL A O 1
ATOM 3149 N N . LEU A 1 385 ? 1.191 -40.082 -18.631 1.00 28.98 385 LEU A N 1
ATOM 3150 C CA . LEU A 1 385 ? 1.638 -38.699 -18.795 1.00 28.98 385 LEU A CA 1
ATOM 3151 C C . LEU A 1 385 ? 0.521 -37.864 -19.424 1.00 28.98 385 LEU A C 1
ATOM 3153 O O . LEU A 1 385 ? 0.043 -38.172 -20.516 1.00 28.98 385 LEU A O 1
ATOM 3157 N N . PHE A 1 386 ? 0.137 -36.779 -18.750 1.00 27.52 386 PHE A N 1
ATOM 3158 C CA . PHE A 1 386 ? -0.828 -35.810 -19.265 1.00 27.52 386 PHE A CA 1
ATOM 3159 C C . PHE A 1 386 ? -0.108 -34.591 -19.843 1.00 27.52 386 PHE A C 1
ATOM 3161 O O . PHE A 1 386 ? 0.547 -33.845 -19.114 1.00 27.52 386 PHE A O 1
ATOM 3168 N N . HIS A 1 387 ? -0.282 -34.340 -21.145 1.00 31.42 387 HIS A N 1
ATOM 3169 C CA . HIS A 1 387 ? 0.094 -33.068 -21.760 1.00 31.42 387 HIS A CA 1
ATOM 3170 C C . HIS A 1 387 ? -1.062 -32.516 -22.599 1.00 31.42 387 HIS A C 1
ATOM 3172 O O . HIS A 1 387 ? -1.433 -33.094 -23.613 1.00 31.42 387 HIS A O 1
ATOM 3178 N N . LYS A 1 388 ? -1.576 -31.362 -22.150 1.00 40.16 388 LYS A N 1
ATOM 3179 C CA . LYS A 1 388 ? -2.608 -30.437 -22.669 1.00 40.16 388 LYS A CA 1
ATOM 3180 C C . LYS A 1 388 ? -3.759 -30.906 -23.580 1.00 40.16 388 LYS A C 1
ATOM 3182 O O . LYS A 1 388 ? -4.802 -30.306 -23.404 1.00 40.16 388 LYS A O 1
ATOM 3187 N N . HIS A 1 389 ? -3.666 -31.912 -24.452 1.00 36.00 389 HIS A N 1
ATOM 3188 C CA . HIS A 1 389 ? -4.810 -32.498 -25.181 1.00 36.00 389 HIS A CA 1
ATOM 3189 C C . HIS A 1 389 ? -4.622 -33.974 -25.620 1.00 36.00 389 HIS A C 1
ATOM 3191 O O . HIS A 1 389 ? -5.324 -34.433 -26.518 1.00 36.00 389 HIS A O 1
ATOM 3197 N N . SER A 1 390 ? -3.716 -34.761 -25.022 1.00 26.97 390 SER A N 1
ATOM 3198 C CA . SER A 1 390 ? -3.619 -36.210 -25.310 1.00 26.97 390 SER A CA 1
ATOM 3199 C C . SER A 1 390 ? -3.087 -37.026 -24.125 1.00 26.97 390 SER A C 1
ATOM 3201 O O . SER A 1 390 ? -2.347 -36.499 -23.291 1.00 26.97 390 SER A O 1
ATOM 3203 N N . ILE A 1 391 ? -3.471 -38.308 -24.074 1.00 33.34 391 ILE A N 1
ATOM 3204 C CA . ILE A 1 391 ? -3.059 -39.302 -23.070 1.00 33.34 391 ILE A CA 1
ATOM 3205 C C . ILE A 1 391 ? -2.107 -40.294 -23.744 1.00 33.34 391 ILE A C 1
ATOM 3207 O O . ILE A 1 391 ? -2.463 -40.886 -24.759 1.00 33.34 391 ILE A O 1
ATOM 3211 N N . PHE A 1 392 ? -0.923 -40.497 -23.164 1.00 28.30 392 PHE A N 1
ATOM 3212 C CA . PHE A 1 392 ? 0.009 -41.552 -23.570 1.00 28.30 392 PHE A CA 1
ATOM 3213 C C . PHE A 1 392 ? 0.162 -42.571 -22.436 1.00 28.30 392 PHE A C 1
ATOM 3215 O O . PHE A 1 392 ? 0.413 -42.187 -21.291 1.00 28.30 392 PHE A O 1
ATOM 3222 N N . MET A 1 393 ? 0.026 -43.859 -22.765 1.00 28.94 393 MET A N 1
ATOM 3223 C CA . MET A 1 393 ? 0.304 -44.989 -21.873 1.00 28.94 393 MET A CA 1
ATOM 3224 C C . MET A 1 393 ? 1.545 -45.729 -22.374 1.00 28.94 393 MET A C 1
ATOM 3226 O O . MET A 1 393 ? 1.581 -46.151 -23.529 1.00 28.94 393 MET A O 1
ATOM 3230 N N . LEU A 1 394 ? 2.551 -45.889 -21.511 1.00 28.61 394 LEU A N 1
ATOM 3231 C CA . LEU A 1 394 ? 3.710 -46.748 -21.770 1.00 28.61 394 LEU A CA 1
ATOM 3232 C C . LEU A 1 394 ? 3.697 -47.959 -20.834 1.00 28.61 394 LEU A C 1
ATOM 3234 O O . LEU A 1 394 ? 3.408 -47.826 -19.645 1.00 28.61 394 LEU A O 1
ATOM 3238 N N . TRP A 1 395 ? 4.055 -49.121 -21.380 1.00 31.27 395 TRP A N 1
ATOM 3239 C CA . TRP A 1 395 ? 4.143 -50.397 -20.671 1.00 31.27 395 TRP A CA 1
ATOM 3240 C C . TRP A 1 395 ? 5.610 -50.748 -20.394 1.00 31.27 395 TRP A C 1
ATOM 3242 O O . TRP A 1 395 ? 6.427 -50.711 -21.312 1.00 31.27 395 TRP A O 1
ATOM 3252 N N . PHE A 1 396 ? 5.940 -51.136 -19.160 1.00 31.05 396 PHE A N 1
ATOM 3253 C CA . PHE A 1 396 ? 7.245 -51.715 -18.824 1.00 31.05 396 PHE A CA 1
ATOM 3254 C C . PHE A 1 396 ? 7.061 -53.027 -18.062 1.00 31.05 396 PHE A C 1
ATOM 3256 O O . PHE A 1 396 ? 6.338 -53.086 -17.071 1.00 31.05 396 PHE A O 1
ATOM 3263 N N . LYS A 1 397 ? 7.755 -54.076 -18.517 1.00 27.14 397 LYS A N 1
ATOM 3264 C CA . LYS A 1 397 ? 7.831 -55.383 -17.857 1.00 27.14 397 LYS A CA 1
ATOM 3265 C C . LYS A 1 397 ? 9.260 -55.563 -17.344 1.00 27.14 397 LYS A C 1
ATOM 3267 O O . LYS A 1 397 ? 10.182 -55.648 -18.148 1.00 27.14 397 LYS A O 1
ATOM 3272 N N . LEU A 1 398 ? 9.451 -55.578 -16.026 1.00 32.38 398 LEU A N 1
ATOM 3273 C CA . LEU A 1 398 ? 10.749 -55.872 -15.411 1.00 32.38 398 LEU A CA 1
ATOM 3274 C C . LEU A 1 398 ? 10.830 -57.372 -15.106 1.00 32.38 398 LEU A C 1
ATOM 3276 O O . LEU A 1 398 ? 10.060 -57.888 -14.301 1.00 32.38 398 LEU A O 1
ATOM 3280 N N . SER A 1 399 ? 11.754 -58.071 -15.763 1.00 30.41 399 SER A N 1
ATOM 3281 C CA . SER A 1 399 ? 12.182 -59.425 -15.402 1.00 30.41 399 SER A CA 1
ATOM 3282 C C . SER A 1 399 ? 13.313 -59.329 -14.377 1.00 30.41 399 SER A C 1
ATOM 3284 O O . SER A 1 399 ? 14.368 -58.775 -14.685 1.00 30.41 399 SER A O 1
ATOM 3286 N N . GLY A 1 400 ? 13.096 -59.830 -13.162 1.00 30.83 400 GLY A N 1
ATOM 3287 C CA . GLY A 1 400 ? 14.129 -59.886 -12.126 1.00 30.83 400 GLY A CA 1
ATOM 3288 C C . GLY A 1 400 ? 15.068 -61.081 -12.290 1.00 30.83 400 GLY A C 1
ATOM 3289 O O . GLY A 1 400 ? 14.659 -62.112 -12.819 1.00 30.83 400 GLY A O 1
ATOM 3290 N N . ASN A 1 401 ? 16.302 -60.951 -11.789 1.00 31.39 401 ASN A N 1
ATOM 3291 C CA . ASN A 1 401 ? 16.891 -61.970 -10.918 1.00 31.39 401 ASN A CA 1
ATOM 3292 C C . ASN A 1 401 ? 18.166 -61.500 -10.187 1.00 31.39 401 ASN A C 1
ATOM 3294 O O . ASN A 1 401 ? 19.117 -61.032 -10.799 1.00 31.39 401 ASN A O 1
ATOM 3298 N N . GLN A 1 402 ? 18.099 -61.699 -8.867 1.00 28.89 402 GLN A N 1
ATOM 3299 C CA . GLN A 1 402 ? 19.097 -62.116 -7.873 1.00 28.89 402 GLN A CA 1
ATOM 3300 C C . GLN A 1 402 ? 20.425 -61.370 -7.637 1.00 28.89 402 GLN A C 1
ATOM 3302 O O . GLN A 1 402 ? 21.304 -61.246 -8.481 1.00 28.89 402 GLN A O 1
ATOM 3307 N N . ILE A 1 403 ? 20.563 -61.013 -6.358 1.00 30.44 403 ILE A N 1
ATOM 3308 C CA . ILE A 1 403 ? 21.776 -60.704 -5.602 1.00 30.44 403 ILE A CA 1
ATOM 3309 C C . ILE A 1 403 ? 22.460 -62.027 -5.220 1.00 30.44 403 ILE A C 1
ATOM 3311 O O . ILE A 1 403 ? 21.774 -62.940 -4.770 1.00 30.44 403 ILE A O 1
ATOM 3315 N N . ASN A 1 404 ? 23.792 -62.096 -5.309 1.00 26.00 404 ASN A N 1
ATOM 3316 C CA . ASN A 1 404 ? 24.611 -62.980 -4.474 1.00 26.00 404 ASN A CA 1
ATOM 3317 C C . ASN A 1 404 ? 25.973 -62.336 -4.152 1.00 26.00 404 ASN A C 1
ATOM 3319 O O . ASN A 1 404 ? 26.489 -61.498 -4.887 1.00 26.00 404 ASN A O 1
ATOM 3323 N N . THR A 1 405 ? 26.486 -62.707 -2.984 1.00 29.77 405 THR A N 1
ATOM 3324 C CA . THR A 1 405 ? 27.479 -62.051 -2.121 1.00 29.77 405 THR A CA 1
ATOM 3325 C C . THR A 1 405 ? 28.938 -62.517 -2.316 1.00 29.77 405 THR A C 1
ATOM 3327 O O . THR A 1 405 ? 29.151 -63.721 -2.290 1.00 29.77 405 THR A O 1
ATOM 3330 N N . SER A 1 406 ? 29.899 -61.562 -2.354 1.00 24.03 406 SER A N 1
ATOM 3331 C CA . SER A 1 406 ? 31.331 -61.549 -1.878 1.00 24.03 406 SER A CA 1
ATOM 3332 C C . SER A 1 406 ? 32.330 -62.697 -2.218 1.00 24.03 406 SER A C 1
ATOM 3334 O O . SER A 1 406 ? 31.877 -63.803 -2.467 1.00 24.03 406 SER A O 1
ATOM 3336 N N . PRO A 1 407 ? 33.676 -62.583 -2.004 1.00 37.75 407 PRO A N 1
ATOM 3337 C CA . PRO A 1 407 ? 34.657 -61.475 -2.107 1.00 37.75 407 PRO A CA 1
ATOM 3338 C C . PRO A 1 407 ? 35.973 -61.852 -2.883 1.00 37.75 407 PRO A C 1
ATOM 3340 O O . PRO A 1 407 ? 36.178 -62.994 -3.274 1.00 37.75 407 PRO A O 1
ATOM 3343 N N . SER A 1 408 ? 36.920 -60.898 -2.960 1.00 23.23 408 SER A N 1
ATOM 3344 C CA . SER A 1 408 ? 38.397 -61.029 -3.125 1.00 23.23 408 SER A CA 1
ATOM 3345 C C . SER A 1 408 ? 39.077 -61.114 -4.515 1.00 23.23 408 SER A C 1
ATOM 3347 O O . SER A 1 408 ? 38.758 -61.946 -5.353 1.00 23.23 408 SER A O 1
ATOM 3349 N N . THR A 1 409 ? 40.084 -60.227 -4.650 1.00 28.38 409 THR A N 1
ATOM 3350 C CA . THR A 1 409 ? 41.385 -60.296 -5.366 1.00 28.38 409 THR A CA 1
ATOM 3351 C C . THR A 1 409 ? 41.450 -60.787 -6.817 1.00 28.38 409 THR A C 1
ATOM 3353 O O . THR A 1 409 ? 41.386 -61.981 -7.077 1.00 28.38 409 THR A O 1
ATOM 3356 N N . SER A 1 410 ? 41.781 -59.894 -7.756 1.00 32.75 410 SER A N 1
ATOM 3357 C CA . SER A 1 410 ? 43.159 -59.576 -8.203 1.00 32.75 410 SER A CA 1
ATOM 3358 C C . SER A 1 410 ? 43.164 -58.264 -8.983 1.00 32.75 410 SER A C 1
ATOM 3360 O O . SER A 1 410 ? 42.096 -57.933 -9.548 1.00 32.75 410 SER A O 1
#

Radius of gyration: 31.27 Å; chains: 1; bounding box: 75×81×86 Å

Sequence (410 aa):
MLYQKKKRKRFNVYPTYDFSCPIVDSLEGVTHAFRSKEYNERSDQYLKMWSICCKGEKRSDGSLLECPILYQFSRQEFTRVELSKRKLSALIDQGKVKGWDDPRLPTIQGIVRRGLQLDALRAFVRDQAMTQRDNKQEWDKLWSYNKKVVDPIAGRYLCVSAEKRVTVEIKNMNLDGLSVPLHPQNPSRGIKVLHVGKVVWIEQFDAQLIREEHEKGQNQFILMNLGVVQIDRLVSSNDQVEKIIVTYLPDNKQYKQKPIATWVPHNHHTAWVKLVELDYLFTADGKPIEQTWLETLAIAEPSVSLLSRGDIVQFVKRGFFRVDKPYFGRKEDPAVLIFVPDGKSKAMSALSEATNKFIVTRFCNVVLSKKFTFYDELNMFFLVLFHKHSIFMLWFKLSGNQINTSPSTS

pLDDT: mean 83.21, std 21.57, range [23.23, 98.38]

Foldseek 3Di:
DVPCPPPVDDDDDDDDPLLVVQVVCQQVPPAEAEDEPVCVVSPVSNVVSCCVPFQPDAHPVRHGRDGHHYHYFHDEAEFLADPDPVVVVVCCVQVLAVDPLCLQHPHPNNVVLLPADVVLVVVVVVVDDRHNDHDYYYPLVSLQSRLVVQVQQAFEWAKEFPVFKAKEFEPPDPDQWDWDQRHPVHCVNPTDIAGDDRIKIWGQVLLLVQVVVVVVVPQWAAEPPQGIWGWPDWDDDPSTTHYTYTYDDNPDPPHPPHRYIGIHYPDLLWAKEKEWEADRQAHSVRHGDRQGIWITIMIIHNCQQVDDQQRWHAHPQAAIWGFNAGTPSDNVDGTYIRHRRNSDPDTPHPCNVPGDIDGDPPPPPPPPPPVPPDDDDDPFDWDWDDDDPDIDTDGDDDDDDDDDDDDDDD

Organism: Reticulomyxa filosa (NCBI:txid46433)

InterPro domains:
  IPR011035 Large ribosomal subunit protein bL25/Gln-tRNA synthetase, anti-codon-binding domain superfamily [SSF50715] (154-345)
  IPR014729 Rossmann-like alpha/beta/alpha sandwich fold [G3DSA:3.40.50.620] (16-48)
  IPR020056 Large ribosomal subunit protein bL25/Gln-tRNA synthetase, N-terminal [G3DSA:2.40.240.10] (166-267)
  IPR020058 Glutamyl/glutaminyl-tRNA synthetase, class Ib, catalytic domain [PF00749] (9-151)
  IPR020059 Glutamyl/glutaminyl-tRNA synthetase, class Ib, anti-codon binding domain [PF03950] (154-248)
  IPR020061 Glutamine-tRNA ligase, alpha-bundle domain superfamily [G3DSA:1.10.1160.10] (75-152)
  IPR049437 tRNA synthetases class I (E and Q), anti-codon binding domain [PF20974] (262-324)
  IPR050132 Glutamine/Glutamate--tRNA Ligase [PTHR43097] (9-345)

Secondary structure (DSSP, 8-state):
--GGGS-TTS-S----HHHHHHHHHHHTT-SEEEEEGGGGGGHHHHHHHHHHHTTT-B-TTSPBP-PPEEEEEPPEEETT----HHHHHHHHHTTSSSSTT-TTSSSHHHHHHHT--HHHHHHHHHHS---SS-EEE-HHHHHHHHHHHHTTT-EEE-EEESSSEEEEEEET---SEEEEESSTT-GGG-EEEEE--SEEEEEHHHHHHHHHHHHTT--EEEETTTEEEEEEEEEEETTEEEEEEEEEETT----TTS-EE-EEESSTTPEEEEEEEE--SB-TTSPBPS--EEEEEEEE-GGGGGPPTT-EEEETTTEEEEEEE---S-TTS-EEEEEE--S-SS-SSHHHHHS--EE-----------------S-S-EEEEEEETTEEEEEEE--------------